Protein AF-0000000079749165 (afdb_homodimer)

Radius of gyration: 23.55 Å; Cα contacts (8 Å, |Δi|>4): 1138; chains: 2; bounding box: 53×78×50 Å

InterPro domains:
  IPR002347 Short-chain dehydrogenase/reductase SDR [PF00106] (8-192)
  IPR002347 Short-chain dehydrogenase/reductase SDR [PR00080] (79-90)
  IPR002347 Short-chain dehydrogenase/reductase SDR [PR00080] (132-140)
  IPR002347 Short-chain dehydrogenase/reductase SDR [PR00080] (152-171)
  IPR002347 Short-chain dehydrogenase/reductase SDR [PR00081] (10-27)
  IPR002347 Short-chain dehydrogenase/reductase SDR [PR00081] (79-90)
 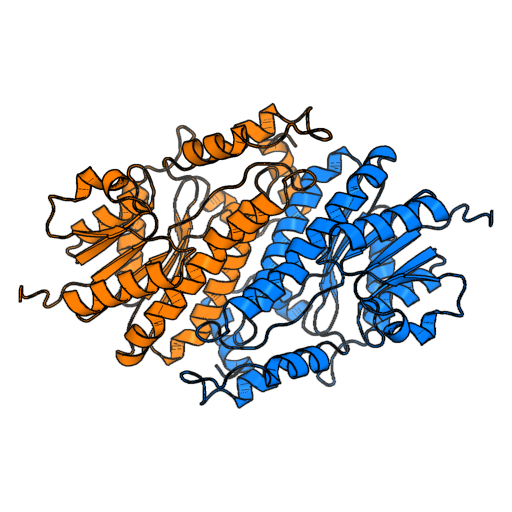 IPR002347 Short-chain dehydrogenase/reductase SDR [PR00081] (126-142)
  IPR002347 Short-chain dehydrogenase/reductase SDR [PR00081] (152-171)
  IPR002347 Short-chain dehydrogenase/reductase SDR [PR00081] (173-190)
  IPR020904 Short-chain dehydrogenase/reductase, conserved site [PS00061] (139-167)
  IPR036291 NAD(P)-binding domain superfamily [SSF51735] (8-267)

Solvent-accessible surface area (backbone atoms only — not comparable to full-atom values): 27699 Å² total; per-residue (Å²): 125,80,80,63,76,90,46,48,30,35,40,36,30,38,24,32,68,59,26,57,31,28,27,34,48,53,36,38,37,74,70,59,23,38,25,33,40,17,20,77,45,62,75,47,36,54,91,50,68,86,40,85,50,45,47,80,42,60,36,46,58,82,33,69,66,38,44,50,49,49,54,48,52,41,37,71,74,68,71,51,60,42,31,38,38,44,49,45,63,60,66,45,59,36,49,77,72,70,48,56,65,68,59,44,48,52,33,34,40,42,39,34,52,13,43,49,50,48,50,40,70,47,43,64,65,18,46,77,64,44,36,29,34,41,34,40,57,45,41,40,46,52,41,55,46,40,68,31,32,25,56,32,30,12,30,35,26,19,38,50,32,37,46,48,11,46,31,54,67,32,43,89,37,46,29,48,39,26,39,35,24,42,29,16,45,38,45,46,60,32,59,54,24,44,61,54,41,72,70,49,77,82,61,73,93,48,47,91,41,44,67,47,36,59,47,54,41,42,62,45,57,47,90,74,29,29,51,28,57,60,51,18,45,55,48,45,60,44,64,70,39,94,80,46,59,58,62,48,68,46,42,38,61,28,66,62,31,58,55,43,50,72,47,57,67,71,59,45,49,51,54,45,28,64,76,52,64,94,125,82,80,64,78,89,45,49,31,34,41,35,31,37,24,34,67,60,27,55,32,27,28,33,48,51,37,39,36,73,70,59,24,38,26,34,40,18,19,78,44,61,75,49,37,53,90,52,68,87,40,85,48,44,48,79,40,59,38,44,57,83,34,70,66,38,43,51,50,48,54,49,52,42,36,72,73,69,69,51,59,41,32,38,36,43,46,44,65,60,66,45,62,35,50,76,70,69,50,55,64,68,60,45,50,52,32,32,40,40,40,35,51,13,44,49,50,50,50,39,68,47,43,65,65,17,46,78,65,43,35,32,36,43,34,41,57,46,41,38,48,54,42,53,45,40,68,32,33,25,57,32,31,12,30,35,27,19,39,50,32,36,45,49,11,45,32,54,68,31,42,89,35,47,28,48,39,27,39,36,24,41,29,16,46,38,44,44,58,34,59,54,26,44,62,55,40,72,70,48,76,83,60,72,94,49,47,92,40,45,69,46,36,60,48,53,41,42,61,44,59,47,91,74,29,29,52,28,58,60,52,18,46,56,49,44,60,45,64,71,38,95,79,46,59,57,64,48,68,46,45,37,60,28,66,61,30,58,54,44,48,74,47,56,66,71,59,44,50,52,53,44,28,65,75,52,66,95

Organism: Coffea canephora (NCBI:txid49390)

pLDDT: mean 96.07, std 6.7, range [37.41, 98.94]

Structure (mmCIF, N/CA/C/O backbone):
data_AF-0000000079749165-model_v1
#
loop_
_entity.id
_entity.type
_entity.pdbx_description
1 polymer 'DH200=94 genomic scaffold, scaffold_851'
#
loop_
_atom_site.group_PDB
_atom_site.id
_atom_site.type_symbol
_atom_site.label_atom_id
_atom_site.label_alt_id
_atom_site.label_comp_id
_atom_site.label_asym_id
_atom_site.label_entity_id
_atom_site.label_seq_id
_atom_site.pdbx_PDB_ins_code
_atom_site.Cartn_x
_atom_site.Cartn_y
_atom_site.Cartn_z
_atom_site.occupancy
_atom_site.B_iso_or_equiv
_atom_site.auth_seq_id
_atom_site.auth_comp_id
_atom_site.auth_asym_id
_atom_site.auth_atom_id
_atom_site.pdbx_PDB_model_num
ATOM 1 N N . MET A 1 1 ? 0.114 34.656 27.781 1 37.5 1 MET A N 1
ATOM 2 C CA . MET A 1 1 ? -0.247 33.688 26.75 1 37.5 1 MET A CA 1
ATOM 3 C C . MET A 1 1 ? -0.036 34.281 25.359 1 37.5 1 MET A C 1
ATOM 5 O O . MET A 1 1 ? -0.635 35.281 25 1 37.5 1 MET A O 1
ATOM 9 N N . GLU A 1 2 ? 1.185 34.281 24.859 1 47.09 2 GLU A N 1
ATOM 10 C CA . GLU A 1 2 ? 1.528 35.031 23.656 1 47.09 2 GLU A CA 1
ATOM 11 C C . GLU A 1 2 ? 0.432 34.906 22.594 1 47.09 2 GLU A C 1
ATOM 13 O O . GLU A 1 2 ? -0.251 33.875 22.531 1 47.09 2 GLU A O 1
ATOM 18 N N . ASP A 1 3 ? -0.06 35.969 22.234 1 49.28 3 ASP A N 1
ATOM 19 C CA . ASP A 1 3 ? -1.182 36.125 21.312 1 49.28 3 ASP A CA 1
ATOM 20 C C . ASP A 1 3 ? -0.93 35.375 20.016 1 49.28 3 ASP A C 1
ATOM 22 O O . ASP A 1 3 ? -0.145 35.812 19.172 1 49.28 3 ASP A O 1
ATOM 26 N N . HIS A 1 4 ? -0.832 34.062 20.016 1 63.28 4 HIS A N 1
ATOM 27 C CA . HIS A 1 4 ? -0.747 33.188 18.828 1 63.28 4 HIS A CA 1
ATOM 28 C C . HIS A 1 4 ? -1.943 33.406 17.906 1 63.28 4 HIS A C 1
ATOM 30 O O . HIS A 1 4 ? -2.193 32.594 17.016 1 63.28 4 HIS A O 1
ATOM 36 N N . GLN A 1 5 ? -2.527 34.688 18.078 1 69.94 5 GLN A N 1
ATOM 37 C CA . GLN A 1 5 ? -3.787 34.938 17.391 1 69.94 5 GLN A CA 1
ATOM 38 C C . GLN A 1 5 ? -3.57 35.094 15.891 1 69.94 5 GLN A C 1
ATOM 40 O O . GLN A 1 5 ? -2.662 35.812 15.469 1 69.94 5 GLN A O 1
ATOM 45 N N . GLY A 1 6 ? -4.023 34.25 15.109 1 84.88 6 GLY A N 1
ATOM 46 C CA . GLY A 1 6 ? -4.117 34.375 13.664 1 84.88 6 GLY A CA 1
ATOM 47 C C . GLY A 1 6 ? -3.123 33.469 12.938 1 84.88 6 GLY A C 1
ATOM 48 O O . GLY A 1 6 ? -3.199 33.312 11.719 1 84.88 6 GLY A O 1
ATOM 49 N N . LYS A 1 7 ? -2.117 32.875 13.805 1 94.19 7 LYS A N 1
ATOM 50 C CA . LYS A 1 7 ? -1.124 32.031 13.141 1 94.19 7 LYS A CA 1
ATOM 51 C C . LYS A 1 7 ? -1.597 30.594 13.062 1 94.19 7 LYS A C 1
ATOM 53 O O . LYS A 1 7 ? -2.234 30.094 13.984 1 94.19 7 LYS A O 1
ATOM 58 N N . GLN A 1 8 ? -1.26 30.016 12.023 1 97 8 GLN A N 1
ATOM 59 C CA . GLN A 1 8 ? -1.59 28.594 11.875 1 97 8 GLN A CA 1
ATOM 60 C C . GLN A 1 8 ? -0.583 27.719 12.609 1 97 8 GLN A C 1
ATOM 62 O O . GLN A 1 8 ? 0.615 28 12.609 1 97 8 GLN A O 1
ATOM 67 N N . VAL A 1 9 ? -1.063 26.703 13.289 1 98.62 9 VAL A N 1
ATOM 68 C CA . VAL A 1 9 ? -0.233 25.734 13.984 1 98.62 9 VAL A CA 1
ATOM 69 C C . VAL A 1 9 ? -0.019 24.5 13.102 1 98.62 9 VAL A C 1
ATOM 71 O O . VAL A 1 9 ? -0.978 23.812 12.742 1 98.62 9 VAL A O 1
ATOM 74 N N . VAL A 1 10 ? 1.25 24.219 12.781 1 98.88 10 VAL A N 1
ATOM 75 C CA . VAL A 1 10 ? 1.608 23.141 11.867 1 98.88 10 VAL A CA 1
ATOM 76 C C . VAL A 1 10 ? 2.426 22.094 12.609 1 98.88 10 VAL A C 1
ATOM 78 O O . VAL A 1 10 ? 3.484 22.391 13.164 1 98.88 10 VAL A O 1
ATOM 81 N N . LEU A 1 11 ? 1.93 20.859 12.695 1 98.94 11 LEU A N 1
ATOM 82 C CA . LEU A 1 11 ? 2.65 19.734 13.258 1 98.94 11 LEU A CA 1
ATOM 83 C C . LEU A 1 11 ? 3.311 18.906 12.164 1 98.94 11 LEU A C 1
ATOM 85 O O . LEU A 1 11 ? 2.629 18.375 11.281 1 98.94 11 LEU A O 1
ATOM 89 N N . LEU A 1 12 ? 4.641 18.781 12.203 1 98.81 12 LEU A N 1
ATOM 90 C CA . LEU A 1 12 ? 5.406 18.078 11.188 1 98.81 12 LEU A CA 1
ATOM 91 C C . LEU A 1 12 ? 6.164 16.906 11.797 1 98.81 12 LEU A C 1
ATOM 93 O O . LEU A 1 12 ? 6.754 17.031 12.875 1 98.81 12 LEU A O 1
ATOM 97 N N . THR A 1 13 ? 6.164 15.812 11.062 1 98.81 13 THR A N 1
ATOM 98 C CA . THR A 1 13 ? 6.992 14.695 11.492 1 98.81 13 THR A CA 1
ATOM 99 C C . THR A 1 13 ? 8.242 14.57 10.625 1 98.81 13 THR A C 1
ATOM 101 O O . THR A 1 13 ? 8.242 15 9.469 1 98.81 13 THR A O 1
ATOM 104 N N . GLY A 1 14 ? 9.281 13.953 11.172 1 97.75 14 GLY A N 1
ATOM 105 C CA . GLY A 1 14 ? 10.5 13.711 10.414 1 97.75 14 GLY A CA 1
ATOM 106 C C . GLY A 1 14 ? 11.273 14.977 10.102 1 97.75 14 GLY A C 1
ATOM 107 O O . GLY A 1 14 ? 11.641 15.219 8.945 1 97.75 14 GLY A O 1
ATOM 108 N N . CYS A 1 15 ? 11.633 15.781 11.109 1 98.25 15 CYS A N 1
ATOM 109 C CA . CYS A 1 15 ? 12.195 17.109 10.883 1 98.25 15 CYS A CA 1
ATOM 110 C C . CYS A 1 15 ? 13.695 17.125 11.156 1 98.25 15 CYS A C 1
ATOM 112 O O . CYS A 1 15 ? 14.289 18.188 11.344 1 98.25 15 CYS A O 1
ATOM 114 N N . SER A 1 16 ? 14.312 15.922 11.188 1 96.75 16 SER A N 1
ATOM 115 C CA . SER A 1 16 ? 15.758 15.898 11.391 1 96.75 16 SER A CA 1
ATOM 116 C C . SER A 1 16 ? 16.484 16.719 10.328 1 96.75 16 SER A C 1
ATOM 118 O O . SER A 1 16 ? 16.047 16.781 9.18 1 96.75 16 SER A O 1
ATOM 120 N N . GLY A 1 17 ? 17.578 17.266 10.727 1 95.69 17 GLY A N 1
ATOM 121 C CA . GLY A 1 17 ? 18.375 18.094 9.836 1 95.69 17 GLY A CA 1
ATOM 122 C C . GLY A 1 17 ? 18.766 17.391 8.547 1 95.69 17 GLY A C 1
ATOM 123 O O . GLY A 1 17 ? 19.109 16.203 8.562 1 95.69 17 GLY A O 1
ATOM 124 N N . GLY A 1 18 ? 18.562 18.188 7.426 1 93.12 18 GLY A N 1
ATOM 125 C CA . GLY A 1 18 ? 18.984 17.656 6.137 1 93.12 18 GLY A CA 1
ATOM 126 C C . GLY A 1 18 ? 17.891 16.938 5.387 1 93.12 18 GLY A C 1
ATOM 127 O O . GLY A 1 18 ? 18.094 16.469 4.262 1 93.12 18 GLY A O 1
ATOM 128 N N . GLY A 1 19 ? 16.734 16.891 5.984 1 94.38 19 GLY A N 1
ATOM 129 C CA . GLY A 1 19 ? 15.641 16.203 5.324 1 94.38 19 GLY A CA 1
ATOM 130 C C . GLY A 1 19 ? 14.586 17.141 4.781 1 94.38 19 GLY A C 1
ATOM 131 O O . GLY A 1 19 ? 14.664 18.359 4.988 1 94.38 19 GLY A O 1
ATOM 132 N N . ILE A 1 20 ? 13.664 16.562 4.059 1 97 20 ILE A N 1
ATOM 133 C CA . ILE A 1 20 ? 12.555 17.328 3.496 1 97 20 ILE A CA 1
ATOM 134 C C . ILE A 1 20 ? 11.734 17.953 4.621 1 97 20 ILE A C 1
ATOM 136 O O . ILE A 1 20 ? 11.336 19.125 4.531 1 97 20 ILE A O 1
ATOM 140 N N . GLY A 1 21 ? 11.516 17.188 5.688 1 98.25 21 GLY A N 1
ATOM 141 C CA . GLY A 1 21 ? 10.75 17.688 6.816 1 98.25 21 GLY A CA 1
ATOM 142 C C . GLY A 1 21 ? 11.367 18.938 7.449 1 98.25 21 GLY A C 1
ATOM 143 O O . GLY A 1 21 ? 10.648 19.859 7.844 1 98.25 21 GLY A O 1
ATOM 144 N N . HIS A 1 22 ? 12.656 18.906 7.559 1 98.31 22 HIS A N 1
ATOM 145 C CA . HIS A 1 22 ? 13.383 20.047 8.109 1 98.31 22 HIS A CA 1
ATOM 146 C C . HIS A 1 22 ? 13.195 21.281 7.242 1 98.31 22 HIS A C 1
ATOM 148 O O . HIS A 1 22 ? 12.938 22.375 7.762 1 98.31 22 HIS A O 1
ATOM 154 N N . ALA A 1 23 ? 13.289 21.125 5.957 1 98.56 23 ALA A N 1
ATOM 155 C CA . ALA A 1 23 ? 13.094 22.234 5.02 1 98.56 23 ALA A CA 1
ATOM 156 C C . ALA A 1 23 ? 11.648 22.734 5.059 1 98.56 23 ALA A C 1
ATOM 158 O O . ALA A 1 23 ? 11.398 23.938 5.004 1 98.56 23 ALA A O 1
ATOM 159 N N . LEU A 1 24 ? 10.727 21.844 5.176 1 98.88 24 LEU A N 1
ATOM 160 C CA . LEU A 1 24 ? 9.32 22.219 5.285 1 98.88 24 LEU A CA 1
ATOM 161 C C . LEU A 1 24 ? 9.062 23.016 6.559 1 98.88 24 LEU A C 1
ATOM 163 O O . LEU A 1 24 ? 8.352 24.016 6.531 1 98.88 24 LEU A O 1
ATOM 167 N N . ALA A 1 25 ? 9.664 22.531 7.641 1 98.81 25 ALA A N 1
ATOM 168 C CA . ALA A 1 25 ? 9.516 23.234 8.906 1 98.81 25 ALA A CA 1
ATOM 169 C C . ALA A 1 25 ? 9.953 24.703 8.781 1 98.81 25 ALA A C 1
ATOM 171 O O . ALA A 1 25 ? 9.227 25.609 9.172 1 98.81 25 ALA A O 1
ATOM 172 N N . ARG A 1 26 ? 11.062 24.891 8.18 1 98.69 26 ARG A N 1
ATOM 173 C CA . ARG A 1 26 ? 11.594 26.25 8 1 98.69 26 ARG A CA 1
ATOM 174 C C . ARG A 1 26 ? 10.719 27.062 7.066 1 98.69 26 ARG A C 1
ATOM 176 O O . ARG A 1 26 ? 10.508 28.266 7.293 1 98.69 26 ARG A O 1
ATOM 183 N N . ALA A 1 27 ? 10.219 26.438 6.027 1 98.88 27 ALA A N 1
ATOM 184 C CA . ALA A 1 27 ? 9.367 27.141 5.066 1 98.88 27 ALA A CA 1
ATOM 185 C C . ALA A 1 27 ? 8.055 27.562 5.711 1 98.88 27 ALA A C 1
ATOM 187 O O . ALA A 1 27 ? 7.574 28.672 5.465 1 98.88 27 ALA A O 1
ATOM 188 N N . PHE A 1 28 ? 7.449 26.734 6.547 1 98.81 28 PHE A N 1
ATOM 189 C CA . PHE A 1 28 ? 6.23 27.094 7.258 1 98.81 28 PHE A CA 1
ATOM 190 C C . PHE A 1 28 ? 6.496 28.25 8.219 1 98.81 28 PHE A C 1
ATOM 192 O O . PHE A 1 28 ? 5.684 29.172 8.328 1 98.81 28 PHE A O 1
ATOM 199 N N . ALA A 1 29 ? 7.617 28.172 8.945 1 98.56 29 ALA A N 1
ATOM 200 C CA . ALA A 1 29 ? 7.98 29.25 9.859 1 98.56 29 ALA A CA 1
ATOM 201 C C . ALA A 1 29 ? 8.133 30.578 9.117 1 98.56 29 ALA A C 1
ATOM 203 O O . ALA A 1 29 ? 7.703 31.625 9.609 1 98.56 29 ALA A O 1
ATOM 204 N N . ALA A 1 30 ? 8.695 30.484 7.973 1 98.19 30 ALA A N 1
ATOM 205 C CA . ALA A 1 30 ? 8.906 31.672 7.152 1 98.19 30 ALA A CA 1
ATOM 206 C C . ALA A 1 30 ? 7.582 32.281 6.715 1 98.19 30 ALA A C 1
ATOM 208 O O . ALA A 1 30 ? 7.52 33.469 6.387 1 98.19 30 ALA A O 1
ATOM 209 N N . LYS A 1 31 ? 6.547 31.531 6.695 1 97.94 31 LYS A N 1
ATOM 210 C CA . LYS A 1 31 ? 5.211 32 6.363 1 97.94 31 LYS A CA 1
ATOM 211 C C . LYS A 1 31 ? 4.418 32.344 7.621 1 97.94 31 LYS A C 1
ATOM 213 O O . LYS A 1 31 ? 3.188 32.375 7.602 1 97.94 31 LYS A O 1
ATOM 218 N N . ASN A 1 32 ? 5.121 32.531 8.734 1 96.44 32 ASN A N 1
ATOM 219 C CA . ASN A 1 32 ? 4.594 33.031 10 1 96.44 32 ASN A CA 1
ATOM 220 C C . ASN A 1 32 ? 3.68 32 10.664 1 96.44 32 ASN A C 1
ATOM 222 O O . ASN A 1 32 ? 2.701 32.375 11.32 1 96.44 32 ASN A O 1
ATOM 226 N N . CYS A 1 33 ? 3.904 30.719 10.453 1 98.19 33 CYS A N 1
ATOM 227 C CA . CYS A 1 33 ? 3.223 29.641 11.18 1 98.19 33 CYS A CA 1
ATOM 228 C C . CYS A 1 33 ? 3.941 29.328 12.484 1 98.19 33 CYS A C 1
ATOM 230 O O . CYS A 1 33 ? 5.121 29.641 12.641 1 98.19 33 CYS A O 1
ATOM 232 N N . LEU A 1 34 ? 3.209 28.844 13.398 1 98.31 34 LEU A N 1
ATOM 233 C CA . LEU A 1 34 ? 3.797 28.156 14.547 1 98.31 34 LEU A CA 1
ATOM 234 C C . LEU A 1 34 ? 4.078 26.688 14.227 1 98.31 34 LEU A C 1
ATOM 236 O O . LEU A 1 34 ? 3.154 25.922 13.945 1 98.31 34 LEU A O 1
ATOM 240 N N . VAL A 1 35 ? 5.344 26.344 14.328 1 98.81 35 VAL A N 1
ATOM 241 C CA . VAL A 1 35 ? 5.746 25.047 13.781 1 98.81 35 VAL A CA 1
ATOM 242 C C . VAL A 1 35 ? 6.102 24.094 14.922 1 98.81 35 VAL A C 1
ATOM 244 O O . VAL A 1 35 ? 7.012 24.375 15.711 1 98.81 35 VAL A O 1
ATOM 247 N N . VAL A 1 36 ? 5.359 23.047 15.062 1 98.88 36 VAL A N 1
ATOM 248 C CA . VAL A 1 36 ? 5.723 21.922 15.914 1 98.88 36 VAL A CA 1
ATOM 249 C C . VAL A 1 36 ? 6.566 20.922 15.125 1 98.88 36 VAL A C 1
ATOM 251 O O . VAL A 1 36 ? 6.027 20.078 14.406 1 98.88 36 VAL A O 1
ATOM 254 N N . ALA A 1 37 ? 7.848 21 15.281 1 98.88 37 ALA A N 1
ATOM 255 C CA . ALA A 1 37 ? 8.773 20.109 14.594 1 98.88 37 ALA A CA 1
ATOM 256 C C . ALA A 1 37 ? 9.086 18.875 15.438 1 98.88 37 ALA A C 1
ATOM 258 O O . ALA A 1 37 ? 9.398 18.984 16.625 1 98.88 37 ALA A O 1
ATOM 259 N N . THR A 1 38 ? 8.961 17.719 14.852 1 98.88 38 THR A N 1
ATOM 260 C CA . THR A 1 38 ? 9.203 16.5 15.617 1 98.88 38 THR A CA 1
ATOM 261 C C . THR A 1 38 ? 10.242 15.625 14.93 1 98.88 38 THR A C 1
ATOM 263 O O . THR A 1 38 ? 10.375 15.656 13.711 1 98.88 38 THR A O 1
ATOM 266 N N . ALA A 1 39 ? 10.969 14.906 15.648 1 98.12 39 ALA A N 1
ATOM 267 C CA . ALA A 1 39 ? 11.914 13.859 15.266 1 98.12 39 ALA A CA 1
ATOM 268 C C . ALA A 1 39 ? 12.102 12.852 16.406 1 98.12 39 ALA A C 1
ATOM 270 O O . ALA A 1 39 ? 11.531 13.016 17.484 1 98.12 39 ALA A O 1
ATOM 271 N N . ARG A 1 40 ? 12.828 11.852 16.156 1 95.56 40 ARG A N 1
ATOM 272 C CA . ARG A 1 40 ? 13.062 10.836 17.172 1 95.56 40 ARG A CA 1
ATOM 273 C C . ARG A 1 40 ? 13.922 11.391 18.312 1 95.56 40 ARG A C 1
ATOM 275 O O . ARG A 1 40 ? 13.828 10.93 19.453 1 95.56 40 ARG A O 1
ATOM 282 N N . SER A 1 41 ? 14.758 12.375 17.906 1 96.75 41 SER A N 1
ATOM 283 C CA . SER A 1 41 ? 15.617 13.023 18.891 1 96.75 41 SER A CA 1
ATOM 284 C C . SER A 1 41 ? 15.625 14.539 18.703 1 96.75 41 SER A C 1
ATOM 286 O O . SER A 1 41 ? 15.68 15.031 17.562 1 96.75 41 SER A O 1
ATOM 288 N N . LEU A 1 42 ? 15.656 15.227 19.828 1 97.56 42 LEU A N 1
ATOM 289 C CA . LEU A 1 42 ? 15.711 16.688 19.781 1 97.56 42 LEU A CA 1
ATOM 290 C C . LEU A 1 42 ? 17.031 17.156 19.203 1 97.56 42 LEU A C 1
ATOM 292 O O . LEU A 1 42 ? 17.078 18.172 18.5 1 97.56 42 LEU A O 1
ATOM 296 N N . SER A 1 43 ? 18.078 16.391 19.406 1 97.62 43 SER A N 1
ATOM 297 C CA . SER A 1 43 ? 19.422 16.781 18.984 1 97.62 43 SER A CA 1
ATOM 298 C C . SER A 1 43 ? 19.531 16.844 17.469 1 97.62 43 SER A C 1
ATOM 300 O O . SER A 1 43 ? 20.328 17.609 16.922 1 97.62 43 SER A O 1
ATOM 302 N N . SER A 1 44 ? 18.688 16.109 16.766 1 96.56 44 SER A N 1
ATOM 303 C CA . SER A 1 44 ? 18.734 16.094 15.312 1 96.56 44 SER A CA 1
ATOM 304 C C . SER A 1 44 ? 18.125 17.359 14.719 1 96.56 44 SER A C 1
ATOM 306 O O . SER A 1 44 ? 18.25 17.609 13.523 1 96.56 44 SER A O 1
ATOM 308 N N . MET A 1 45 ? 17.5 18.172 15.625 1 97.94 45 MET A N 1
ATOM 309 C CA . MET A 1 45 ? 16.875 19.422 15.203 1 97.94 45 MET A CA 1
ATOM 310 C C . MET A 1 45 ? 17.484 20.609 15.953 1 97.94 45 MET A C 1
ATOM 312 O O . MET A 1 45 ? 16.828 21.641 16.125 1 97.94 45 MET A O 1
ATOM 316 N N . ALA A 1 46 ? 18.625 20.5 16.406 1 97.19 46 ALA A N 1
ATOM 317 C CA . ALA A 1 46 ? 19.25 21.469 17.297 1 97.19 46 ALA A CA 1
ATOM 318 C C . ALA A 1 46 ? 19.297 22.859 16.656 1 97.19 46 ALA A C 1
ATOM 320 O O . ALA A 1 46 ? 19.188 23.875 17.344 1 97.19 46 ALA A O 1
ATOM 321 N N . ASP A 1 47 ? 19.406 22.922 15.398 1 97 47 ASP A N 1
ATOM 322 C CA . ASP A 1 47 ? 19.547 24.188 14.68 1 97 47 ASP A CA 1
ATOM 323 C C . ASP A 1 47 ? 18.234 24.969 14.695 1 97 47 ASP A C 1
ATOM 325 O O . ASP A 1 47 ? 18.234 26.172 14.414 1 97 47 ASP A O 1
ATOM 329 N N . LEU A 1 48 ? 17.109 24.328 15.094 1 97.62 48 LEU A N 1
ATOM 330 C CA . LEU A 1 48 ? 15.805 24.984 15.156 1 97.62 48 LEU A CA 1
ATOM 331 C C . LEU A 1 48 ? 15.5 25.469 16.562 1 97.62 48 LEU A C 1
ATOM 333 O O . LEU A 1 48 ? 14.531 26.188 16.781 1 97.62 48 LEU A O 1
ATOM 337 N N . SER A 1 49 ? 16.281 25.141 17.531 1 95.62 49 SER A N 1
ATOM 338 C CA . SER A 1 49 ? 15.938 25.25 18.953 1 95.62 49 SER A CA 1
ATOM 339 C C . SER A 1 49 ? 15.898 26.719 19.391 1 95.62 49 SER A C 1
ATOM 341 O O . SER A 1 49 ? 15.18 27.062 20.328 1 95.62 49 SER A O 1
ATOM 343 N N . ASN A 1 50 ? 16.562 27.672 18.781 1 94.38 50 ASN A N 1
ATOM 344 C CA . ASN A 1 50 ? 16.656 29.062 19.25 1 94.38 50 ASN A CA 1
ATOM 345 C C . ASN A 1 50 ? 15.633 29.953 18.562 1 94.38 50 ASN A C 1
ATOM 347 O O . ASN A 1 50 ? 15.602 31.156 18.781 1 94.38 50 ASN A O 1
ATOM 351 N N . ASP A 1 51 ? 14.859 29.422 17.75 1 95.56 51 ASP A N 1
ATOM 352 C CA . ASP A 1 51 ? 13.805 30.141 17.031 1 95.56 51 ASP A CA 1
ATOM 353 C C . ASP A 1 51 ? 12.445 29.922 17.703 1 95.56 51 ASP A C 1
ATOM 355 O O . ASP A 1 51 ? 11.93 28.812 17.734 1 95.56 51 ASP A O 1
ATOM 359 N N . PRO A 1 52 ? 11.836 30.938 18.266 1 94 52 PRO A N 1
ATOM 360 C CA . PRO A 1 52 ? 10.602 30.828 19.047 1 94 52 PRO A CA 1
ATOM 361 C C . PRO A 1 52 ? 9.414 30.359 18.188 1 94 52 PRO A C 1
ATOM 363 O O . PRO A 1 52 ? 8.367 30.016 18.734 1 94 52 PRO A O 1
ATOM 366 N N . ARG A 1 53 ? 9.516 30.438 16.875 1 95.12 53 ARG A N 1
ATOM 367 C CA . ARG A 1 53 ? 8.445 29.969 16 1 95.12 53 ARG A CA 1
ATOM 368 C C . ARG A 1 53 ? 8.336 28.438 16.031 1 95.12 53 ARG A C 1
ATOM 370 O O . ARG A 1 53 ? 7.336 27.875 15.586 1 95.12 53 ARG A O 1
ATOM 377 N N . PHE A 1 54 ? 9.367 27.812 16.641 1 98.25 54 PHE A N 1
ATOM 378 C CA . PHE A 1 54 ? 9.406 26.359 16.672 1 98.25 54 PHE A CA 1
ATOM 379 C C . PHE A 1 54 ? 9.109 25.828 18.062 1 98.25 54 PHE A C 1
ATOM 381 O O . PHE A 1 54 ? 9.578 26.391 19.062 1 98.25 54 PHE A O 1
ATOM 388 N N . PHE A 1 55 ? 8.312 24.875 18.156 1 98.5 55 PHE A N 1
ATOM 389 C CA . PHE A 1 55 ? 8.094 24.016 19.312 1 98.5 55 PHE A CA 1
ATOM 390 C C . PHE A 1 55 ? 8.578 22.594 19.031 1 98.5 55 PHE A C 1
ATOM 392 O O . PHE A 1 55 ? 7.898 21.828 18.359 1 98.5 55 PHE A O 1
ATOM 399 N N . LEU A 1 56 ? 9.805 22.25 19.516 1 98.69 56 LEU A N 1
ATOM 400 C CA . LEU A 1 56 ? 10.445 20.969 19.203 1 98.69 56 LEU A CA 1
ATOM 401 C C . LEU A 1 56 ? 9.938 19.875 20.125 1 98.69 56 LEU A C 1
ATOM 403 O O . LEU A 1 56 ? 9.852 20.062 21.344 1 98.69 56 LEU A O 1
ATOM 407 N N . GLN A 1 57 ? 9.547 18.734 19.562 1 98.62 57 GLN A N 1
ATOM 408 C CA . GLN A 1 57 ? 9.055 17.594 20.312 1 98.62 57 GLN A CA 1
ATOM 409 C C . GLN A 1 57 ? 9.695 16.297 19.828 1 98.62 57 GLN A C 1
ATOM 411 O O . GLN A 1 57 ? 9.891 16.109 18.625 1 98.62 57 GLN A O 1
ATOM 416 N N . GLU A 1 58 ? 10.078 15.422 20.781 1 98.5 58 GLU A N 1
ATOM 417 C CA . GLU A 1 58 ? 10.445 14.055 20.438 1 98.5 58 GLU A CA 1
ATOM 418 C C . GLU A 1 58 ? 9.211 13.219 20.094 1 98.5 58 GLU A C 1
ATOM 420 O O . GLU A 1 58 ? 8.25 13.188 20.859 1 98.5 58 GLU A O 1
ATOM 425 N N . LEU A 1 59 ? 9.289 12.578 18.969 1 98.75 59 LEU A N 1
ATOM 426 C CA . LEU A 1 59 ? 8.156 11.766 18.531 1 98.75 59 LEU A CA 1
ATOM 427 C C . LEU A 1 59 ? 8.625 10.438 17.953 1 98.75 59 LEU A C 1
ATOM 429 O O . LEU A 1 59 ? 9.469 10.406 17.047 1 98.75 59 LEU A O 1
ATOM 433 N N . ASP A 1 60 ? 8.172 9.359 18.516 1 98.38 60 ASP A N 1
ATOM 434 C CA . ASP A 1 60 ? 8.219 8.031 17.906 1 98.38 60 ASP A CA 1
ATOM 435 C C . ASP A 1 60 ? 6.852 7.641 17.344 1 98.38 60 ASP A C 1
ATOM 437 O O . ASP A 1 60 ? 5.965 7.227 18.094 1 98.38 60 ASP A O 1
ATOM 441 N N . ILE A 1 61 ? 6.746 7.684 16.047 1 98 61 ILE A N 1
ATOM 442 C CA . ILE A 1 61 ? 5.445 7.496 15.414 1 98 61 ILE A CA 1
ATOM 443 C C . ILE A 1 61 ? 5 6.043 15.57 1 98 61 ILE A C 1
ATOM 445 O O . ILE A 1 61 ? 3.842 5.711 15.312 1 98 61 ILE A O 1
ATOM 449 N N . LEU A 1 62 ? 5.879 5.168 16.031 1 97.81 62 LEU A N 1
ATOM 450 C CA . LEU A 1 62 ? 5.547 3.764 16.25 1 97.81 62 LEU A CA 1
ATOM 451 C C . LEU A 1 62 ? 4.91 3.562 17.625 1 97.81 62 LEU A C 1
ATOM 453 O O . LEU A 1 62 ? 4.41 2.477 17.922 1 97.81 62 LEU A O 1
ATOM 457 N N . SER A 1 63 ? 4.891 4.613 18.391 1 98.44 63 SER A N 1
ATOM 458 C CA . SER A 1 63 ? 4.414 4.516 19.781 1 98.44 63 SER A CA 1
ATOM 459 C C . SER A 1 63 ? 3.131 5.312 19.969 1 98.44 63 SER A C 1
ATOM 461 O O . SER A 1 63 ? 3.133 6.543 19.859 1 98.44 63 SER A O 1
ATOM 463 N N . ASP A 1 64 ? 2.094 4.609 20.406 1 98.25 64 ASP A N 1
ATOM 464 C CA . ASP A 1 64 ? 0.841 5.289 20.719 1 98.25 64 ASP A CA 1
ATOM 465 C C . ASP A 1 64 ? 1.042 6.336 21.812 1 98.25 64 ASP A C 1
ATOM 467 O O . ASP A 1 64 ? 0.517 7.449 21.719 1 98.25 64 ASP A O 1
ATOM 471 N N . GLN A 1 65 ? 1.749 5.984 22.766 1 98.44 65 GLN A N 1
ATOM 472 C CA . GLN A 1 65 ? 2 6.879 23.891 1 98.44 65 GLN A CA 1
ATOM 473 C C . GLN A 1 65 ? 2.738 8.133 23.438 1 98.44 65 GLN A C 1
ATOM 475 O O . GLN A 1 65 ? 2.393 9.242 23.844 1 98.44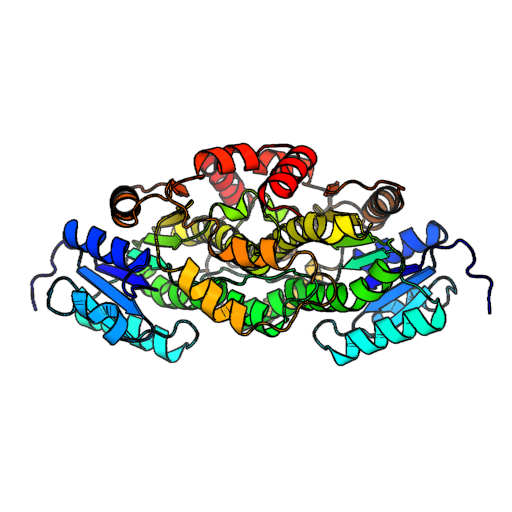 65 GLN A O 1
ATOM 480 N N . SER A 1 66 ? 3.748 7.945 22.609 1 98.81 66 SER A N 1
ATOM 481 C CA . SER A 1 66 ? 4.523 9.078 22.109 1 98.81 66 SER A CA 1
ATOM 482 C C . SER A 1 66 ? 3.65 10.023 21.297 1 98.81 66 SER A C 1
ATOM 484 O O . SER A 1 66 ? 3.699 11.242 21.5 1 98.81 66 SER A O 1
ATOM 486 N N . VAL A 1 67 ? 2.814 9.508 20.469 1 98.81 67 VAL A N 1
ATOM 487 C CA . VAL A 1 67 ? 1.941 10.297 19.594 1 98.81 67 VAL A CA 1
ATOM 488 C C . VAL A 1 67 ? 0.925 11.055 20.453 1 98.81 67 VAL A C 1
ATOM 490 O O . VAL A 1 67 ? 0.736 12.258 20.266 1 98.81 67 VAL A O 1
ATOM 493 N N . HIS A 1 68 ? 0.334 10.398 21.375 1 98.44 68 HIS A N 1
ATOM 494 C CA . HIS A 1 68 ? -0.655 11.039 22.234 1 98.44 68 HIS A CA 1
ATOM 495 C C . HIS A 1 68 ? -0.025 12.148 23.062 1 98.44 68 HIS A C 1
ATOM 497 O O . HIS A 1 68 ? -0.628 13.211 23.25 1 98.44 68 HIS A O 1
ATOM 503 N N . ARG A 1 69 ? 1.129 11.867 23.547 1 98.62 69 ARG A N 1
ATOM 504 C CA . ARG A 1 69 ? 1.831 12.875 24.344 1 98.62 69 ARG A CA 1
ATOM 505 C C . ARG A 1 69 ? 2.09 14.133 23.516 1 98.62 69 ARG A C 1
ATOM 507 O O . ARG A 1 69 ? 1.851 15.25 23.984 1 98.62 69 ARG A O 1
ATOM 514 N N . VAL A 1 70 ? 2.551 13.984 22.328 1 98.88 70 VAL A N 1
ATOM 515 C CA . VAL A 1 70 ? 2.885 15.125 21.484 1 98.88 70 VAL A CA 1
ATOM 516 C C . VAL A 1 70 ? 1.614 15.891 21.109 1 98.88 70 VAL A C 1
ATOM 518 O O . VAL A 1 70 ? 1.568 17.109 21.234 1 98.88 70 VAL A O 1
ATOM 521 N N . VAL A 1 71 ? 0.58 15.188 20.703 1 98.81 71 VAL A N 1
ATOM 522 C CA . VAL A 1 71 ? -0.67 15.828 20.312 1 98.81 71 VAL A CA 1
ATOM 523 C C . VAL A 1 71 ? -1.246 16.594 21.5 1 98.81 71 VAL A C 1
ATOM 525 O O . VAL A 1 71 ? -1.665 17.75 21.359 1 98.81 71 VAL A O 1
ATOM 528 N N . SER A 1 72 ? -1.196 15.977 22.656 1 98.62 72 SER A N 1
ATOM 529 C CA . SER A 1 72 ? -1.691 16.625 23.875 1 98.62 72 SER A CA 1
ATOM 530 C C . SER A 1 72 ? -0.881 17.875 24.188 1 98.62 72 SER A C 1
ATOM 532 O O . SER A 1 72 ? -1.444 18.922 24.562 1 98.62 72 SER A O 1
ATOM 534 N N . SER A 1 73 ? 0.399 17.797 24.078 1 98.56 73 SER A N 1
ATOM 535 C CA . SER A 1 73 ? 1.271 18.938 24.359 1 98.56 73 SER A CA 1
ATOM 536 C C . SER A 1 73 ? 0.984 20.094 23.422 1 98.56 73 SER A C 1
ATOM 538 O O . SER A 1 73 ? 1.013 21.25 23.828 1 98.56 73 SER A O 1
ATOM 540 N N . VAL A 1 74 ? 0.734 19.797 22.141 1 98.56 74 VAL A N 1
ATOM 541 C CA . VAL A 1 74 ? 0.449 20.828 21.141 1 98.56 74 VAL A CA 1
ATOM 542 C C . VAL A 1 74 ? -0.886 21.5 21.469 1 98.56 74 VAL A C 1
ATOM 544 O O . VAL A 1 74 ? -1 22.719 21.406 1 98.56 74 VAL A O 1
ATOM 547 N N . ILE A 1 75 ? -1.877 20.688 21.828 1 97.88 75 ILE A N 1
ATOM 548 C CA . ILE A 1 75 ? -3.199 21.219 22.141 1 97.88 75 ILE A CA 1
ATOM 549 C C . ILE A 1 75 ? -3.123 22.062 23.406 1 97.88 75 ILE A C 1
ATOM 551 O O . ILE A 1 75 ? -3.748 23.125 23.484 1 97.88 75 ILE A O 1
ATOM 555 N N . GLU A 1 76 ? -2.371 21.609 24.344 1 97.69 76 GLU A N 1
ATOM 556 C CA . GLU A 1 76 ? -2.209 22.359 25.578 1 97.69 76 GLU A CA 1
ATOM 557 C C . GLU A 1 76 ? -1.533 23.703 25.312 1 97.69 76 GLU A C 1
ATOM 559 O O . GLU A 1 76 ? -1.946 24.734 25.859 1 97.69 76 GLU A O 1
ATOM 564 N N . LYS A 1 77 ? -0.597 23.734 24.5 1 97.06 77 LYS A N 1
ATOM 565 C CA . LYS A 1 77 ? 0.209 24.938 24.281 1 97.06 77 LYS A CA 1
ATOM 566 C C . LYS A 1 77 ? -0.491 25.906 23.344 1 97.06 77 LYS A C 1
ATOM 568 O O . LYS A 1 77 ? -0.489 27.109 23.562 1 97.06 77 LYS A O 1
ATOM 573 N N . PHE A 1 78 ? -1.075 25.375 22.266 1 97.06 78 PHE A N 1
ATOM 574 C CA . PHE A 1 78 ? -1.521 26.266 21.203 1 97.06 78 PHE A CA 1
ATOM 575 C C . PHE A 1 78 ? -3.037 26.219 21.062 1 97.06 78 PHE A C 1
ATOM 577 O O . PHE A 1 78 ? -3.623 27.047 20.359 1 97.06 78 PHE A O 1
ATOM 584 N N . GLY A 1 79 ? -3.721 25.203 21.609 1 96.38 79 GLY A N 1
ATOM 585 C CA . GLY A 1 79 ? -5.172 25.078 21.609 1 96.38 79 GLY A CA 1
ATOM 586 C C . GLY A 1 79 ? -5.711 24.453 20.328 1 96.38 79 GLY A C 1
ATOM 587 O O . GLY A 1 79 ? -6.91 24.188 20.234 1 96.38 79 GLY A O 1
ATOM 588 N N . ARG A 1 80 ? -4.789 24.203 19.344 1 96.75 80 ARG A N 1
ATOM 589 C CA . ARG A 1 80 ? -5.27 23.672 18.062 1 96.75 80 ARG A CA 1
ATOM 590 C C . ARG A 1 80 ? -4.125 23.109 17.234 1 96.75 80 ARG A C 1
ATOM 592 O O . ARG A 1 80 ? -2.953 23.359 17.531 1 96.75 80 ARG A O 1
ATOM 599 N N . ILE A 1 81 ? -4.469 22.359 16.266 1 98.25 81 ILE A N 1
ATOM 600 C CA . ILE A 1 81 ? -3.617 21.938 15.164 1 98.25 81 ILE A CA 1
ATOM 601 C C . ILE A 1 81 ? -4.301 22.234 13.828 1 98.25 81 ILE A C 1
ATOM 603 O O . ILE A 1 81 ? -5.352 21.672 13.523 1 98.25 81 ILE A O 1
ATOM 607 N N . ASP A 1 82 ? -3.693 23.062 13.031 1 98.5 82 ASP A N 1
ATOM 608 C CA . ASP A 1 82 ? -4.324 23.484 11.789 1 98.5 82 ASP A CA 1
ATOM 609 C C . ASP A 1 82 ? -3.885 22.609 10.617 1 98.5 82 ASP A C 1
ATOM 611 O O . ASP A 1 82 ? -4.672 22.328 9.719 1 98.5 82 ASP A O 1
ATOM 615 N N . VAL A 1 83 ? -2.648 22.266 10.617 1 98.88 83 VAL A N 1
ATOM 616 C CA . VAL A 1 83 ? -2.059 21.453 9.555 1 98.88 83 VAL A CA 1
ATOM 617 C C . VAL A 1 83 ? -1.194 20.359 10.164 1 98.88 83 VAL A C 1
ATOM 619 O O . VAL A 1 83 ? -0.415 20.609 11.086 1 98.88 83 VAL A O 1
ATOM 622 N N . VAL A 1 84 ? -1.373 19.172 9.766 1 98.94 84 VAL A N 1
ATOM 623 C CA . VAL A 1 84 ? -0.444 18.094 10.078 1 98.94 84 VAL A CA 1
ATOM 624 C C . VAL A 1 84 ? 0.264 17.641 8.805 1 98.94 84 VAL A C 1
ATOM 626 O O . VAL A 1 84 ? -0.379 17.406 7.777 1 98.94 84 VAL A O 1
ATOM 629 N N . VAL A 1 85 ? 1.574 17.609 8.805 1 98.94 85 VAL A N 1
ATOM 630 C CA . VAL A 1 85 ? 2.385 17.125 7.688 1 98.94 85 VAL A CA 1
ATOM 631 C C . VAL A 1 85 ? 3.07 15.82 8.07 1 98.94 85 VAL A C 1
ATOM 633 O O . VAL A 1 85 ? 4.039 15.82 8.836 1 98.94 85 VAL A O 1
ATOM 636 N N . ASN A 1 86 ? 2.562 14.805 7.551 1 98.94 86 ASN A N 1
ATOM 637 C CA . ASN A 1 86 ? 3.148 13.484 7.738 1 98.94 86 ASN A CA 1
ATOM 638 C C . ASN A 1 86 ? 4.289 13.234 6.758 1 98.94 86 ASN A C 1
ATOM 640 O O . ASN A 1 86 ? 4.07 12.719 5.66 1 98.94 86 ASN A O 1
ATOM 644 N N . ASN A 1 87 ? 5.465 13.5 7.219 1 98.5 87 ASN A N 1
ATOM 645 C CA . ASN A 1 87 ? 6.648 13.43 6.371 1 98.5 87 ASN A CA 1
ATOM 646 C C . ASN A 1 87 ? 7.574 12.297 6.797 1 98.5 87 ASN A C 1
ATOM 648 O O . ASN A 1 87 ? 8.367 11.797 5.996 1 98.5 87 ASN A O 1
ATOM 652 N N . ALA A 1 88 ? 7.469 11.906 8.094 1 97.38 88 ALA A N 1
ATOM 653 C CA . ALA A 1 88 ? 8.328 10.828 8.578 1 97.38 88 ALA A CA 1
ATOM 654 C C . ALA A 1 88 ? 8.195 9.586 7.699 1 97.38 88 ALA A C 1
ATOM 656 O O . ALA A 1 88 ? 7.082 9.203 7.324 1 97.38 88 ALA A O 1
ATOM 657 N N . GLY A 1 89 ? 9.258 9.031 7.34 1 95.94 89 GLY A N 1
ATOM 658 C CA . GLY A 1 89 ? 9.297 7.832 6.516 1 95.94 89 GLY A CA 1
ATOM 659 C C . GLY A 1 89 ? 10.695 7.25 6.375 1 95.94 89 GLY A C 1
ATOM 660 O O . GLY A 1 89 ? 11.68 7.91 6.691 1 95.94 89 GLY A O 1
ATOM 661 N N . VAL A 1 90 ? 10.734 6.016 5.973 1 95.81 90 VAL A N 1
ATOM 662 C CA . VAL A 1 90 ? 12.016 5.336 5.801 1 95.81 90 VAL A CA 1
ATOM 663 C C . VAL A 1 90 ? 12.039 4.605 4.461 1 95.81 90 VAL A C 1
ATOM 665 O O . VAL A 1 90 ? 10.984 4.242 3.926 1 95.81 90 VAL A O 1
ATOM 668 N N . GLN A 1 91 ? 13.25 4.441 3.994 1 96.12 91 GLN A N 1
ATOM 669 C CA . GLN A 1 91 ? 13.477 3.68 2.77 1 96.12 91 GLN A CA 1
ATOM 670 C C . GLN A 1 91 ? 13.672 2.197 3.074 1 96.12 91 GLN A C 1
ATOM 672 O O . GLN A 1 91 ? 13.75 1.802 4.238 1 96.12 91 GLN A O 1
ATOM 677 N N . CYS A 1 92 ? 13.672 1.415 2.068 1 97.31 92 CYS A N 1
ATOM 678 C CA . CYS A 1 92 ? 14.023 -0.001 2.105 1 97.31 92 CYS A CA 1
ATOM 679 C C . CYS A 1 92 ? 14.555 -0.468 0.756 1 97.31 92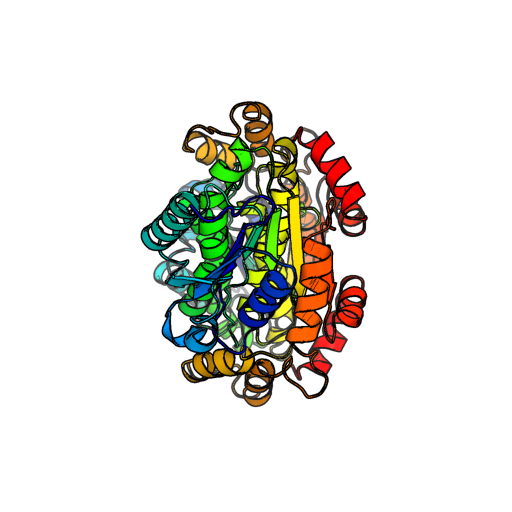 CYS A C 1
ATOM 681 O O . CYS A 1 92 ? 13.773 -0.767 -0.151 1 97.31 92 CYS A O 1
ATOM 683 N N . ILE A 1 93 ? 15.859 -0.524 0.686 1 97.62 93 ILE A N 1
ATOM 684 C CA . ILE A 1 93 ? 16.516 -0.894 -0.566 1 97.62 93 ILE A CA 1
ATOM 685 C C . ILE A 1 93 ? 16.766 -2.398 -0.588 1 97.62 93 ILE A C 1
ATOM 687 O O . ILE A 1 93 ? 17.234 -2.969 0.4 1 97.62 93 ILE A O 1
ATOM 691 N N . GLY A 1 94 ? 16.469 -3.055 -1.674 1 97.94 94 GLY A N 1
ATOM 692 C CA . GLY A 1 94 ? 16.734 -4.477 -1.844 1 97.94 94 GLY A CA 1
ATOM 693 C C . GLY A 1 94 ? 15.758 -5.148 -2.797 1 97.94 94 GLY A C 1
ATOM 694 O O . GLY A 1 94 ? 14.688 -4.613 -3.082 1 97.94 94 GLY A O 1
ATOM 695 N N . PRO A 1 95 ? 16.156 -6.285 -3.32 1 98.56 95 PRO A N 1
ATOM 696 C CA . PRO A 1 95 ? 15.234 -7.055 -4.16 1 98.56 95 PRO A CA 1
ATOM 697 C C . PRO A 1 95 ? 14.141 -7.746 -3.355 1 98.56 95 PRO A C 1
ATOM 699 O O . PRO A 1 95 ? 14.414 -8.32 -2.297 1 98.56 95 PRO A O 1
ATOM 702 N N . LEU A 1 96 ? 12.945 -7.762 -3.852 1 98.81 96 LEU A N 1
ATOM 703 C CA . LEU A 1 96 ? 11.781 -8.234 -3.113 1 98.81 96 LEU A CA 1
ATOM 704 C C . LEU A 1 96 ? 11.914 -9.711 -2.764 1 98.81 96 LEU A C 1
ATOM 706 O O . LEU A 1 96 ? 11.438 -10.148 -1.715 1 98.81 96 LEU A O 1
ATOM 710 N N . ALA A 1 97 ? 12.586 -10.414 -3.59 1 98.62 97 ALA A N 1
ATOM 711 C CA . ALA A 1 97 ? 12.703 -11.859 -3.402 1 98.62 97 ALA A CA 1
ATOM 712 C C . ALA A 1 97 ? 13.523 -12.188 -2.156 1 98.62 97 ALA A C 1
ATOM 714 O O . ALA A 1 97 ? 13.391 -13.273 -1.586 1 98.62 97 ALA A O 1
ATOM 715 N N . GLU A 1 98 ? 14.352 -11.211 -1.731 1 98.38 98 GLU A N 1
ATOM 716 C CA . GLU A 1 98 ? 15.32 -11.586 -0.71 1 98.38 98 GLU A CA 1
ATOM 717 C C . GLU A 1 98 ? 15.281 -10.625 0.471 1 98.38 98 GLU A C 1
ATOM 719 O O . GLU A 1 98 ? 15.852 -10.906 1.53 1 98.38 98 GLU A O 1
ATOM 724 N N . VAL A 1 99 ? 14.602 -9.484 0.343 1 98.31 99 VAL A N 1
ATOM 725 C CA . VAL A 1 99 ? 14.5 -8.555 1.461 1 98.31 99 VAL A CA 1
ATOM 726 C C . VAL A 1 99 ? 13.852 -9.25 2.654 1 98.31 99 VAL A C 1
ATOM 728 O O . VAL A 1 99 ? 12.82 -9.914 2.51 1 98.31 99 VAL A O 1
ATOM 731 N N . PRO A 1 100 ? 14.477 -9.156 3.838 1 98.25 100 PRO A N 1
ATOM 732 C CA . PRO A 1 100 ? 13.82 -9.75 5.004 1 98.25 100 PRO A CA 1
ATOM 733 C C . PRO A 1 100 ? 12.43 -9.172 5.262 1 98.25 100 PRO A C 1
ATOM 735 O O . PRO A 1 100 ? 12.242 -7.957 5.188 1 98.25 100 PRO A O 1
ATOM 738 N N . LEU A 1 101 ? 11.508 -10.031 5.555 1 98.31 101 LEU A N 1
ATOM 739 C CA . LEU A 1 101 ? 10.133 -9.594 5.777 1 98.31 101 LEU A CA 1
ATOM 740 C C . LEU A 1 101 ? 10.055 -8.617 6.945 1 98.31 101 LEU A C 1
ATOM 742 O O . LEU A 1 101 ? 9.227 -7.703 6.945 1 98.31 101 LEU A O 1
ATOM 746 N N . SER A 1 102 ? 10.906 -8.812 7.926 1 98.06 102 SER A N 1
ATOM 747 C CA . SER A 1 102 ? 10.938 -7.906 9.07 1 98.06 102 SER A CA 1
ATOM 748 C C . SER A 1 102 ? 11.258 -6.477 8.641 1 98.06 102 SER A C 1
ATOM 750 O O . SER A 1 102 ? 10.695 -5.52 9.172 1 98.06 102 SER A O 1
ATOM 752 N N . ASN A 1 103 ? 12.172 -6.305 7.672 1 98.19 103 ASN A N 1
ATOM 753 C CA . ASN A 1 103 ? 12.484 -4.984 7.141 1 98.19 103 ASN A CA 1
ATOM 754 C C . ASN A 1 103 ? 11.289 -4.379 6.41 1 98.19 103 ASN A C 1
ATOM 756 O O . ASN A 1 103 ? 11.031 -3.178 6.523 1 98.19 103 ASN A O 1
ATOM 760 N N . ALA A 1 104 ? 10.625 -5.211 5.676 1 98.75 104 ALA A N 1
ATOM 761 C CA . ALA A 1 104 ? 9.414 -4.746 5.004 1 98.75 104 ALA A CA 1
ATOM 762 C C . ALA A 1 104 ? 8.367 -4.277 6.012 1 98.75 104 ALA A C 1
ATOM 764 O O . ALA A 1 104 ? 7.809 -3.188 5.875 1 98.75 104 ALA A O 1
ATOM 765 N N . GLN A 1 105 ? 8.18 -5.094 6.996 1 98.69 105 GLN A N 1
ATOM 766 C CA . GLN A 1 105 ? 7.195 -4.766 8.023 1 98.69 105 GLN A CA 1
ATOM 767 C C . GLN A 1 105 ? 7.566 -3.475 8.75 1 98.69 105 GLN A C 1
ATOM 769 O O . GLN A 1 105 ? 6.707 -2.627 8.992 1 98.69 105 GLN A O 1
ATOM 774 N N . GLN A 1 106 ? 8.805 -3.324 9.07 1 98.06 106 GLN A N 1
ATOM 775 C CA . GLN A 1 106 ? 9.266 -2.113 9.742 1 98.06 106 GLN A CA 1
ATOM 776 C C . GLN A 1 106 ? 9.023 -0.879 8.875 1 98.06 106 GLN A C 1
ATOM 778 O O . GLN A 1 106 ? 8.664 0.182 9.391 1 98.06 106 GLN A O 1
ATOM 783 N N . THR A 1 107 ? 9.266 -0.989 7.629 1 98.62 107 THR A N 1
ATOM 784 C CA . THR A 1 107 ? 9.031 0.11 6.699 1 98.62 107 THR A CA 1
ATOM 785 C C . THR A 1 107 ? 7.562 0.509 6.695 1 98.62 107 THR A C 1
ATOM 787 O O . THR A 1 107 ? 7.234 1.691 6.805 1 98.62 107 THR A O 1
ATOM 790 N N . PHE A 1 108 ? 6.672 -0.455 6.633 1 98.94 108 PHE A N 1
ATOM 791 C CA . PHE A 1 108 ? 5.242 -0.181 6.648 1 98.94 108 PHE A CA 1
ATOM 792 C C . PHE A 1 108 ? 4.809 0.371 8 1 98.94 108 PHE A C 1
ATOM 794 O O . PHE A 1 108 ? 3.914 1.214 8.078 1 98.94 108 PHE A O 1
ATOM 801 N N . ASP A 1 109 ? 5.434 -0.119 9.062 1 98.75 109 ASP A N 1
ATOM 802 C CA . ASP A 1 109 ? 5.121 0.379 10.398 1 98.75 109 ASP A CA 1
ATOM 803 C C . ASP A 1 109 ? 5.332 1.889 10.484 1 98.75 109 ASP A C 1
ATOM 805 O O . ASP A 1 109 ? 4.508 2.604 11.055 1 98.75 109 ASP A O 1
ATOM 809 N N . THR A 1 110 ? 6.34 2.305 9.875 1 98.5 110 THR A N 1
ATOM 810 C CA . THR A 1 110 ? 6.656 3.729 9.906 1 98.5 110 THR A CA 1
ATOM 811 C C . THR A 1 110 ? 5.848 4.492 8.867 1 98.5 110 THR A C 1
ATOM 813 O O . THR A 1 110 ? 5.109 5.422 9.203 1 98.5 110 THR A O 1
ATOM 816 N N . ASN A 1 111 ? 5.914 4.086 7.617 1 98.81 111 ASN A N 1
ATOM 817 C CA . ASN A 1 111 ? 5.41 4.867 6.492 1 98.81 111 ASN A CA 1
ATOM 818 C C . ASN A 1 111 ? 3.887 4.848 6.434 1 98.81 111 ASN A C 1
ATOM 820 O O . ASN A 1 111 ? 3.268 5.777 5.914 1 98.81 111 ASN A O 1
ATOM 824 N N . VAL A 1 112 ? 3.312 3.771 6.953 1 98.94 112 VAL A N 1
ATOM 825 C CA . VAL A 1 112 ? 1.873 3.602 6.785 1 98.94 112 VAL A CA 1
ATOM 826 C C . VAL A 1 112 ? 1.18 3.695 8.141 1 98.94 112 VAL A C 1
ATOM 828 O O . VAL A 1 112 ? 0.445 4.652 8.406 1 98.94 112 VAL A O 1
ATOM 831 N N . PHE A 1 113 ? 1.544 2.834 9.047 1 98.94 113 PHE A N 1
ATOM 832 C CA . PHE A 1 113 ? 0.794 2.742 10.289 1 98.94 113 PHE A CA 1
ATOM 833 C C . PHE A 1 113 ? 1.164 3.883 11.234 1 98.94 113 PHE A C 1
ATOM 835 O O . PHE A 1 113 ? 0.321 4.367 11.984 1 98.94 113 PHE A O 1
ATOM 842 N N . GLY A 1 114 ? 2.459 4.242 11.25 1 98.88 114 GLY A N 1
ATOM 843 C CA . GLY A 1 114 ? 2.84 5.43 12 1 98.88 114 GLY A CA 1
ATOM 844 C C . GLY A 1 114 ? 2.105 6.68 11.555 1 98.88 114 GLY A C 1
ATOM 845 O O . GLY A 1 114 ? 1.645 7.465 12.383 1 98.88 114 GLY A O 1
ATOM 846 N N . THR A 1 115 ? 1.974 6.836 10.258 1 98.88 115 THR A N 1
ATOM 847 C CA . THR A 1 115 ? 1.238 7.953 9.68 1 98.88 115 THR A CA 1
ATOM 848 C C . THR A 1 115 ? -0.227 7.914 10.109 1 98.88 115 THR A C 1
ATOM 850 O O . THR A 1 115 ? -0.775 8.922 10.555 1 98.88 115 THR A O 1
ATOM 853 N N . MET A 1 116 ? -0.847 6.758 10.008 1 98.88 116 MET A N 1
ATOM 854 C CA . MET A 1 116 ? -2.25 6.602 10.383 1 98.88 116 MET A CA 1
ATOM 855 C C . MET A 1 116 ? -2.453 6.895 11.867 1 98.88 116 MET A C 1
ATOM 857 O O . MET A 1 116 ? -3.467 7.477 12.25 1 98.88 116 MET A O 1
ATOM 861 N N . ARG A 1 117 ? -1.51 6.461 12.656 1 98.81 117 ARG A N 1
ATOM 862 C CA . ARG A 1 117 ? -1.574 6.676 14.102 1 98.81 117 ARG A CA 1
ATOM 863 C C . ARG A 1 117 ? -1.674 8.164 14.43 1 98.81 117 ARG A C 1
ATOM 865 O O . ARG A 1 117 ? -2.531 8.578 15.211 1 98.81 117 ARG A O 1
ATOM 872 N N . LEU A 1 118 ? -0.861 8.938 13.812 1 98.94 118 LEU A N 1
ATOM 873 C CA . LEU A 1 118 ? -0.871 10.375 14.055 1 98.94 118 LEU A CA 1
ATOM 874 C C . LEU A 1 118 ? -2.141 11.016 13.508 1 98.94 118 LEU A C 1
ATOM 876 O O . LEU A 1 118 ? -2.758 11.852 14.164 1 98.94 118 LEU A O 1
ATOM 880 N N . ILE A 1 119 ? -2.535 10.609 12.312 1 98.88 119 ILE A N 1
ATOM 881 C CA . ILE A 1 119 ? -3.742 11.141 11.688 1 98.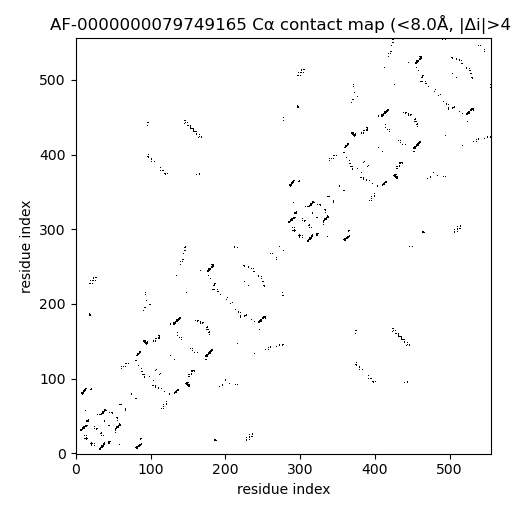88 119 ILE A CA 1
ATOM 882 C C . ILE A 1 119 ? -4.941 10.914 12.602 1 98.88 119 ILE A C 1
ATOM 884 O O . ILE A 1 119 ? -5.711 11.844 12.867 1 98.88 119 ILE A O 1
ATOM 888 N N . GLN A 1 120 ? -5.078 9.727 13.109 1 98.88 120 GLN A N 1
ATOM 889 C CA . GLN A 1 120 ? -6.215 9.383 13.953 1 98.88 120 GLN A CA 1
ATOM 890 C C . GLN A 1 120 ? -6.199 10.195 15.25 1 98.88 120 GLN A C 1
ATOM 892 O O . GLN A 1 120 ? -7.258 10.562 15.766 1 98.88 120 GLN A O 1
ATOM 897 N N . ALA A 1 121 ? -5.027 10.484 15.758 1 98.81 121 ALA A N 1
ATOM 898 C CA . ALA A 1 121 ? -4.891 11.227 17 1 98.81 121 ALA A CA 1
ATOM 899 C C . ALA A 1 121 ? -5.281 12.695 16.812 1 98.81 121 ALA A C 1
ATOM 901 O O . ALA A 1 121 ? -5.762 13.336 17.75 1 98.81 121 ALA A O 1
ATOM 902 N N . VAL A 1 122 ? -5.164 13.211 15.594 1 98.75 122 VAL A N 1
ATOM 903 C CA . VAL A 1 122 ? -5.336 14.641 15.359 1 98.75 122 VAL A CA 1
ATOM 904 C C . VAL A 1 122 ? -6.766 14.93 14.914 1 98.75 122 VAL A C 1
ATOM 906 O O . VAL A 1 122 ? -7.309 16 15.195 1 98.75 122 VAL A O 1
ATOM 909 N N . ILE A 1 123 ? -7.414 14 14.266 1 98.69 123 ILE A N 1
ATOM 910 C CA . ILE A 1 123 ? -8.68 14.188 13.562 1 98.69 123 ILE A CA 1
ATOM 911 C C . ILE A 1 123 ? -9.734 14.695 14.547 1 98.69 123 ILE A C 1
ATOM 913 O O . ILE A 1 123 ? -10.469 15.641 14.242 1 98.69 123 ILE A O 1
ATOM 917 N N . PRO A 1 124 ? -9.812 14.117 15.797 1 98 124 PRO A N 1
ATOM 918 C CA . PRO A 1 124 ? -10.875 14.602 16.688 1 98 124 PRO A CA 1
ATOM 919 C C . PRO A 1 124 ? -10.758 16.094 16.984 1 98 124 PRO A C 1
ATOM 921 O O . PRO A 1 124 ? -11.781 16.781 17.109 1 98 124 PRO A O 1
ATOM 924 N N . HIS A 1 125 ? -9.586 16.625 16.984 1 97.88 125 HIS A N 1
ATOM 925 C CA . HIS A 1 125 ? -9.367 18.031 17.281 1 97.88 125 HIS A CA 1
ATOM 926 C C . HIS A 1 125 ? -9.727 18.906 16.078 1 97.88 125 HIS A C 1
ATOM 928 O O . HIS A 1 125 ? -10.219 20.031 16.25 1 97.88 125 HIS A O 1
ATOM 934 N N . MET A 1 126 ? -9.469 18.391 14.914 1 98.38 126 MET A N 1
ATOM 935 C CA . MET A 1 126 ? -9.82 19.125 13.695 1 98.38 126 MET A CA 1
ATOM 936 C C . MET A 1 126 ? -11.32 19.062 13.438 1 98.38 126 MET A C 1
ATOM 938 O O . MET A 1 126 ? -11.922 20.062 13.023 1 98.38 126 MET A O 1
ATOM 942 N N . GLU A 1 127 ? -11.828 17.875 13.68 1 97.94 127 GLU A N 1
ATOM 943 C CA . GLU A 1 127 ? -13.266 17.672 13.477 1 97.94 127 GLU A CA 1
ATOM 944 C C . GLU A 1 127 ? -14.078 18.609 14.367 1 97.94 127 GLU A C 1
ATOM 946 O O . GLU A 1 127 ? -15.07 19.188 13.914 1 97.94 127 GLU A O 1
ATOM 951 N N . SER A 1 128 ? -13.695 18.797 15.602 1 96.81 128 SER A N 1
ATOM 952 C CA . SER A 1 128 ? -14.422 19.641 16.531 1 96.81 128 SER A CA 1
ATOM 953 C C . SER A 1 128 ? -14.438 21.094 16.062 1 96.81 128 SER A C 1
ATOM 955 O O . SER A 1 128 ? -15.375 21.844 16.359 1 96.81 128 SER A O 1
ATOM 957 N N . ARG A 1 129 ? -13.508 21.469 15.273 1 96.56 129 ARG A N 1
ATOM 958 C CA . ARG A 1 129 ? -13.398 22.828 14.766 1 96.56 129 ARG A CA 1
ATOM 959 C C . ARG A 1 129 ? -13.898 22.922 13.32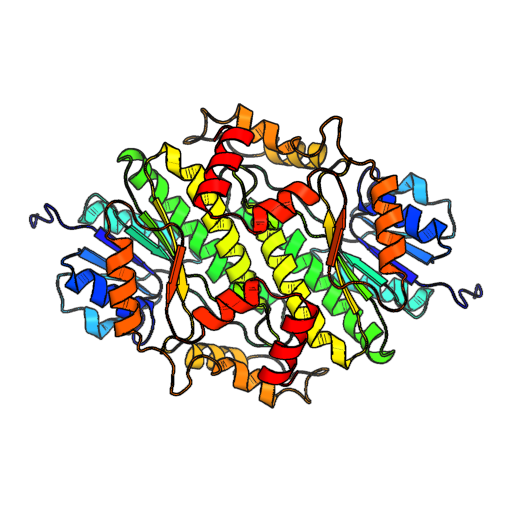8 1 96.56 129 ARG A C 1
ATOM 961 O O . ARG A 1 129 ? -13.992 24 12.758 1 96.56 129 ARG A O 1
ATOM 968 N N . LYS A 1 130 ? -14.141 21.797 12.719 1 97.5 130 LYS A N 1
ATOM 969 C CA . LYS A 1 130 ? -14.586 21.672 11.336 1 97.5 130 LYS A CA 1
ATOM 970 C C . LYS A 1 130 ? -13.609 22.344 10.375 1 97.5 130 LYS A C 1
ATOM 972 O O . LYS A 1 130 ? -14.016 23.047 9.445 1 97.5 130 LYS A O 1
ATOM 977 N N . LYS A 1 131 ? -12.375 22.188 10.758 1 97.62 131 LYS A N 1
ATOM 978 C CA . LYS A 1 131 ? -11.297 22.766 9.961 1 97.62 131 LYS A CA 1
ATOM 979 C C . LYS A 1 131 ? -9.977 22.062 10.211 1 97.62 131 LYS A C 1
ATOM 981 O O . LYS A 1 131 ? -9.68 21.672 11.344 1 97.62 131 LYS A O 1
ATOM 986 N N . GLY A 1 132 ? -9.188 21.906 9.219 1 98.38 132 GLY A N 1
ATOM 987 C CA . GLY A 1 132 ? -7.875 21.297 9.312 1 98.38 132 GLY A CA 1
ATOM 988 C C . GLY A 1 132 ? -7.355 20.781 7.984 1 98.38 132 GLY A C 1
ATOM 989 O O . GLY A 1 132 ? -8.117 20.672 7.02 1 98.38 132 GLY A O 1
ATOM 990 N N . LYS A 1 133 ? -6.055 20.594 7.902 1 98.88 133 LYS A N 1
ATOM 991 C CA . LYS A 1 133 ? -5.402 20.047 6.719 1 98.88 133 LYS A CA 1
ATOM 992 C C . LYS A 1 133 ? -4.48 18.891 7.098 1 98.88 133 LYS A C 1
ATOM 994 O O . LYS A 1 133 ? -3.691 19 8.039 1 98.88 133 LYS A O 1
ATOM 999 N N . ILE A 1 134 ? -4.676 17.812 6.461 1 98.94 134 ILE A N 1
ATOM 1000 C CA . ILE A 1 134 ? -3.771 16.672 6.574 1 98.94 134 ILE A CA 1
ATOM 1001 C C . ILE A 1 134 ? -2.938 16.547 5.305 1 98.94 134 ILE A C 1
ATOM 1003 O O . ILE A 1 134 ? -3.486 16.406 4.207 1 98.94 134 ILE A O 1
ATOM 1007 N N . VAL A 1 135 ? -1.642 16.641 5.441 1 98.94 135 VAL A N 1
ATOM 1008 C CA . VAL A 1 135 ? -0.697 16.516 4.336 1 98.94 135 VAL A CA 1
ATOM 1009 C C . VAL A 1 135 ? 0.103 15.227 4.473 1 98.94 135 VAL A C 1
ATOM 1011 O O . VAL A 1 135 ? 0.802 15.023 5.469 1 98.94 135 VAL A O 1
ATOM 1014 N N . ASN A 1 136 ? -0.06 14.336 3.564 1 98.94 136 ASN A N 1
ATOM 1015 C CA . ASN A 1 136 ? 0.75 13.117 3.498 1 98.94 136 ASN A CA 1
ATOM 1016 C C . ASN A 1 136 ? 1.815 13.219 2.41 1 98.94 136 ASN A C 1
ATOM 1018 O O . ASN A 1 136 ? 1.516 13.586 1.272 1 98.94 136 ASN A O 1
ATOM 1022 N N . VAL A 1 137 ? 3.053 12.898 2.758 1 98.88 137 VAL A N 1
ATOM 1023 C CA . VAL A 1 137 ? 4.152 12.977 1.804 1 98.88 137 VAL A CA 1
ATOM 1024 C C . VAL A 1 137 ? 4.363 11.617 1.142 1 98.88 137 VAL A C 1
ATOM 1026 O O . VAL A 1 137 ? 4.883 10.688 1.765 1 98.88 137 VAL A O 1
ATOM 1029 N N . GLY A 1 138 ? 3.957 11.547 -0.085 1 98.5 138 GLY A N 1
ATOM 1030 C CA . GLY A 1 138 ? 4.098 10.344 -0.893 1 98.5 138 GLY A CA 1
ATOM 1031 C C . GLY A 1 138 ? 5.391 10.312 -1.69 1 98.5 138 GLY A C 1
ATOM 1032 O O . GLY A 1 138 ? 6.449 10.68 -1.183 1 98.5 138 GLY A O 1
ATOM 1033 N N . SER A 1 139 ? 5.285 9.789 -2.928 1 98.44 139 SER A N 1
ATOM 1034 C CA . SER A 1 139 ? 6.457 9.672 -3.787 1 98.44 139 SER A CA 1
ATOM 1035 C C . SER A 1 139 ? 6.059 9.453 -5.242 1 98.44 139 SER A C 1
ATOM 1037 O O . SER A 1 139 ? 5.07 8.773 -5.527 1 98.44 139 SER A O 1
ATOM 1039 N N . VAL A 1 140 ? 6.906 9.953 -6.09 1 98.19 140 VAL A N 1
ATOM 1040 C CA . VAL A 1 140 ? 6.66 9.758 -7.512 1 98.19 140 VAL A CA 1
ATOM 1041 C C . VAL A 1 140 ? 6.934 8.305 -7.891 1 98.19 140 VAL A C 1
ATOM 1043 O O . VAL A 1 140 ? 6.516 7.84 -8.953 1 98.19 140 VAL A O 1
ATOM 1046 N N . THR A 1 141 ? 7.629 7.555 -7.047 1 97.88 141 THR A N 1
ATOM 1047 C CA . THR A 1 141 ? 7.93 6.16 -7.348 1 97.88 141 THR A CA 1
ATOM 1048 C C . THR A 1 141 ? 6.645 5.348 -7.488 1 97.88 141 THR A C 1
ATOM 1050 O O . THR A 1 141 ? 6.625 4.32 -8.172 1 97.88 141 THR A O 1
ATOM 1053 N N . VAL A 1 142 ? 5.578 5.785 -6.855 1 98.62 142 VAL A N 1
ATOM 1054 C CA . VAL A 1 142 ? 4.297 5.086 -6.887 1 98.62 142 VAL A CA 1
ATOM 1055 C C . VAL A 1 142 ? 3.725 5.121 -8.297 1 98.62 142 VAL A C 1
ATOM 1057 O O . VAL A 1 142 ? 2.969 4.23 -8.695 1 98.62 142 VAL A O 1
ATOM 1060 N N . LEU A 1 143 ? 4.141 6.109 -9.117 1 97.88 143 LEU A N 1
ATOM 1061 C CA . LEU A 1 143 ? 3.615 6.297 -10.461 1 97.88 143 LEU A CA 1
ATOM 1062 C C . LEU A 1 143 ? 4.262 5.324 -11.438 1 97.88 143 LEU A C 1
ATOM 1064 O O . LEU A 1 143 ? 3.762 5.125 -12.547 1 97.88 143 LEU A O 1
ATOM 1068 N N . GLY A 1 144 ? 5.312 4.73 -11.047 1 97.62 144 GLY A N 1
ATOM 1069 C CA . GLY A 1 144 ? 6.051 3.727 -11.797 1 97.62 144 GLY A CA 1
ATOM 1070 C C . GLY A 1 144 ? 6.941 2.861 -10.922 1 97.62 144 GLY A C 1
ATOM 1071 O O . GLY A 1 144 ? 8.148 3.105 -10.82 1 97.62 144 GLY A O 1
ATOM 1072 N N . PRO A 1 145 ? 6.383 1.895 -10.289 1 98 145 PRO A N 1
ATOM 1073 C CA . PRO A 1 145 ? 7.18 1.064 -9.383 1 98 145 PRO A CA 1
ATOM 1074 C C . PRO A 1 145 ? 8.312 0.328 -10.102 1 98 145 PRO A C 1
ATOM 1076 O O . PRO A 1 145 ? 8.055 -0.459 -11.016 1 98 145 PRO A O 1
ATOM 1079 N N . GLY A 1 146 ? 9.523 0.649 -9.734 1 97.44 146 GLY A N 1
ATOM 1080 C CA . GLY A 1 146 ? 10.711 0.058 -10.328 1 97.44 146 GLY A CA 1
ATOM 1081 C C . GLY A 1 146 ? 11.406 -0.931 -9.414 1 97.44 146 GLY A C 1
ATOM 1082 O O . GLY A 1 146 ? 10.938 -1.188 -8.305 1 97.44 146 GLY A O 1
ATOM 1083 N N . PRO A 1 147 ? 12.484 -1.453 -9.844 1 98.12 147 PRO A N 1
ATOM 1084 C CA . PRO A 1 147 ? 13.211 -2.453 -9.055 1 98.12 147 PRO A CA 1
ATOM 1085 C C . PRO A 1 147 ? 14.016 -1.835 -7.918 1 98.12 147 PRO A C 1
ATOM 1087 O O . PRO A 1 147 ? 14.219 -0.618 -7.887 1 98.12 147 PRO A O 1
ATOM 1090 N N . TRP A 1 148 ? 14.344 -2.643 -6.891 1 98.25 148 TRP A N 1
ATOM 1091 C CA . TRP A 1 148 ? 15.375 -2.465 -5.875 1 98.25 148 TRP A CA 1
ATOM 1092 C C . TRP A 1 148 ? 14.867 -1.599 -4.727 1 98.25 148 TRP A C 1
ATOM 1094 O O . TRP A 1 148 ? 15.594 -1.345 -3.762 1 98.25 148 TRP A O 1
ATOM 1104 N N . ALA A 1 149 ? 13.648 -1.103 -4.785 1 98 149 ALA A N 1
ATOM 1105 C CA . ALA A 1 149 ? 13.031 -0.376 -3.68 1 98 149 ALA A CA 1
ATOM 1106 C C . ALA A 1 149 ? 11.539 -0.687 -3.584 1 98 149 ALA A C 1
ATOM 1108 O O . ALA A 1 149 ? 10.734 0.205 -3.322 1 98 149 ALA A O 1
ATOM 1109 N N . GLY A 1 150 ? 11.234 -1.891 -3.873 1 98.75 150 GLY A N 1
ATOM 1110 C CA . GLY A 1 150 ? 9.844 -2.307 -3.955 1 98.75 150 GLY A CA 1
ATOM 1111 C C . GLY A 1 150 ? 9.086 -2.117 -2.656 1 98.75 150 GLY A C 1
ATOM 1112 O O . GLY A 1 150 ? 7.922 -1.709 -2.662 1 98.75 150 GLY A O 1
ATOM 1113 N N . VAL A 1 151 ? 9.711 -2.389 -1.515 1 98.88 151 VAL A N 1
ATOM 1114 C CA . VAL A 1 151 ? 9.062 -2.279 -0.214 1 98.88 151 VAL A CA 1
ATOM 1115 C C . VAL A 1 151 ? 8.695 -0.823 0.062 1 98.88 151 VAL A C 1
ATOM 1117 O O . VAL A 1 151 ? 7.562 -0.522 0.452 1 98.88 151 VAL A O 1
ATOM 1120 N N . TYR A 1 152 ? 9.609 0.04 -0.19 1 98.62 152 TYR A N 1
ATOM 1121 C CA . TYR A 1 152 ? 9.367 1.467 -0.009 1 98.62 152 TYR A CA 1
ATOM 1122 C C . TYR A 1 152 ? 8.22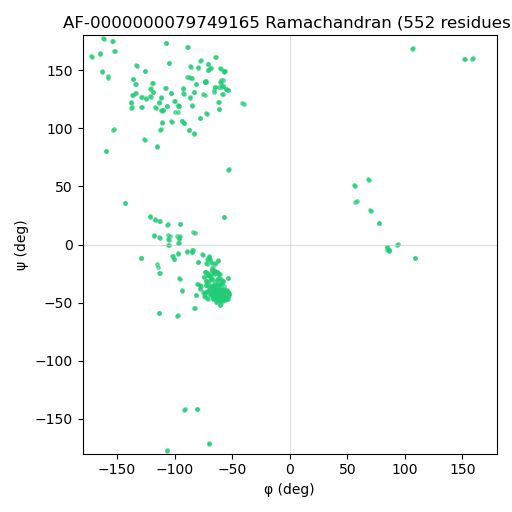7 1.945 -0.904 1 98.62 152 TYR A C 1
ATOM 1124 O O . TYR A 1 152 ? 7.281 2.576 -0.43 1 98.62 152 TYR A O 1
ATOM 1132 N N . THR A 1 153 ? 8.328 1.645 -2.17 1 98.88 153 THR A N 1
ATOM 1133 C CA . THR A 1 153 ? 7.332 2.098 -3.131 1 98.88 153 THR A CA 1
ATOM 1134 C C . THR A 1 153 ? 5.953 1.552 -2.775 1 98.88 153 THR A C 1
ATOM 1136 O O . THR A 1 153 ? 4.953 2.266 -2.875 1 98.88 153 THR A O 1
ATOM 1139 N N . ALA A 1 154 ? 5.918 0.332 -2.35 1 98.94 154 ALA A N 1
ATOM 1140 C CA . ALA A 1 154 ? 4.652 -0.269 -1.943 1 98.94 154 ALA A CA 1
ATOM 1141 C C . ALA A 1 154 ? 4.062 0.454 -0.735 1 98.94 154 ALA A C 1
ATOM 1143 O O . ALA A 1 154 ? 2.852 0.659 -0.656 1 98.94 154 ALA A O 1
ATOM 1144 N N . SER A 1 155 ? 4.879 0.788 0.226 1 98.94 155 SER A N 1
ATOM 1145 C CA . SER A 1 155 ? 4.402 1.526 1.391 1 98.94 155 SER A CA 1
ATOM 1146 C C . SER A 1 155 ? 3.836 2.885 0.991 1 98.94 155 SER A C 1
ATOM 1148 O O . SER A 1 155 ? 2.807 3.312 1.517 1 98.94 155 SER A O 1
ATOM 1150 N N . LYS A 1 156 ? 4.488 3.529 0.071 1 98.94 156 LYS A N 1
ATOM 1151 C CA . LYS A 1 156 ? 4.016 4.828 -0.395 1 98.94 156 LYS A CA 1
ATOM 1152 C C . LYS A 1 156 ? 2.764 4.68 -1.256 1 98.94 156 LYS A C 1
ATOM 1154 O O . LYS A 1 156 ? 1.888 5.547 -1.243 1 98.94 156 LYS A O 1
ATOM 1159 N N . ALA A 1 157 ? 2.68 3.564 -1.961 1 98.94 157 ALA A N 1
ATOM 1160 C CA . ALA A 1 157 ? 1.445 3.285 -2.691 1 98.94 157 ALA A CA 1
ATOM 1161 C C . ALA A 1 157 ? 0.264 3.137 -1.735 1 98.94 157 ALA A C 1
ATOM 1163 O O . ALA A 1 157 ? -0.825 3.65 -2 1 98.94 157 ALA A O 1
ATOM 1164 N N . ALA A 1 158 ? 0.5 2.408 -0.698 1 98.94 158 ALA A N 1
ATOM 1165 C CA . ALA A 1 158 ? -0.53 2.293 0.331 1 98.94 158 ALA A CA 1
ATOM 1166 C C . ALA A 1 158 ? -0.912 3.666 0.879 1 98.94 158 ALA A C 1
ATOM 1168 O O . ALA A 1 158 ? -2.096 3.965 1.049 1 98.94 158 ALA A O 1
ATOM 1169 N N . LEU A 1 159 ? 0.047 4.48 1.108 1 98.94 159 LEU A N 1
ATOM 1170 C CA . LEU A 1 159 ? -0.194 5.816 1.647 1 98.94 159 LEU A CA 1
ATOM 1171 C C . LEU A 1 159 ? -0.996 6.66 0.665 1 98.94 159 LEU A C 1
ATOM 1173 O O . LEU A 1 159 ? -1.904 7.395 1.065 1 98.94 159 LEU A O 1
ATOM 1177 N N . HIS A 1 160 ? -0.631 6.598 -0.618 1 98.94 160 HIS A N 1
ATOM 1178 C CA . HIS A 1 160 ? -1.416 7.297 -1.631 1 98.94 160 HIS A CA 1
ATOM 1179 C C . HIS A 1 160 ? -2.885 6.891 -1.567 1 98.94 160 HIS A C 1
ATOM 1181 O O . HIS A 1 160 ? -3.771 7.746 -1.582 1 98.94 160 HIS A O 1
ATOM 1187 N N . SER A 1 161 ? -3.117 5.598 -1.486 1 98.94 161 SER A N 1
ATOM 1188 C CA . SER A 1 161 ? -4.477 5.066 -1.437 1 98.94 161 SER A CA 1
ATOM 1189 C C . SER A 1 161 ? -5.211 5.547 -0.192 1 98.94 161 SER A C 1
ATOM 1191 O O . SER A 1 161 ? -6.355 5.996 -0.277 1 98.94 161 SER A O 1
ATOM 1193 N N . LEU A 1 162 ? -4.547 5.5 0.921 1 98.94 162 LEU A N 1
ATOM 1194 C CA . LEU A 1 162 ? -5.125 5.977 2.174 1 98.94 162 LEU A CA 1
ATOM 1195 C C . LEU A 1 162 ? -5.473 7.457 2.086 1 98.94 162 LEU A C 1
ATOM 1197 O O . LEU A 1 162 ? -6.523 7.883 2.574 1 98.94 162 LEU A O 1
ATOM 1201 N N . THR A 1 163 ? -4.586 8.195 1.481 1 98.94 163 THR A N 1
ATOM 1202 C CA . THR A 1 163 ? -4.777 9.641 1.344 1 98.94 163 THR A CA 1
ATOM 1203 C C . THR A 1 163 ? -6.031 9.938 0.526 1 98.94 163 THR A C 1
ATOM 1205 O O . THR A 1 163 ? -6.832 10.797 0.902 1 98.94 163 THR A O 1
ATOM 1208 N N . ASP A 1 164 ? -6.207 9.234 -0.526 1 98.75 164 ASP A N 1
ATOM 1209 C CA . ASP A 1 164 ? -7.383 9.414 -1.374 1 98.75 164 ASP A CA 1
ATOM 1210 C C . ASP A 1 164 ? -8.664 9.086 -0.61 1 98.75 164 ASP A C 1
ATOM 1212 O O . ASP A 1 164 ? -9.656 9.805 -0.725 1 98.75 164 ASP A O 1
ATOM 1216 N N . THR A 1 165 ? -8.641 8.016 0.137 1 98.81 165 THR A N 1
ATOM 1217 C CA . THR A 1 165 ? -9.805 7.621 0.927 1 98.81 165 THR A CA 1
ATOM 1218 C C . THR A 1 165 ? -10.102 8.656 2.01 1 98.81 165 THR A C 1
ATOM 1220 O O . THR A 1 165 ? -11.25 9.062 2.193 1 98.81 165 THR A O 1
ATOM 1223 N N . LEU A 1 166 ? -9.07 9.109 2.664 1 98.81 166 LEU A N 1
ATOM 1224 C CA . LEU A 1 166 ? -9.219 10.094 3.73 1 98.81 166 LEU A CA 1
ATOM 1225 C C . LEU A 1 166 ? -9.836 11.383 3.201 1 98.81 166 LEU A C 1
ATOM 1227 O O . LEU A 1 166 ? -10.656 12.008 3.883 1 98.81 166 LEU A O 1
ATOM 1231 N N . ARG A 1 167 ? -9.383 11.789 2.031 1 98.44 167 ARG A N 1
ATOM 1232 C CA . ARG A 1 167 ? -9.914 13.008 1.431 1 98.44 167 ARG A CA 1
ATOM 1233 C C . ARG A 1 167 ? -11.438 12.961 1.348 1 98.44 167 ARG A C 1
ATOM 1235 O O . ARG A 1 167 ? -12.109 13.953 1.659 1 98.44 167 ARG A O 1
ATOM 1242 N N . LEU A 1 168 ? -11.977 11.812 0.98 1 98.44 168 LEU A N 1
ATOM 1243 C CA . LEU A 1 168 ? -13.422 11.641 0.863 1 98.44 168 LEU A CA 1
ATOM 1244 C C . LEU A 1 168 ? -14.07 11.555 2.24 1 98.44 168 LEU A C 1
ATOM 1246 O O . LEU A 1 168 ? -15.07 12.234 2.5 1 98.44 168 LEU A O 1
ATOM 1250 N N . GLU A 1 169 ? -13.508 10.82 3.139 1 98.62 169 GLU A N 1
ATOM 1251 C CA . GLU A 1 169 ? -14.125 10.523 4.43 1 98.62 169 GLU A CA 1
ATOM 1252 C C . GLU A 1 169 ? -14.086 11.734 5.352 1 98.62 169 GLU A C 1
ATOM 1254 O O . GLU A 1 169 ? -14.93 11.867 6.242 1 98.62 169 GLU A O 1
ATOM 1259 N N . LEU A 1 170 ? -13.18 12.641 5.141 1 98.56 170 LEU A N 1
ATOM 1260 C CA . LEU A 1 170 ? -13.016 13.758 6.066 1 98.56 170 LEU A CA 1
ATOM 1261 C C . LEU A 1 170 ? -13.688 15.016 5.523 1 98.56 170 LEU A C 1
ATOM 1263 O O . LEU A 1 170 ? -13.844 16 6.246 1 98.56 170 LEU A O 1
ATOM 1267 N N . ARG A 1 171 ? -14.055 14.977 4.293 1 97.5 171 ARG A N 1
ATOM 1268 C CA . ARG A 1 171 ? -14.664 16.125 3.643 1 97.5 171 ARG A CA 1
ATOM 1269 C C . ARG A 1 171 ? -15.859 16.641 4.445 1 97.5 171 ARG A C 1
ATOM 1271 O O . ARG A 1 171 ? -16.016 17.844 4.645 1 97.5 171 ARG A O 1
ATOM 1278 N N . PRO A 1 172 ? -16.734 15.719 4.965 1 96.75 172 PRO A N 1
ATOM 1279 C CA . PRO A 1 172 ? -17.906 16.203 5.699 1 96.75 172 PRO A CA 1
ATOM 1280 C C . PRO A 1 172 ? -17.547 16.984 6.953 1 96.75 172 PRO A C 1
ATOM 1282 O O . PRO A 1 172 ? -18.391 17.672 7.527 1 96.75 172 PRO A O 1
ATOM 1285 N N . PHE A 1 173 ? -16.328 16.906 7.363 1 97.62 173 PHE A N 1
ATOM 1286 C CA . PHE A 1 173 ? -15.914 17.547 8.609 1 97.62 173 PHE A CA 1
ATOM 1287 C C . PHE A 1 173 ? -15.109 18.797 8.32 1 97.62 173 PHE A C 1
ATOM 1289 O O . PHE A 1 173 ? -14.5 19.375 9.227 1 97.62 173 PHE A O 1
ATOM 1296 N N . GLY A 1 174 ? -14.984 19.172 7.016 1 97.62 174 GLY A N 1
ATOM 1297 C CA . GLY A 1 174 ? -14.281 20.391 6.652 1 97.62 174 GLY A CA 1
ATOM 1298 C C . GLY A 1 174 ? -12.773 20.25 6.715 1 97.62 174 GLY A C 1
ATOM 1299 O O . GLY A 1 174 ? -12.055 21.234 6.883 1 97.62 174 GLY A O 1
ATOM 1300 N N . ILE A 1 175 ? -12.281 19.016 6.715 1 98.56 175 ILE A N 1
ATOM 1301 C CA . ILE A 1 175 ? -10.852 18.75 6.781 1 98.56 175 ILE A CA 1
ATOM 1302 C C . ILE A 1 175 ? -10.32 18.438 5.383 1 98.56 175 ILE A C 1
ATOM 1304 O O . ILE A 1 175 ? -10.836 17.547 4.703 1 98.56 175 ILE A O 1
ATOM 1308 N N . ASP A 1 176 ? -9.328 19.188 4.91 1 98.69 176 ASP A N 1
ATOM 1309 C CA . ASP A 1 176 ? -8.68 18.969 3.619 1 98.69 176 ASP A CA 1
ATOM 1310 C C . ASP A 1 176 ? -7.57 17.922 3.736 1 98.69 176 ASP A C 1
ATOM 1312 O O . ASP A 1 176 ? -6.887 17.859 4.762 1 98.69 176 ASP A O 1
ATOM 1316 N N . VAL A 1 177 ? -7.422 17.125 2.74 1 98.81 177 VAL A N 1
ATOM 1317 C CA . VAL A 1 177 ? -6.352 16.141 2.674 1 98.81 177 VAL A CA 1
ATOM 1318 C C . VAL A 1 177 ? -5.551 16.328 1.389 1 98.81 177 VAL A C 1
ATOM 1320 O O . VAL A 1 177 ? -6.117 16.375 0.296 1 98.81 177 VAL A O 1
ATOM 1323 N N . ILE A 1 178 ? -4.242 16.484 1.514 1 98.81 178 ILE A N 1
ATOM 1324 C CA . ILE A 1 178 ? -3.357 16.766 0.388 1 98.81 178 ILE A CA 1
ATOM 1325 C C . ILE A 1 178 ? -2.305 15.664 0.271 1 98.81 178 ILE A C 1
ATOM 1327 O O . ILE A 1 178 ? -1.677 15.289 1.264 1 98.81 178 ILE A O 1
ATOM 1331 N N . ASN A 1 179 ? -2.193 15.109 -0.871 1 98.81 179 ASN A N 1
ATOM 1332 C CA . ASN A 1 179 ? -1.082 14.227 -1.204 1 98.81 179 ASN A CA 1
ATOM 1333 C C . ASN A 1 179 ? 0.076 14.992 -1.835 1 98.81 179 ASN A C 1
ATOM 1335 O O . ASN A 1 179 ? -0.02 15.438 -2.98 1 98.81 179 ASN A O 1
ATOM 1339 N N . VAL A 1 180 ? 1.127 15.219 -1.077 1 98.88 180 VAL A N 1
ATOM 1340 C CA . VAL A 1 180 ? 2.354 15.805 -1.61 1 98.88 180 VAL A CA 1
ATOM 1341 C C . VAL A 1 180 ? 3.254 14.703 -2.164 1 98.88 180 VAL A C 1
ATOM 1343 O O . VAL A 1 180 ? 3.592 13.75 -1.452 1 98.88 180 VAL A O 1
ATOM 1346 N N . VAL A 1 181 ? 3.67 14.82 -3.385 1 98.75 181 VAL A N 1
ATOM 1347 C CA . VAL A 1 181 ? 4.355 13.742 -4.094 1 98.75 181 VAL A CA 1
ATOM 1348 C C . VAL A 1 181 ? 5.691 14.242 -4.633 1 98.75 181 VAL A C 1
ATOM 1350 O O . VAL A 1 181 ? 5.777 14.688 -5.781 1 98.75 181 VAL A O 1
ATOM 1353 N N . PRO A 1 182 ? 6.73 14.102 -3.832 1 98.38 182 PRO A N 1
ATOM 1354 C CA . PRO A 1 182 ? 8.039 14.594 -4.258 1 98.38 182 PRO A CA 1
ATOM 1355 C C . PRO A 1 182 ? 8.672 13.719 -5.344 1 98.38 182 PRO A C 1
ATOM 1357 O O . PRO A 1 182 ? 8.539 12.492 -5.312 1 98.38 182 PRO A O 1
ATOM 1360 N N . GLY A 1 183 ? 9.305 14.414 -6.277 1 97.5 183 GLY A N 1
ATOM 1361 C CA . GLY A 1 183 ? 10.312 13.742 -7.09 1 97.5 183 GLY A CA 1
ATOM 1362 C C . GLY A 1 183 ? 11.656 13.617 -6.395 1 97.5 183 GLY A C 1
ATOM 1363 O O . GLY A 1 183 ? 11.719 13.297 -5.207 1 97.5 183 GLY A O 1
ATOM 1364 N N . ALA A 1 184 ? 12.695 13.781 -7.133 1 96.56 184 ALA A N 1
ATOM 1365 C CA . ALA A 1 184 ? 14.016 13.773 -6.52 1 96.56 184 ALA A CA 1
ATOM 1366 C C . ALA A 1 184 ? 14.312 15.102 -5.828 1 96.56 184 ALA A C 1
ATOM 1368 O O . ALA A 1 184 ? 14.445 16.141 -6.484 1 96.56 184 ALA A O 1
ATOM 1369 N N . VAL A 1 185 ? 14.328 15.078 -4.555 1 96.62 185 VAL A N 1
ATOM 1370 C CA . VAL A 1 185 ? 14.633 16.219 -3.707 1 96.62 185 VAL A CA 1
ATOM 1371 C C . VAL A 1 185 ? 15.875 15.922 -2.865 1 96.62 185 VAL A C 1
ATOM 1373 O O . VAL A 1 185 ? 15.977 14.852 -2.262 1 96.62 185 VAL A O 1
ATOM 1376 N N . LYS A 1 186 ? 16.797 16.828 -2.854 1 93.75 186 LYS A N 1
ATOM 1377 C CA . LYS A 1 186 ? 18.016 16.625 -2.084 1 93.75 186 LYS A CA 1
ATOM 1378 C C . LYS A 1 186 ? 17.719 16.5 -0.593 1 93.75 186 LYS A C 1
ATOM 1380 O O . LYS A 1 186 ? 17.016 17.344 -0.019 1 93.75 186 LYS A O 1
ATOM 1385 N N . SER A 1 187 ? 18.125 15.43 -0.045 1 91.31 187 SER A N 1
ATOM 1386 C CA . SER A 1 187 ? 17.922 15.148 1.372 1 91.31 187 SER A CA 1
ATOM 1387 C C . SER A 1 187 ? 18.859 14.062 1.865 1 91.31 187 SER A C 1
ATOM 1389 O O . SER A 1 187 ? 19.688 13.547 1.1 1 91.31 187 SER A O 1
ATOM 1391 N N . ASN A 1 188 ? 18.797 13.805 3.1 1 87.44 188 ASN A N 1
ATOM 1392 C CA . ASN A 1 188 ? 19.641 12.766 3.689 1 87.44 188 ASN A CA 1
ATOM 1393 C C . ASN A 1 188 ? 19.031 11.375 3.502 1 87.44 188 ASN A C 1
ATOM 1395 O O . ASN A 1 188 ? 19.484 10.406 4.109 1 87.44 188 ASN A O 1
ATOM 1399 N N . ILE A 1 189 ? 18.031 11.297 2.715 1 83.62 189 ILE A N 1
ATOM 1400 C CA . ILE A 1 189 ? 17.312 10.039 2.557 1 83.62 189 ILE A CA 1
ATOM 1401 C C . ILE A 1 189 ? 18.25 8.984 1.957 1 83.62 189 ILE A C 1
ATOM 1403 O O . ILE A 1 189 ? 18.172 7.809 2.309 1 83.62 189 ILE A O 1
ATOM 1407 N N . GLY A 1 190 ? 19.109 9.43 1.092 1 84.06 190 GLY A N 1
ATOM 1408 C CA . GLY A 1 190 ? 20.094 8.523 0.526 1 84.06 190 GLY A CA 1
ATOM 1409 C C . GLY A 1 190 ? 21.047 7.945 1.562 1 84.06 190 GLY A C 1
ATOM 1410 O O . GLY A 1 190 ? 21.297 6.742 1.575 1 84.06 190 GLY A O 1
ATOM 1411 N N . ASN A 1 191 ? 21.484 8.828 2.441 1 86.75 191 ASN A N 1
ATOM 1412 C CA . ASN A 1 191 ? 22.359 8.383 3.512 1 86.75 191 ASN A CA 1
ATOM 1413 C C . ASN A 1 191 ? 21.656 7.426 4.465 1 86.75 191 ASN A C 1
ATOM 1415 O O . ASN A 1 191 ? 22.25 6.426 4.887 1 86.75 191 ASN A O 1
ATOM 1419 N N . SER A 1 192 ? 20.484 7.734 4.746 1 87.38 192 SER A N 1
ATOM 1420 C CA . SER A 1 192 ? 19.703 6.859 5.621 1 87.38 192 SER A CA 1
ATOM 1421 C C . SER A 1 192 ? 19.422 5.52 4.949 1 87.38 192 SER A C 1
ATOM 1423 O O . SER A 1 192 ? 19.453 4.473 5.605 1 87.38 192 SER A O 1
ATOM 1425 N N . ALA A 1 193 ? 19.172 5.594 3.678 1 88.94 193 ALA A N 1
ATOM 1426 C CA . ALA A 1 193 ? 18.906 4.375 2.918 1 88.94 193 ALA A CA 1
ATOM 1427 C C . ALA A 1 193 ? 20.125 3.455 2.914 1 88.94 193 ALA A C 1
ATOM 1429 O O . ALA A 1 193 ? 20 2.244 3.111 1 88.94 193 ALA A O 1
ATOM 1430 N N . ILE A 1 194 ? 21.312 4.051 2.762 1 89.5 194 ILE A N 1
ATOM 1431 C CA . ILE A 1 194 ? 22.531 3.264 2.711 1 89.5 194 ILE A CA 1
ATOM 1432 C C . ILE A 1 194 ? 22.828 2.686 4.094 1 89.5 194 ILE A C 1
ATOM 1434 O O . ILE A 1 194 ? 23.344 1.567 4.207 1 89.5 194 ILE A O 1
ATOM 1438 N N . ALA A 1 195 ? 22.547 3.439 5.117 1 90.06 195 ALA A N 1
ATOM 1439 C CA . ALA A 1 195 ? 22.781 2.98 6.484 1 90.06 195 ALA A CA 1
ATOM 1440 C C . ALA A 1 195 ? 21.969 1.725 6.789 1 90.06 195 ALA A C 1
ATOM 1442 O O . ALA A 1 195 ? 22.453 0.829 7.492 1 90.06 195 ALA A O 1
ATOM 1443 N N . THR A 1 196 ? 20.797 1.655 6.242 1 90.81 196 THR A N 1
ATOM 1444 C CA . THR A 1 196 ? 19.953 0.48 6.422 1 90.81 196 THR A CA 1
ATOM 1445 C C . THR A 1 196 ? 20.375 -0.643 5.48 1 90.81 196 THR A C 1
ATOM 1447 O O . THR A 1 196 ? 20.359 -1.816 5.859 1 90.81 196 THR A O 1
ATOM 1450 N N . TYR A 1 197 ? 20.812 -0.261 4.324 1 93.38 197 TYR A N 1
ATOM 1451 C CA . TYR A 1 197 ? 21.203 -1.226 3.299 1 93.38 197 TYR A CA 1
ATOM 1452 C C . TYR A 1 197 ? 22.406 -2.053 3.746 1 93.38 197 TYR A C 1
ATOM 1454 O O . TYR A 1 197 ? 22.469 -3.258 3.488 1 93.38 197 TYR A O 1
ATOM 1462 N N . ILE A 1 198 ? 23.328 -1.401 4.434 1 92.44 198 ILE A N 1
ATOM 1463 C CA . ILE A 1 198 ? 24.562 -2.066 4.828 1 92.44 198 ILE A CA 1
ATOM 1464 C C . ILE A 1 198 ? 24.266 -3.156 5.852 1 92.44 198 ILE A C 1
ATOM 1466 O O . ILE A 1 198 ? 25.047 -4.086 6.035 1 92.44 198 ILE A O 1
ATOM 1470 N N . LYS A 1 199 ? 23.125 -3.047 6.48 1 94.06 199 LYS A N 1
ATOM 1471 C CA . LYS A 1 199 ? 22.734 -4.027 7.488 1 94.06 199 LYS A CA 1
ATOM 1472 C C . LYS A 1 199 ? 21.969 -5.188 6.859 1 94.06 199 LYS A C 1
ATOM 1474 O O . LYS A 1 199 ? 21.641 -6.16 7.539 1 94.06 199 LYS A O 1
ATOM 1479 N N . MET A 1 200 ? 21.672 -5.086 5.582 1 95.5 200 MET A N 1
ATOM 1480 C CA . MET A 1 200 ? 20.953 -6.152 4.883 1 95.5 200 MET A CA 1
ATOM 1481 C C . MET A 1 200 ? 21.844 -7.375 4.695 1 95.5 200 MET A C 1
ATOM 1483 O O . MET A 1 200 ? 23.078 -7.246 4.609 1 95.5 200 MET A O 1
ATOM 1487 N N . PRO A 1 201 ? 21.219 -8.531 4.66 1 95.31 201 PRO A N 1
ATOM 1488 C CA . PRO A 1 201 ? 22.031 -9.703 4.32 1 95.31 201 PRO A CA 1
ATOM 1489 C C . PRO A 1 201 ? 22.578 -9.648 2.896 1 95.31 201 PRO A C 1
ATOM 1491 O O . PRO A 1 201 ? 22.062 -8.898 2.064 1 95.31 201 PRO A O 1
ATOM 1494 N N . GLU A 1 202 ? 23.609 -10.453 2.676 1 96.19 202 GLU A N 1
ATOM 1495 C CA . GLU A 1 202 ? 24.094 -10.586 1.307 1 96.19 202 GLU A CA 1
ATOM 1496 C C . GLU A 1 202 ? 23.047 -11.227 0.407 1 96.19 202 GLU A C 1
ATOM 1498 O O . GLU A 1 202 ? 22.391 -12.188 0.807 1 96.19 202 GLU A O 1
ATOM 1503 N N . TRP A 1 203 ? 22.953 -10.617 -0.716 1 96.75 203 TRP A N 1
ATOM 1504 C CA . TRP A 1 203 ? 22 -11.188 -1.675 1 96.75 203 TRP A CA 1
ATOM 1505 C C . TRP A 1 203 ? 22.547 -12.484 -2.266 1 96.75 203 TRP A C 1
ATOM 1507 O O . TRP A 1 203 ? 23.75 -12.586 -2.555 1 96.75 203 TRP A O 1
ATOM 1517 N N . LYS A 1 204 ? 21.75 -13.43 -2.436 1 97.06 204 LYS A N 1
ATOM 1518 C CA . LYS A 1 204 ? 22.141 -14.688 -3.064 1 97.06 204 LYS A CA 1
ATOM 1519 C C . LYS A 1 204 ? 21.75 -14.703 -4.543 1 97.06 204 LYS A C 1
ATOM 1521 O O . LYS A 1 204 ? 22.625 -14.609 -5.414 1 97.06 204 LYS A O 1
ATOM 1526 N N . LEU A 1 205 ? 20.562 -14.609 -4.805 1 96.5 205 LEU A N 1
ATOM 1527 C CA . LEU A 1 205 ? 20.031 -14.648 -6.164 1 96.5 205 LEU A CA 1
ATOM 1528 C C . LEU A 1 205 ? 20.422 -13.398 -6.938 1 96.5 205 LEU A C 1
ATOM 1530 O O . LEU A 1 205 ? 20.609 -13.445 -8.156 1 96.5 205 LEU A O 1
ATOM 1534 N N . TYR A 1 206 ? 20.625 -12.32 -6.191 1 97.69 206 TYR A N 1
ATOM 1535 C CA . TYR A 1 206 ? 20.781 -11.039 -6.867 1 97.69 206 TYR A CA 1
ATOM 1536 C C . TYR A 1 206 ? 22.203 -10.5 -6.684 1 97.69 206 TYR A C 1
ATOM 1538 O O . TYR A 1 206 ? 22.438 -9.297 -6.816 1 97.69 206 TYR A O 1
ATOM 1546 N N . LYS A 1 207 ? 23.078 -11.328 -6.371 1 97 207 LYS A N 1
ATOM 1547 C CA . LYS A 1 207 ? 24.469 -10.922 -6.16 1 97 207 LYS A CA 1
ATOM 1548 C C . LYS A 1 207 ? 25 -10.148 -7.359 1 97 207 LYS A C 1
ATOM 1550 O O . LYS A 1 207 ? 25.703 -9.148 -7.195 1 97 207 LYS A O 1
ATOM 1555 N N . GLN A 1 208 ? 24.672 -10.57 -8.547 1 95.94 208 GLN A N 1
ATOM 1556 C CA . GLN A 1 208 ? 25.172 -9.953 -9.766 1 95.94 208 GLN A CA 1
ATOM 1557 C C . GLN A 1 208 ? 24.609 -8.547 -9.953 1 95.94 208 GLN A C 1
ATOM 1559 O O . GLN A 1 208 ? 25.125 -7.762 -10.75 1 95.94 208 GLN A O 1
ATOM 1564 N N . PHE A 1 209 ? 23.578 -8.211 -9.219 1 97 209 PHE A N 1
ATOM 1565 C CA . PHE A 1 209 ? 22.922 -6.91 -9.359 1 97 209 PHE A CA 1
ATOM 1566 C C . PHE A 1 209 ? 23.281 -6 -8.188 1 97 209 PHE A C 1
ATOM 1568 O O . PHE A 1 209 ? 22.688 -4.93 -8.031 1 97 209 PHE A O 1
ATOM 1575 N N . GLU A 1 210 ? 24.172 -6.406 -7.383 1 96.75 210 GLU A N 1
ATOM 1576 C CA . GLU A 1 210 ? 24.484 -5.723 -6.129 1 96.75 210 GLU A CA 1
ATOM 1577 C C . GLU A 1 210 ? 24.797 -4.254 -6.371 1 96.75 210 GLU A C 1
ATOM 1579 O O . GLU A 1 210 ? 24.344 -3.383 -5.621 1 96.75 210 GLU A O 1
ATOM 1584 N N . GLU A 1 211 ? 25.578 -3.961 -7.379 1 95.62 211 GLU A N 1
ATOM 1585 C CA . GLU A 1 211 ? 25.953 -2.582 -7.672 1 95.62 211 GLU A CA 1
ATOM 1586 C C . GLU A 1 211 ? 24.734 -1.739 -8.039 1 95.62 211 GLU A C 1
ATOM 1588 O O . GLU A 1 211 ? 24.609 -0.6 -7.586 1 95.62 211 GLU A O 1
ATOM 1593 N N . SER A 1 212 ? 23.906 -2.281 -8.852 1 96.19 212 SER A N 1
ATOM 1594 C CA . SER A 1 212 ? 22.672 -1.587 -9.25 1 96.19 212 SER A CA 1
ATOM 1595 C C . SER A 1 212 ? 21.75 -1.364 -8.055 1 96.19 212 SER A C 1
ATOM 1597 O O . SER A 1 212 ? 21.125 -0.309 -7.938 1 96.19 212 SER A O 1
ATOM 1599 N N . ILE A 1 213 ? 21.688 -2.365 -7.184 1 96.94 213 ILE A N 1
ATOM 1600 C CA . ILE A 1 213 ? 20.844 -2.275 -6 1 96.94 213 ILE A CA 1
ATOM 1601 C C . ILE A 1 213 ? 21.359 -1.173 -5.078 1 96.94 213 ILE A C 1
ATOM 1603 O O . ILE A 1 213 ? 20.594 -0.326 -4.621 1 96.94 213 ILE A O 1
ATOM 1607 N N . LYS A 1 214 ? 22.609 -1.162 -4.844 1 94.5 214 LYS A N 1
ATOM 1608 C CA . LYS A 1 214 ? 23.219 -0.144 -3.99 1 94.5 214 LYS A CA 1
ATOM 1609 C C . LYS A 1 214 ? 23.031 1.251 -4.582 1 94.5 214 LYS A C 1
ATOM 1611 O O . LYS A 1 214 ? 22.781 2.213 -3.848 1 94.5 214 LYS A O 1
ATOM 1616 N N . ALA A 1 215 ? 23.141 1.349 -5.879 1 93.75 215 ALA A N 1
ATOM 1617 C CA . ALA A 1 215 ? 23.016 2.631 -6.566 1 93.75 215 ALA A CA 1
ATOM 1618 C C . ALA A 1 215 ? 21.609 3.209 -6.406 1 93.75 215 ALA A C 1
ATOM 1620 O O . ALA A 1 215 ? 21.422 4.422 -6.52 1 93.75 215 ALA A O 1
ATOM 1621 N N . ARG A 1 216 ? 20.672 2.344 -6.16 1 93.25 216 ARG A N 1
ATOM 1622 C CA . ARG A 1 216 ? 19.297 2.783 -5.988 1 93.25 216 ARG A CA 1
ATOM 1623 C C . ARG A 1 216 ? 19.156 3.727 -4.797 1 93.25 216 ARG A C 1
ATOM 1625 O O . ARG A 1 216 ? 18.328 4.641 -4.805 1 93.25 216 ARG A O 1
ATOM 1632 N N . ALA A 1 217 ? 20 3.586 -3.785 1 89.94 217 ALA A N 1
ATOM 1633 C CA . ALA A 1 217 ? 19.938 4.402 -2.576 1 89.94 217 ALA A CA 1
ATOM 1634 C C . ALA A 1 217 ? 20.188 5.875 -2.898 1 89.94 217 ALA A C 1
ATOM 1636 O O . ALA A 1 217 ? 19.641 6.762 -2.23 1 89.94 217 ALA A O 1
ATOM 1637 N N . TYR A 1 218 ? 20.859 6.09 -3.994 1 89.19 218 TYR A N 1
ATOM 1638 C CA . TYR A 1 218 ? 21.266 7.457 -4.301 1 89.19 218 TYR A CA 1
ATOM 1639 C C . TYR A 1 218 ? 20.625 7.934 -5.605 1 89.19 218 TYR A C 1
ATOM 1641 O O . TYR A 1 218 ? 20.984 9 -6.117 1 89.19 218 TYR A O 1
ATOM 1649 N N . PHE A 1 219 ? 19.75 7.129 -6.09 1 88.25 219 PHE A N 1
ATOM 1650 C CA . PHE A 1 219 ? 19.203 7.395 -7.41 1 88.25 219 PHE A CA 1
ATOM 1651 C C . PHE A 1 219 ? 18.531 8.766 -7.453 1 88.25 219 PHE A C 1
ATOM 1653 O O . PHE A 1 219 ? 18.641 9.477 -8.453 1 88.25 219 PHE A O 1
ATOM 1660 N N . SER A 1 220 ? 17.938 9.211 -6.359 1 87.81 220 SER A N 1
ATOM 1661 C CA . SER A 1 220 ? 17.203 10.477 -6.312 1 87.81 220 SER A CA 1
ATOM 1662 C C . SER A 1 220 ? 18.078 11.594 -5.738 1 87.81 220 SER A C 1
ATOM 1664 O O . SER A 1 220 ? 17.578 12.695 -5.477 1 87.81 220 SER A O 1
ATOM 1666 N N . GLN A 1 221 ? 19.328 11.367 -5.516 1 87.69 221 GLN A N 1
ATOM 1667 C CA . GLN A 1 221 ? 20.188 12.336 -4.848 1 87.69 221 GLN A CA 1
ATOM 1668 C C . GLN A 1 221 ? 21.312 12.805 -5.77 1 87.69 221 GLN A C 1
ATOM 1670 O O . GLN A 1 221 ? 22.328 13.312 -5.305 1 87.69 221 GLN A O 1
ATOM 1675 N N . GLY A 1 222 ? 21.062 12.633 -7.043 1 87 222 GLY A N 1
ATOM 1676 C CA . GLY A 1 222 ? 22.062 13.055 -8.016 1 87 222 GLY A CA 1
ATOM 1677 C C . GLY A 1 222 ? 22.203 14.562 -8.109 1 87 222 GLY A C 1
ATOM 1678 O O . GLY A 1 222 ? 21.547 15.297 -7.363 1 87 222 GLY A O 1
ATOM 1679 N N . GLN A 1 223 ? 22.906 15.039 -9.031 1 83.19 223 GLN A N 1
ATOM 1680 C CA . GLN A 1 223 ? 23.281 16.438 -9.164 1 83.19 223 GLN A CA 1
ATOM 1681 C C . GLN A 1 223 ? 22.078 17.297 -9.547 1 83.19 223 GLN A C 1
ATOM 1683 O O . GLN A 1 223 ? 22 18.469 -9.188 1 83.19 223 GLN A O 1
ATOM 1688 N N . LYS A 1 224 ? 21.172 16.719 -10.164 1 90.88 224 LYS A N 1
ATOM 1689 C CA . LYS A 1 224 ? 20.047 17.5 -10.672 1 90.88 224 LYS A CA 1
ATOM 1690 C C . LYS A 1 224 ? 18.859 17.453 -9.711 1 90.88 224 LYS A C 1
ATOM 1692 O O . LYS A 1 224 ? 17.797 17.984 -10.008 1 90.88 224 LYS A O 1
ATOM 1697 N N . ALA A 1 225 ? 19.078 16.844 -8.578 1 94.69 225 ALA A N 1
ATOM 1698 C CA . ALA A 1 225 ? 18.016 16.797 -7.582 1 94.69 225 ALA A CA 1
ATOM 1699 C C . ALA A 1 225 ? 17.609 18.203 -7.148 1 94.69 225 ALA A C 1
ATOM 1701 O O . ALA A 1 225 ? 18.469 19.078 -6.984 1 94.69 225 ALA A O 1
ATOM 1702 N N . THR A 1 226 ? 16.297 18.438 -6.973 1 97.5 226 THR A N 1
ATOM 1703 C CA . THR A 1 226 ? 15.766 19.734 -6.527 1 97.5 226 THR A CA 1
ATOM 1704 C C . THR A 1 226 ? 16.219 20.031 -5.098 1 97.5 226 THR A C 1
ATOM 1706 O O . THR A 1 226 ? 16.109 19.172 -4.219 1 97.5 226 THR A O 1
ATOM 1709 N N . PRO A 1 227 ? 16.703 21.234 -4.879 1 97.12 227 PRO A N 1
ATOM 1710 C CA . PRO A 1 227 ? 17.031 21.578 -3.498 1 97.12 227 PRO A CA 1
ATOM 1711 C C . PRO A 1 227 ? 15.836 21.5 -2.561 1 97.12 227 PRO A C 1
ATOM 1713 O O . PRO A 1 227 ? 14.727 21.875 -2.936 1 97.12 227 PRO A O 1
ATOM 1716 N N . ALA A 1 228 ? 16.062 21.031 -1.379 1 97.31 228 ALA A N 1
ATOM 1717 C CA . ALA A 1 228 ? 15 20.812 -0.405 1 97.31 228 ALA A CA 1
ATOM 1718 C C . ALA A 1 228 ? 14.258 22.109 -0.105 1 97.31 228 ALA A C 1
ATOM 1720 O O . ALA A 1 228 ? 13.031 22.109 0.037 1 97.31 228 ALA A O 1
ATOM 1721 N N . GLU A 1 229 ? 14.977 23.203 -0.02 1 97.69 229 GLU A N 1
ATOM 1722 C CA . GLU A 1 229 ? 14.375 24.5 0.292 1 97.69 229 GLU A CA 1
ATOM 1723 C C . GLU A 1 229 ? 13.406 24.938 -0.803 1 97.69 229 GLU A C 1
ATOM 1725 O O . GLU A 1 229 ? 12.344 25.484 -0.514 1 97.69 229 GLU A O 1
ATOM 1730 N N . GLU A 1 230 ? 13.812 24.703 -2.008 1 98.12 230 GLU A N 1
ATOM 1731 C CA . GLU A 1 230 ? 12.953 25.047 -3.135 1 98.12 230 GLU A CA 1
ATOM 1732 C C . GLU A 1 230 ? 11.664 24.219 -3.117 1 98.12 230 GLU A C 1
ATOM 1734 O O . GLU A 1 230 ? 10.57 24.766 -3.266 1 98.12 230 GLU A O 1
ATOM 1739 N N . PHE A 1 231 ? 11.82 22.969 -2.967 1 98.56 231 PHE A N 1
ATOM 1740 C CA . PHE A 1 231 ? 10.664 22.078 -2.875 1 98.56 231 PHE A CA 1
ATOM 1741 C C . PHE A 1 231 ? 9.75 22.5 -1.729 1 98.56 231 PHE A C 1
ATOM 1743 O O . PHE A 1 231 ? 8.531 22.547 -1.886 1 98.56 231 PHE A O 1
ATOM 1750 N N . ALA A 1 232 ? 10.312 22.797 -0.597 1 98.75 232 ALA A N 1
ATOM 1751 C CA . ALA A 1 232 ? 9.562 23.156 0.606 1 98.75 232 ALA A CA 1
ATOM 1752 C C . ALA A 1 232 ? 8.75 24.422 0.396 1 98.75 232 ALA A C 1
ATOM 1754 O O . ALA A 1 232 ? 7.574 24.484 0.748 1 98.75 232 ALA A O 1
ATOM 1755 N N . LYS A 1 233 ? 9.383 25.438 -0.182 1 98.69 233 LYS A N 1
ATOM 1756 C CA . LYS A 1 233 ? 8.703 26.719 -0.425 1 98.69 233 LYS A CA 1
ATOM 1757 C C . LYS A 1 233 ? 7.48 26.516 -1.315 1 98.69 233 LYS A C 1
ATOM 1759 O O . LYS A 1 233 ? 6.402 27.031 -1.016 1 98.69 233 LYS A O 1
ATOM 1764 N N . LYS A 1 234 ? 7.637 25.75 -2.379 1 98.75 234 LYS A N 1
ATOM 1765 C CA . LYS A 1 234 ? 6.523 25.484 -3.287 1 98.75 234 LYS A CA 1
ATOM 1766 C C . LYS A 1 234 ? 5.41 24.719 -2.578 1 98.75 234 LYS A C 1
ATOM 1768 O O . LYS A 1 234 ? 4.23 25.031 -2.75 1 98.75 234 LYS A O 1
ATOM 1773 N N . THR A 1 235 ? 5.82 23.75 -1.819 1 98.88 235 THR A N 1
ATOM 1774 C CA . THR A 1 235 ? 4.863 22.906 -1.115 1 98.88 235 THR A CA 1
ATOM 1775 C C . THR A 1 235 ? 4.051 23.719 -0.115 1 98.88 235 THR A C 1
ATOM 1777 O O . THR A 1 235 ? 2.82 23.641 -0.093 1 98.88 235 THR A O 1
ATOM 1780 N N . VAL A 1 236 ? 4.711 24.547 0.688 1 98.88 236 VAL A N 1
ATOM 1781 C CA . VAL A 1 236 ? 4.059 25.328 1.734 1 98.88 236 VAL A CA 1
ATOM 1782 C C . VAL A 1 236 ? 3.098 26.328 1.106 1 98.88 236 VAL A C 1
ATOM 1784 O O . VAL A 1 236 ? 2.002 26.562 1.623 1 98.88 236 VAL A O 1
ATOM 1787 N N . ASN A 1 237 ? 3.492 26.922 -0.05 1 98.75 237 ASN A N 1
ATOM 1788 C CA . ASN A 1 237 ? 2.615 27.844 -0.762 1 98.75 237 ASN A CA 1
ATOM 1789 C C . ASN A 1 237 ? 1.304 27.172 -1.163 1 98.75 237 ASN A C 1
ATOM 1791 O O . ASN A 1 237 ? 0.241 27.797 -1.104 1 98.75 237 ASN A O 1
ATOM 1795 N N . GLU A 1 238 ? 1.396 25.922 -1.583 1 98.75 238 GLU A N 1
ATOM 1796 C CA . GLU A 1 238 ? 0.198 25.203 -1.993 1 98.75 238 GLU A CA 1
ATOM 1797 C C . GLU A 1 238 ? -0.641 24.797 -0.785 1 98.75 238 GLU A C 1
ATOM 1799 O O . GLU A 1 238 ? -1.867 24.922 -0.805 1 98.75 238 GLU A O 1
ATOM 1804 N N . VAL A 1 239 ? -0.005 24.344 0.261 1 98.75 239 VAL A N 1
ATOM 1805 C CA . VAL A 1 239 ? -0.68 23.797 1.433 1 98.75 239 VAL A CA 1
ATOM 1806 C C . VAL A 1 239 ? -1.442 24.906 2.156 1 98.75 239 VAL A C 1
ATOM 1808 O O . VAL A 1 239 ? -2.531 24.672 2.688 1 98.75 239 VAL A O 1
ATOM 1811 N N . LEU A 1 240 ? -0.93 26.109 2.188 1 98.31 240 LEU A N 1
ATOM 1812 C CA . LEU A 1 240 ? -1.494 27.188 2.994 1 98.31 240 LEU A CA 1
ATOM 1813 C C . LEU A 1 240 ? -2.615 27.891 2.244 1 98.31 240 LEU A C 1
ATOM 1815 O O . LEU A 1 240 ? -3.275 28.781 2.797 1 98.31 240 LEU A O 1
ATOM 1819 N N . LYS A 1 241 ? -2.852 27.516 0.982 1 98.06 241 LYS A N 1
ATOM 1820 C CA . LYS A 1 241 ? -4.004 28.078 0.274 1 98.06 241 LYS A CA 1
ATOM 1821 C C . LYS A 1 241 ? -5.305 27.734 0.994 1 98.06 241 LYS A C 1
ATOM 1823 O O . LYS A 1 241 ? -5.391 26.703 1.683 1 98.06 241 LYS A O 1
ATOM 1828 N N . LYS A 1 242 ? -6.293 28.594 0.842 1 96.31 242 LYS A N 1
ATOM 1829 C CA . LYS A 1 242 ? -7.609 28.344 1.423 1 96.31 242 LYS A CA 1
ATOM 1830 C C . LYS A 1 242 ? -8.188 27.016 0.922 1 96.31 242 LYS A C 1
ATOM 1832 O O . LYS A 1 242 ? -8.688 26.219 1.712 1 96.31 242 LYS A O 1
ATOM 1837 N N . ASN A 1 243 ? -8.102 26.828 -0.409 1 96.5 243 ASN A N 1
ATOM 1838 C CA . ASN A 1 243 ? -8.492 25.578 -1.058 1 96.5 243 ASN A CA 1
ATOM 1839 C C . ASN A 1 243 ? -7.297 24.891 -1.708 1 96.5 243 ASN A C 1
ATOM 1841 O O . ASN A 1 243 ? -7.074 25.031 -2.912 1 96.5 243 ASN A O 1
ATOM 1845 N N . PRO A 1 244 ? -6.574 24.125 -0.91 1 97.94 244 PRO A N 1
ATOM 1846 C CA . PRO A 1 244 ? -5.383 23.484 -1.47 1 97.94 244 PRO A CA 1
ATOM 1847 C C . PRO A 1 244 ? -5.723 22.359 -2.445 1 97.94 244 PRO A C 1
ATOM 1849 O O . PRO A 1 244 ? -6.828 21.812 -2.404 1 97.94 244 PRO A O 1
ATOM 1852 N N . PRO A 1 245 ? -4.816 22.078 -3.344 1 97.88 245 PRO A N 1
ATOM 1853 C CA . PRO A 1 245 ? -5.047 20.938 -4.234 1 97.88 245 PRO A CA 1
ATOM 1854 C C . PRO A 1 245 ? -4.992 19.594 -3.5 1 97.88 245 PRO A C 1
ATOM 1856 O O . PRO A 1 245 ? -4.273 19.469 -2.506 1 97.88 245 PRO A O 1
ATOM 1859 N N . ALA A 1 246 ? -5.719 18.609 -4.008 1 98.06 246 ALA A N 1
ATOM 1860 C CA . ALA A 1 246 ? -5.707 17.266 -3.441 1 98.06 246 ALA A CA 1
ATOM 1861 C C . ALA A 1 246 ? -4.375 16.562 -3.709 1 98.06 246 ALA A C 1
ATOM 1863 O O . ALA A 1 246 ? -3.992 15.648 -2.982 1 98.06 246 ALA A O 1
ATOM 1864 N N . TRP A 1 247 ? -3.715 16.984 -4.75 1 98.31 247 TRP A N 1
ATOM 1865 C CA . TRP A 1 247 ? -2.459 16.406 -5.223 1 98.31 247 TRP A CA 1
ATOM 1866 C C . TRP A 1 247 ? -1.471 17.5 -5.605 1 98.31 247 TRP A C 1
ATOM 1868 O O . TRP A 1 247 ? -1.815 18.422 -6.355 1 98.31 247 TRP A O 1
ATOM 1878 N N . PHE A 1 248 ? -0.285 17.438 -5.094 1 98.69 248 PHE A N 1
ATOM 1879 C CA . PHE A 1 248 ? 0.785 18.359 -5.461 1 98.69 248 PHE A CA 1
ATOM 1880 C C . PHE A 1 248 ? 2.102 17.609 -5.648 1 98.69 248 PHE A C 1
ATOM 1882 O O . PHE A 1 248 ? 2.6 16.984 -4.711 1 98.69 248 PHE A O 1
ATOM 1889 N N . SER A 1 249 ? 2.648 17.625 -6.777 1 98.44 249 SER A N 1
ATOM 1890 C CA . SER A 1 249 ? 3.918 16.969 -7.09 1 98.44 249 SER A CA 1
ATOM 1891 C C . SER A 1 249 ? 4.945 17.969 -7.598 1 98.44 249 SER A C 1
ATOM 1893 O O . SER A 1 249 ? 4.613 18.859 -8.391 1 98.44 249 SER A O 1
ATOM 1895 N N . ALA A 1 250 ? 6.145 17.906 -7.098 1 98 250 ALA A N 1
ATOM 1896 C CA . ALA A 1 250 ? 7.262 18.734 -7.527 1 98 250 ALA A CA 1
ATOM 1897 C C . ALA A 1 250 ? 8.594 18.031 -7.305 1 98 250 ALA A C 1
ATOM 1899 O O . ALA A 1 250 ? 8.656 17.016 -6.598 1 98 250 ALA A O 1
ATOM 1900 N N . GLY A 1 251 ? 9.633 18.547 -7.887 1 97.38 251 GLY A N 1
ATOM 1901 C CA . GLY A 1 251 ? 10.961 17.953 -7.816 1 97.38 251 GLY A CA 1
ATOM 1902 C C . GLY A 1 251 ? 11.383 17.281 -9.109 1 97.38 251 GLY A C 1
ATOM 1903 O O . GLY A 1 251 ? 10.547 17.031 -9.984 1 97.38 251 GLY A O 1
ATOM 1904 N N . GLN A 1 252 ? 12.688 16.953 -9.125 1 95.94 252 GLN A N 1
ATOM 1905 C CA . GLN A 1 252 ? 13.203 16.266 -10.305 1 95.94 252 GLN A CA 1
ATOM 1906 C C . GLN A 1 252 ? 12.484 14.945 -10.531 1 95.94 252 GLN A C 1
ATOM 1908 O O . GLN A 1 252 ? 12.188 14.227 -9.586 1 95.94 252 GLN A O 1
ATOM 1913 N N . TYR A 1 253 ? 12.078 14.602 -11.789 1 95.44 253 TYR A N 1
ATOM 1914 C CA . TYR A 1 253 ? 11.461 13.375 -12.273 1 95.44 253 TYR A CA 1
ATOM 1915 C C . TYR A 1 253 ? 9.945 13.422 -12.094 1 95.44 253 TYR A C 1
ATOM 1917 O O . TYR A 1 253 ? 9.234 12.492 -12.492 1 95.44 253 TYR A O 1
ATOM 1925 N N . SER A 1 254 ? 9.414 14.516 -11.43 1 97.19 254 SER A N 1
ATOM 1926 C CA . SER A 1 254 ? 7.973 14.562 -11.203 1 97.19 254 SER A CA 1
ATOM 1927 C C . SER A 1 254 ? 7.199 14.508 -12.516 1 97.19 254 SER A C 1
ATOM 1929 O O . SER A 1 254 ? 6.254 13.727 -12.648 1 97.19 254 SER A O 1
ATOM 1931 N N . THR A 1 255 ? 7.672 15.266 -13.539 1 96.81 255 THR A N 1
ATOM 1932 C CA . THR A 1 255 ? 6.961 15.32 -14.812 1 96.81 255 THR A CA 1
ATOM 1933 C C . THR A 1 255 ? 7.094 14 -15.562 1 96.81 255 THR A C 1
ATOM 1935 O O . THR A 1 255 ? 6.105 13.469 -16.078 1 96.81 255 THR A O 1
ATOM 1938 N N . ILE A 1 256 ? 8.312 13.484 -15.641 1 96.31 256 ILE A N 1
ATOM 1939 C CA . ILE A 1 256 ? 8.531 12.266 -16.406 1 96.31 256 ILE A CA 1
ATOM 1940 C C . ILE A 1 256 ? 7.777 11.109 -15.758 1 96.31 256 ILE A C 1
ATOM 1942 O O . ILE A 1 256 ? 7.266 10.227 -16.453 1 96.31 256 ILE A O 1
ATOM 1946 N N . MET A 1 257 ? 7.676 11.086 -14.453 1 97.12 257 MET A N 1
ATOM 1947 C CA . MET A 1 257 ? 6.953 10.016 -13.773 1 97.12 257 MET A CA 1
ATOM 1948 C C . MET A 1 257 ? 5.449 10.172 -13.961 1 97.12 257 MET A C 1
ATOM 1950 O O . MET A 1 257 ? 4.727 9.18 -14.039 1 97.12 257 MET A O 1
ATOM 1954 N N . ALA A 1 258 ? 4.996 11.43 -14.008 1 96.25 258 ALA A N 1
ATOM 1955 C CA . ALA A 1 258 ? 3.588 11.648 -14.336 1 96.25 258 ALA A CA 1
ATOM 1956 C C . ALA A 1 258 ? 3.252 11.094 -15.719 1 96.25 258 ALA A C 1
ATOM 1958 O O . ALA A 1 258 ? 2.188 10.5 -15.906 1 96.25 258 ALA A O 1
ATOM 1959 N N . ILE A 1 259 ? 4.141 11.258 -16.703 1 96.25 259 ILE A N 1
ATOM 1960 C CA . ILE A 1 259 ? 3.965 10.719 -18.047 1 96.25 259 ILE A CA 1
ATOM 1961 C C . ILE A 1 259 ? 4.016 9.188 -17.984 1 96.25 259 ILE A C 1
ATOM 1963 O O . ILE A 1 259 ? 3.168 8.516 -18.578 1 96.25 259 ILE A O 1
ATOM 1967 N N . MET A 1 260 ? 4.992 8.695 -17.219 1 95.56 260 MET A N 1
ATOM 1968 C CA . MET A 1 260 ? 5.176 7.258 -17.062 1 95.56 260 MET A CA 1
ATOM 1969 C C . MET A 1 260 ? 3.895 6.598 -16.562 1 95.56 260 MET A C 1
ATOM 1971 O O . MET A 1 260 ? 3.574 5.477 -16.953 1 95.56 260 MET A O 1
ATOM 1975 N N . TYR A 1 261 ? 3.221 7.27 -15.672 1 94.19 261 TYR A N 1
ATOM 1976 C CA . TYR A 1 261 ? 2.006 6.766 -15.039 1 94.19 261 TYR A CA 1
ATOM 1977 C C . TYR A 1 261 ? 0.983 6.344 -16.094 1 94.19 261 TYR A C 1
ATOM 1979 O O . TYR A 1 261 ? 0.233 5.387 -15.883 1 94.19 261 TYR A O 1
ATOM 1987 N N . HIS A 1 262 ? 1.009 6.965 -17.266 1 92.31 262 HIS A N 1
ATOM 1988 C CA . HIS A 1 262 ? -0.036 6.746 -18.266 1 92.31 262 HIS A CA 1
ATOM 1989 C C . HIS A 1 262 ? 0.467 5.871 -19.406 1 92.31 262 HIS A C 1
ATOM 1991 O O . HIS A 1 262 ? -0.291 5.543 -20.312 1 92.31 262 HIS A O 1
ATOM 1997 N N . LEU A 1 263 ? 1.698 5.438 -19.375 1 95.19 263 LEU A N 1
ATOM 1998 C CA . LEU A 1 263 ? 2.254 4.602 -20.422 1 95.19 263 LEU A CA 1
ATOM 1999 C C . LEU A 1 263 ? 1.824 3.148 -20.25 1 95.19 263 LEU A C 1
ATOM 2001 O O . LEU A 1 263 ? 1.571 2.703 -19.125 1 95.19 263 LEU A O 1
ATOM 2005 N N . PRO A 1 264 ? 1.76 2.445 -21.359 1 95.5 264 PRO A N 1
ATOM 2006 C CA . PRO A 1 264 ? 1.541 1.002 -21.234 1 95.5 264 PRO A CA 1
ATOM 2007 C C . PRO A 1 264 ? 2.602 0.313 -20.375 1 95.5 264 PRO A C 1
ATOM 2009 O O . PRO A 1 264 ? 3.77 0.712 -20.406 1 95.5 264 PRO A O 1
ATOM 2012 N N . LEU A 1 265 ? 2.209 -0.724 -19.719 1 95.38 265 LEU A N 1
ATOM 2013 C CA . LEU A 1 265 ? 3.086 -1.422 -18.781 1 95.38 265 LEU A CA 1
ATOM 2014 C C . LEU A 1 265 ? 4.355 -1.896 -19.484 1 95.38 265 LEU A C 1
ATOM 2016 O O . LEU A 1 265 ? 5.441 -1.854 -18.906 1 95.38 265 LEU A O 1
ATOM 2020 N N . SER A 1 266 ? 4.258 -2.369 -20.734 1 96 266 SER A N 1
ATOM 2021 C CA . SER A 1 266 ? 5.418 -2.875 -21.453 1 96 266 SER A CA 1
ATOM 2022 C C . SER A 1 266 ? 6.453 -1.778 -21.672 1 96 266 SER A C 1
ATOM 2024 O O . SER A 1 266 ? 7.656 -2.027 -21.594 1 96 266 SER A O 1
ATOM 2026 N N . ILE A 1 267 ? 6 -0.564 -21.953 1 97.12 267 ILE A N 1
ATOM 2027 C CA . ILE A 1 267 ? 6.891 0.567 -22.172 1 97.12 267 ILE A CA 1
ATOM 2028 C C . ILE A 1 267 ? 7.516 1.001 -20.859 1 97.12 267 ILE A C 1
ATOM 2030 O O . ILE A 1 267 ? 8.719 1.262 -20.781 1 97.12 267 ILE A O 1
ATOM 2034 N N . LYS A 1 268 ? 6.703 0.992 -19.797 1 97 268 LYS A N 1
ATOM 2035 C CA . LYS A 1 268 ? 7.215 1.31 -18.469 1 97 268 LYS A CA 1
ATOM 2036 C C . LYS A 1 268 ? 8.32 0.342 -18.062 1 97 268 LYS A C 1
ATOM 2038 O O . LYS A 1 268 ? 9.375 0.763 -17.578 1 97 268 LYS A O 1
ATOM 2043 N N . ASP A 1 269 ? 7.988 -0.911 -18.25 1 97.19 269 ASP A N 1
ATOM 2044 C CA . ASP A 1 269 ? 8.945 -1.948 -17.875 1 97.19 269 ASP A CA 1
ATOM 2045 C C . ASP A 1 269 ? 10.266 -1.775 -18.625 1 97.19 269 ASP A C 1
ATOM 2047 O O . ASP A 1 269 ? 11.336 -1.901 -18.031 1 97.19 269 ASP A O 1
ATOM 2051 N N . TYR A 1 270 ? 10.172 -1.495 -19.891 1 97 270 TYR A N 1
ATOM 2052 C CA . TYR A 1 270 ? 11.375 -1.318 -20.703 1 97 270 TYR A CA 1
ATOM 2053 C C . TYR A 1 270 ? 12.219 -0.16 -20.188 1 97 270 TYR A C 1
ATOM 2055 O O . TYR A 1 270 ? 13.43 -0.301 -20 1 97 270 TYR A O 1
ATOM 2063 N N . ILE A 1 271 ? 11.586 0.963 -19.938 1 97.06 271 ILE A N 1
ATOM 2064 C CA . ILE A 1 271 ? 12.281 2.17 -19.5 1 97.06 271 ILE A CA 1
ATOM 2065 C C . ILE A 1 271 ? 12.914 1.93 -18.125 1 97.06 271 ILE A C 1
ATOM 2067 O O . ILE A 1 271 ? 14.078 2.27 -17.906 1 97.06 271 ILE A O 1
ATOM 2071 N N . LEU A 1 272 ? 12.211 1.307 -17.219 1 96.31 272 LEU A N 1
ATOM 2072 C CA . LEU A 1 272 ? 12.68 1.093 -15.852 1 96.31 272 LEU A CA 1
ATOM 2073 C C . LEU A 1 272 ? 13.82 0.082 -15.812 1 96.31 272 LEU A C 1
ATOM 2075 O O . LEU A 1 272 ? 14.781 0.25 -15.062 1 96.31 272 LEU A O 1
ATOM 2079 N N . ARG A 1 273 ? 13.711 -0.954 -16.641 1 95.5 273 ARG A N 1
ATOM 2080 C CA . ARG A 1 273 ? 14.773 -1.947 -16.719 1 95.5 273 ARG A CA 1
ATOM 2081 C C . ARG A 1 273 ? 16.078 -1.315 -17.203 1 95.5 273 ARG A C 1
ATOM 2083 O O . ARG A 1 273 ? 17.141 -1.599 -16.656 1 95.5 273 ARG A O 1
ATOM 2090 N N . LYS A 1 274 ? 15.953 -0.469 -18.188 1 95.12 274 LYS A N 1
ATOM 2091 C CA . LYS A 1 274 ? 17.141 0.19 -18.734 1 95.12 274 LYS A CA 1
ATOM 2092 C C . LYS A 1 274 ? 17.734 1.177 -17.734 1 95.12 274 LYS A C 1
ATOM 2094 O O . LYS A 1 274 ? 18.938 1.193 -17.516 1 95.12 274 LYS A O 1
ATOM 2099 N N . ALA A 1 275 ? 16.891 1.916 -17.094 1 92.06 275 ALA A N 1
ATOM 2100 C CA . ALA A 1 275 ? 17.328 2.979 -16.188 1 92.06 275 ALA A CA 1
ATOM 2101 C C . ALA A 1 275 ? 17.953 2.4 -14.914 1 92.06 275 ALA A C 1
ATOM 2103 O O . ALA A 1 275 ? 18.906 2.967 -14.375 1 92.06 275 ALA A O 1
ATOM 2104 N N . MET A 1 276 ? 17.469 1.231 -14.516 1 91.88 276 MET A N 1
ATOM 2105 C CA . MET A 1 276 ? 17.891 0.736 -13.203 1 91.88 276 MET A CA 1
ATOM 2106 C C . MET A 1 276 ? 18.734 -0.527 -13.336 1 91.88 276 MET A C 1
ATOM 2108 O O . MET A 1 276 ? 19.047 -1.181 -12.344 1 91.88 276 MET A O 1
ATOM 2112 N N . LYS A 1 277 ? 19.031 -0.862 -14.594 1 89.62 277 LYS A N 1
ATOM 2113 C CA . LYS A 1 277 ? 19.953 -1.951 -14.914 1 89.62 277 LYS A CA 1
ATOM 2114 C C . LYS A 1 277 ? 19.5 -3.26 -14.273 1 89.62 277 LYS A C 1
ATOM 2116 O O . LYS A 1 277 ? 20.25 -3.895 -13.539 1 89.62 277 LYS A O 1
ATOM 2121 N N . CYS A 1 278 ? 18.297 -3.512 -14.516 1 89.81 278 CYS A N 1
ATOM 2122 C CA . CYS A 1 278 ? 17.672 -4.738 -14.047 1 89.81 278 CYS A CA 1
ATOM 2123 C C . CYS A 1 278 ? 17.438 -5.707 -15.195 1 89.81 278 CYS A C 1
ATOM 2125 O O . CYS A 1 278 ? 17.234 -5.285 -16.344 1 89.81 278 CYS A O 1
ATOM 2127 N N . MET B 1 1 ? 5.074 -43.656 -9 1 37.41 1 MET B N 1
ATOM 2128 C CA . MET B 1 1 ? 5.148 -42.219 -9.047 1 37.41 1 MET B CA 1
ATOM 2129 C C . MET B 1 1 ? 4.297 -41.656 -10.188 1 37.41 1 MET B C 1
ATOM 2131 O O . MET B 1 1 ? 4.516 -42 -11.352 1 37.41 1 MET B O 1
ATOM 2135 N N . GLU B 1 2 ? 3.006 -41.531 -10 1 46.81 2 GLU B N 1
ATOM 2136 C CA . GLU B 1 2 ? 2.082 -41.219 -11.086 1 46.81 2 GLU B CA 1
ATOM 2137 C C . GLU B 1 2 ? 2.676 -40.188 -12.039 1 46.81 2 GLU B C 1
ATOM 2139 O O . GLU B 1 2 ? 3.451 -39.312 -11.625 1 46.81 2 GLU B O 1
ATOM 2144 N N . ASP B 1 3 ? 2.777 -40.562 -13.203 1 49.25 3 ASP B N 1
ATOM 2145 C CA . ASP B 1 3 ? 3.4 -39.812 -14.289 1 49.25 3 ASP B CA 1
ATOM 2146 C C . ASP B 1 3 ? 2.795 -38.406 -14.414 1 49.25 3 ASP B C 1
ATOM 2148 O O . ASP B 1 3 ? 1.675 -38.25 -14.906 1 49.25 3 ASP B O 1
ATOM 2152 N N . HIS B 1 4 ? 2.939 -37.531 -13.43 1 63.22 4 HIS B N 1
ATOM 2153 C CA . HIS B 1 4 ? 2.545 -36.125 -13.469 1 63.22 4 HIS B CA 1
ATOM 2154 C C . HIS B 1 4 ? 3.234 -35.406 -14.617 1 63.22 4 HIS B C 1
ATOM 2156 O O . HIS B 1 4 ? 3.246 -34.156 -14.648 1 63.22 4 HIS B O 1
ATOM 2162 N N . GLN B 1 5 ? 3.627 -36.281 -15.664 1 69.31 5 GLN B N 1
ATOM 2163 C CA . GLN B 1 5 ? 4.461 -35.719 -16.734 1 69.31 5 GLN B CA 1
ATOM 2164 C C . GLN B 1 5 ? 3.66 -34.781 -17.641 1 69.31 5 GLN B C 1
ATOM 2166 O O . GLN B 1 5 ? 2.547 -35.125 -18.047 1 69.31 5 GLN B O 1
ATOM 2171 N N . GLY B 1 6 ? 3.906 -33.594 -17.641 1 84.75 6 GLY B N 1
ATOM 2172 C CA . GLY B 1 6 ? 3.418 -32.594 -18.594 1 84.75 6 GLY B CA 1
ATOM 2173 C C . GLY B 1 6 ? 2.395 -31.641 -17.984 1 84.75 6 GLY B C 1
ATOM 2174 O O . GLY B 1 6 ? 2.018 -30.656 -18.609 1 84.75 6 GLY B O 1
ATOM 2175 N N . LYS B 1 7 ? 1.912 -32.062 -16.688 1 94.06 7 LYS B N 1
ATOM 2176 C CA . LYS B 1 7 ? 0.907 -31.188 -16.094 1 94.06 7 LYS B CA 1
ATOM 2177 C C . LYS B 1 7 ? 1.561 -30.062 -15.281 1 94.06 7 LYS B C 1
ATOM 2179 O O . LYS B 1 7 ? 2.582 -30.281 -14.625 1 94.06 7 LYS B O 1
ATOM 2184 N N . GLN B 1 8 ? 0.961 -28.984 -15.336 1 97 8 GLN B N 1
ATOM 2185 C CA . GLN B 1 8 ? 1.453 -27.875 -14.531 1 97 8 GLN B CA 1
ATOM 2186 C C . GLN B 1 8 ? 0.977 -27.984 -13.086 1 97 8 GLN B C 1
ATOM 2188 O O . GLN B 1 8 ? -0.16 -28.391 -12.828 1 97 8 GLN B O 1
ATOM 2193 N N . VAL B 1 9 ? 1.85 -27.703 -12.148 1 98.56 9 VAL B N 1
ATOM 2194 C CA . VAL B 1 9 ? 1.536 -27.703 -10.719 1 98.56 9 VAL B CA 1
ATOM 2195 C C . VAL B 1 9 ? 1.214 -26.266 -10.273 1 98.56 9 VAL B C 1
ATOM 2197 O O . VAL B 1 9 ? 2.061 -25.375 -10.359 1 98.56 9 VAL B O 1
ATOM 2200 N N . VAL B 1 10 ? -0.015 -26.078 -9.773 1 98.88 10 VAL B N 1
ATOM 2201 C CA . VAL B 1 10 ? -0.503 -24.766 -9.383 1 98.88 10 VAL B CA 1
ATOM 2202 C C . VAL B 1 10 ? -0.771 -24.719 -7.883 1 98.88 10 VAL B C 1
ATOM 2204 O O . VAL B 1 10 ? -1.568 -25.516 -7.371 1 98.88 10 VAL B O 1
ATOM 2207 N N . LEU B 1 11 ? -0.07 -23.875 -7.148 1 98.94 11 LEU B N 1
ATOM 2208 C CA . LEU B 1 11 ? -0.302 -23.641 -5.727 1 98.94 11 LEU B CA 1
ATOM 2209 C C . LEU B 1 11 ? -1.179 -22.406 -5.512 1 98.94 11 LEU B C 1
ATOM 2211 O O . LEU B 1 11 ? -0.81 -21.297 -5.906 1 98.94 11 LEU B O 1
ATOM 2215 N N . LEU B 1 12 ? -2.35 -22.594 -4.898 1 98.81 12 LEU B N 1
ATOM 2216 C CA . LEU B 1 12 ? -3.314 -21.516 -4.684 1 98.81 12 LEU B CA 1
ATOM 2217 C C . LEU B 1 12 ? -3.562 -21.312 -3.193 1 98.81 12 LEU B C 1
ATOM 2219 O O . LEU B 1 12 ? -3.705 -22.266 -2.438 1 98.81 12 LEU B O 1
ATOM 2223 N N . THR B 1 13 ? -3.65 -20.047 -2.836 1 98.81 13 THR B N 1
ATOM 2224 C CA . THR B 1 13 ? -4.035 -19.734 -1.462 1 98.81 13 THR B CA 1
ATOM 2225 C C . THR B 1 13 ? -5.48 -19.25 -1.399 1 98.81 13 THR B C 1
ATOM 2227 O O . THR B 1 13 ? -6 -18.719 -2.375 1 98.81 13 THR B O 1
ATOM 2230 N N . GLY B 1 14 ? -6.102 -19.406 -0.232 1 97.81 14 GLY B N 1
ATOM 2231 C CA . GLY B 1 14 ? -7.457 -18.922 -0.027 1 97.81 14 GLY B CA 1
ATOM 2232 C C . GLY B 1 14 ? -8.5 -19.672 -0.823 1 97.81 14 GLY B C 1
ATOM 2233 O O . GLY B 1 14 ? -9.312 -19.078 -1.521 1 97.81 14 GLY B O 1
ATOM 2234 N N . CYS B 1 15 ? -8.586 -21 -0.675 1 98.25 15 CYS B N 1
ATOM 2235 C CA . CYS B 1 15 ? -9.414 -21.828 -1.542 1 98.25 15 CYS B CA 1
ATOM 2236 C C . CYS B 1 15 ? -10.664 -22.297 -0.811 1 98.25 15 CYS B C 1
ATOM 2238 O O . CYS B 1 15 ? -11.312 -23.266 -1.233 1 98.25 15 CYS B O 1
ATOM 2240 N N . SER B 1 16 ? -11 -21.641 0.302 1 96.75 16 SER B N 1
ATOM 2241 C CA . SER B 1 16 ? -12.227 -22.016 0.996 1 96.75 16 SER B CA 1
ATOM 2242 C C . SER B 1 16 ? -13.438 -21.938 0.067 1 96.75 16 SER B C 1
ATOM 2244 O O . SER B 1 16 ? -13.5 -21.078 -0.808 1 96.75 16 SER B O 1
ATOM 2246 N N . GLY B 1 17 ? -14.383 -22.781 0.335 1 95.62 17 GLY B N 1
ATOM 2247 C CA . GLY B 1 17 ? -15.594 -22.844 -0.471 1 95.62 17 GLY B CA 1
ATOM 2248 C C . GLY B 1 17 ? -16.312 -21.516 -0.567 1 95.62 17 GLY B C 1
ATOM 2249 O O . GLY B 1 17 ? -16.422 -20.781 0.423 1 95.62 17 GLY B O 1
ATOM 2250 N N . GLY B 1 18 ? -16.703 -21.203 -1.861 1 93.12 18 GLY B N 1
ATOM 2251 C CA . GLY B 1 18 ? -17.5 -20.016 -2.066 1 93.12 18 GLY B CA 1
ATOM 2252 C C . GLY B 1 18 ? -16.672 -18.781 -2.408 1 93.12 18 GLY B C 1
ATOM 2253 O O . GLY B 1 18 ? -17.219 -17.703 -2.646 1 93.12 18 GLY B O 1
ATOM 2254 N N . GLY B 1 19 ? -15.391 -18.984 -2.48 1 94.38 19 GLY B N 1
ATOM 2255 C CA . GLY B 1 19 ? -14.531 -17.859 -2.791 1 94.38 19 GLY B CA 1
ATOM 2256 C C . GLY B 1 19 ? -13.945 -17.906 -4.188 1 94.38 19 GLY B C 1
ATOM 2257 O O . GLY B 1 19 ? -14.148 -18.891 -4.91 1 94.38 19 GLY B O 1
ATOM 2258 N N . ILE B 1 20 ? -13.289 -16.844 -4.539 1 96.94 20 ILE B N 1
ATOM 2259 C CA . ILE B 1 20 ? -12.633 -16.75 -5.84 1 96.94 20 ILE B CA 1
ATOM 2260 C C . ILE B 1 20 ? -11.562 -17.844 -5.949 1 96.94 20 ILE B C 1
ATOM 2262 O O . ILE B 1 20 ? -11.438 -18.5 -6.988 1 96.94 20 ILE B O 1
ATOM 2266 N N . GLY B 1 21 ? -10.82 -18.047 -4.871 1 98.25 21 GLY B N 1
ATOM 2267 C CA . GLY B 1 21 ? -9.773 -19.062 -4.871 1 98.25 21 GLY B CA 1
ATOM 2268 C C . GLY B 1 21 ? -10.305 -20.453 -5.156 1 98.25 21 GLY B C 1
ATOM 2269 O O . GLY B 1 21 ? -9.664 -21.234 -5.863 1 98.25 21 GLY B O 1
ATOM 2270 N N . HIS B 1 22 ? -11.422 -20.75 -4.578 1 98.31 22 HIS B N 1
ATOM 2271 C CA . HIS B 1 22 ? -12.07 -22.031 -4.797 1 98.31 22 HIS B CA 1
ATOM 2272 C C . HIS B 1 22 ? -12.453 -22.219 -6.262 1 98.31 22 HIS B C 1
ATOM 2274 O O . HIS B 1 22 ? -12.203 -23.281 -6.844 1 98.31 22 HIS B O 1
ATOM 2280 N N . ALA B 1 23 ? -13.016 -21.219 -6.855 1 98.56 23 ALA B N 1
ATOM 2281 C CA . ALA B 1 23 ? -13.383 -21.25 -8.266 1 98.56 23 ALA B CA 1
ATOM 2282 C C . ALA B 1 23 ? -12.148 -21.359 -9.156 1 98.56 23 ALA B C 1
ATOM 2284 O O . ALA B 1 23 ? -12.156 -22.094 -10.148 1 98.56 23 ALA B O 1
ATOM 2285 N N . LEU B 1 24 ? -11.117 -20.688 -8.82 1 98.88 24 LEU B N 1
ATOM 2286 C CA . LEU B 1 24 ? -9.867 -20.766 -9.562 1 98.88 24 LEU B CA 1
ATOM 2287 C C . LEU B 1 24 ? -9.281 -22.172 -9.5 1 98.88 24 LEU B C 1
ATOM 2289 O O . LEU B 1 24 ? -8.828 -22.703 -10.516 1 98.88 24 LEU B O 1
ATOM 2293 N N . ALA B 1 25 ? -9.32 -22.734 -8.297 1 98.81 25 ALA B N 1
ATOM 2294 C CA . ALA B 1 25 ? -8.812 -24.094 -8.125 1 98.81 25 ALA B CA 1
ATOM 2295 C C . ALA B 1 25 ? -9.516 -25.062 -9.07 1 98.81 25 ALA B C 1
ATOM 2297 O O . ALA B 1 25 ? -8.859 -25.828 -9.789 1 98.81 25 ALA B O 1
ATOM 2298 N N . ARG B 1 26 ? -10.797 -24.953 -9.133 1 98.69 26 ARG B N 1
ATOM 2299 C CA . ARG B 1 26 ? -11.578 -25.828 -10 1 98.69 26 ARG B CA 1
ATOM 2300 C C . ARG B 1 26 ? -11.289 -25.562 -11.469 1 98.69 26 ARG B C 1
ATOM 2302 O O . ARG B 1 26 ? -11.219 -26.484 -12.273 1 98.69 26 ARG B O 1
ATOM 2309 N N . ALA B 1 27 ? -11.133 -24.297 -11.812 1 98.88 27 ALA B N 1
ATOM 2310 C CA . ALA B 1 27 ? -10.852 -23.938 -13.195 1 98.88 27 ALA B CA 1
ATOM 2311 C C . ALA B 1 27 ? -9.492 -24.453 -13.641 1 98.88 27 ALA B C 1
ATOM 2313 O O . ALA B 1 27 ? -9.344 -24.938 -14.766 1 98.88 27 ALA B O 1
ATOM 2314 N N . PHE B 1 28 ? -8.469 -24.391 -12.797 1 98.81 28 PHE B N 1
ATOM 2315 C CA . PHE B 1 28 ? -7.156 -24.922 -13.117 1 98.81 28 PHE B CA 1
ATOM 2316 C C . PHE B 1 28 ? -7.227 -26.438 -13.281 1 98.81 28 PHE B C 1
ATOM 2318 O O . PHE B 1 28 ? -6.609 -27 -14.195 1 98.81 28 PHE B O 1
ATOM 2325 N N . ALA B 1 29 ? -7.953 -27.109 -12.367 1 98.5 29 ALA B N 1
ATOM 2326 C CA . ALA B 1 29 ? -8.117 -28.547 -12.469 1 98.5 29 ALA B CA 1
ATOM 2327 C C . ALA B 1 29 ? -8.766 -28.938 -13.797 1 98.5 29 ALA B C 1
ATOM 2329 O O . ALA B 1 29 ? -8.367 -29.922 -14.43 1 98.5 29 ALA B O 1
ATOM 2330 N N . ALA B 1 30 ? -9.703 -28.156 -14.18 1 98.19 30 ALA B N 1
ATOM 2331 C CA . ALA B 1 30 ? -10.422 -28.406 -15.422 1 98.19 30 ALA B CA 1
ATOM 2332 C C . ALA B 1 30 ? -9.5 -28.266 -16.625 1 98.19 30 ALA B C 1
ATOM 2334 O O . ALA B 1 30 ? -9.773 -28.828 -17.688 1 98.19 30 ALA B O 1
ATOM 2335 N N . LYS B 1 31 ? -8.438 -27.562 -16.5 1 97.94 31 LYS B N 1
ATOM 2336 C CA . LYS B 1 31 ? -7.438 -27.406 -17.547 1 97.94 31 LYS B CA 1
ATOM 2337 C C . LYS B 1 31 ? -6.297 -28.406 -17.375 1 97.94 31 LYS B C 1
ATOM 2339 O O . LYS B 1 31 ? -5.188 -28.188 -17.875 1 97.94 31 LYS B O 1
ATOM 2344 N N . ASN B 1 32 ? -6.527 -29.453 -16.594 1 96.38 32 ASN B N 1
ATOM 2345 C CA . ASN B 1 32 ? -5.645 -30.609 -16.422 1 96.38 32 ASN B CA 1
ATOM 2346 C C . ASN B 1 32 ? -4.383 -30.234 -15.641 1 96.38 32 ASN B C 1
ATOM 2348 O O . ASN B 1 32 ? -3.307 -30.766 -15.906 1 96.38 32 ASN B O 1
ATOM 2352 N N . CYS B 1 33 ? -4.445 -29.25 -14.758 1 98.12 33 CYS B N 1
ATOM 2353 C CA . CYS B 1 33 ? -3.361 -28.922 -13.836 1 98.12 33 CYS B CA 1
ATOM 2354 C C . CYS B 1 33 ? -3.455 -29.766 -12.57 1 98.12 33 CYS B C 1
ATOM 2356 O O . CYS B 1 33 ? -4.52 -30.312 -12.25 1 98.12 33 CYS B O 1
ATOM 2358 N N . LEU B 1 34 ? -2.355 -29.969 -11.961 1 98.25 34 LEU B N 1
ATOM 2359 C CA . LEU B 1 34 ? -2.326 -30.438 -10.578 1 98.25 34 LEU B CA 1
ATOM 2360 C C . LEU B 1 34 ? -2.451 -29.281 -9.609 1 98.25 34 LEU B C 1
ATOM 2362 O O . LEU B 1 34 ? -1.591 -28.391 -9.578 1 98.25 34 LEU B O 1
ATOM 2366 N N . VAL B 1 35 ? -3.498 -29.328 -8.812 1 98.81 35 VAL B N 1
ATOM 2367 C CA . VAL B 1 35 ? -3.846 -28.141 -8.047 1 98.81 35 VAL B CA 1
ATOM 2368 C C . VAL B 1 35 ? -3.559 -28.375 -6.566 1 98.81 35 VAL B C 1
ATOM 2370 O O . VAL B 1 35 ? -4.133 -29.281 -5.957 1 98.81 35 VAL B O 1
ATOM 2373 N N . VAL B 1 36 ? -2.646 -27.641 -6.023 1 98.88 36 VAL B N 1
ATOM 2374 C CA . VAL B 1 36 ? -2.449 -27.562 -4.582 1 98.88 36 VAL B CA 1
ATOM 2375 C C . VAL B 1 36 ? -3.344 -26.469 -3.998 1 98.88 36 VAL B C 1
ATOM 2377 O O . VAL B 1 36 ? -2.982 -25.297 -4.012 1 98.88 36 VAL B O 1
ATOM 2380 N N . ALA B 1 37 ? -4.457 -26.859 -3.461 1 98.88 37 ALA B N 1
ATOM 2381 C CA . ALA B 1 37 ? -5.406 -25.922 -2.859 1 98.88 37 ALA B CA 1
ATOM 2382 C C . ALA B 1 37 ? -5.141 -25.766 -1.366 1 98.88 37 ALA B C 1
ATOM 2384 O O . ALA B 1 37 ? -4.988 -26.75 -0.641 1 98.88 37 ALA B O 1
ATOM 2385 N N . THR B 1 38 ? -5.055 -24.531 -0.928 1 98.88 38 THR B N 1
ATOM 2386 C CA . THR B 1 38 ? -4.766 -24.312 0.484 1 98.88 38 THR B CA 1
ATOM 2387 C C . THR B 1 38 ? -5.816 -23.406 1.118 1 98.88 38 THR B C 1
ATOM 2389 O O . THR B 1 38 ? -6.422 -22.578 0.436 1 98.88 38 THR B O 1
ATOM 2392 N N . ALA B 1 39 ? -6.078 -23.562 2.33 1 98.12 39 ALA B N 1
ATOM 2393 C CA . ALA B 1 39 ? -6.895 -22.75 3.225 1 98.12 39 ALA B CA 1
ATOM 2394 C C . ALA B 1 39 ? -6.453 -22.906 4.676 1 98.12 39 ALA B C 1
ATOM 2396 O O . ALA B 1 39 ? -5.551 -23.703 4.969 1 98.12 39 ALA B O 1
ATOM 2397 N N . ARG B 1 40 ? -7.027 -22.188 5.527 1 95.5 40 ARG B N 1
ATOM 2398 C CA . ARG B 1 40 ? -6.668 -22.281 6.941 1 95.5 40 ARG B CA 1
ATOM 2399 C C . ARG B 1 40 ? -7.105 -23.625 7.531 1 95.5 40 ARG B C 1
ATOM 2401 O O . ARG B 1 40 ? -6.5 -24.109 8.484 1 95.5 40 ARG B O 1
ATOM 2408 N N . SER B 1 41 ? -8.188 -24.125 6.906 1 96.69 41 SER B N 1
ATOM 2409 C CA . SER B 1 41 ? -8.703 -25.406 7.348 1 96.69 41 SER B CA 1
ATOM 2410 C C . SER B 1 41 ? -9.047 -26.297 6.16 1 96.69 41 SER B C 1
ATOM 2412 O O . SER B 1 41 ? -9.633 -25.844 5.176 1 96.69 41 SER B O 1
ATOM 2414 N N . LEU B 1 42 ? -8.758 -27.594 6.336 1 97.5 42 LEU B N 1
ATOM 2415 C CA . LEU B 1 42 ? -9.078 -28.547 5.285 1 97.5 42 LEU B CA 1
ATOM 2416 C C . LEU B 1 42 ? -10.586 -28.688 5.121 1 97.5 42 LEU B C 1
ATOM 2418 O O . LEU B 1 42 ? -11.078 -28.891 4.008 1 97.5 42 LEU B O 1
ATOM 2422 N N . SER B 1 43 ? -11.32 -28.5 6.203 1 97.62 43 SER B N 1
ATOM 2423 C CA . SER B 1 43 ? -12.758 -28.703 6.184 1 97.62 43 SER B CA 1
ATOM 2424 C C . SER B 1 43 ? -13.453 -27.688 5.297 1 97.62 43 SER B C 1
ATOM 2426 O O . SER B 1 43 ? -14.523 -27.953 4.742 1 97.62 43 SER B O 1
ATOM 2428 N N . SER B 1 44 ? -12.844 -26.531 5.098 1 96.56 44 SER B N 1
ATOM 2429 C CA . SER B 1 44 ? -13.445 -25.484 4.281 1 96.56 44 SER B CA 1
ATOM 2430 C C . SER B 1 44 ? -13.344 -25.812 2.795 1 96.56 44 SER B C 1
ATOM 2432 O O . SER B 1 44 ? -13.969 -25.156 1.962 1 96.56 44 SER B O 1
ATOM 2434 N N . MET B 1 45 ? -12.562 -26.891 2.5 1 97.94 45 MET B N 1
ATOM 2435 C CA . MET B 1 45 ? -12.375 -27.328 1.119 1 97.94 45 MET B CA 1
ATOM 2436 C C . MET B 1 45 ? -12.844 -28.766 0.939 1 97.94 45 MET B C 1
ATOM 2438 O O . MET B 1 45 ? -12.359 -29.484 0.055 1 97.94 45 MET B O 1
ATOM 2442 N N . ALA B 1 46 ? -13.68 -29.234 1.722 1 97.19 46 ALA B N 1
ATOM 2443 C CA . ALA B 1 46 ? -14.062 -30.641 1.78 1 97.19 46 ALA B CA 1
ATOM 2444 C C . ALA B 1 46 ? -14.602 -31.125 0.435 1 97.19 46 ALA B C 1
ATOM 2446 O O . ALA B 1 46 ? -14.398 -32.281 0.056 1 97.19 46 ALA B O 1
ATOM 2447 N N . ASP B 1 47 ? -15.203 -30.281 -0.285 1 97 47 ASP B N 1
ATOM 2448 C CA . ASP B 1 47 ? -15.828 -30.641 -1.553 1 97 47 ASP B CA 1
ATOM 2449 C C . ASP B 1 47 ? -14.781 -30.953 -2.615 1 97 47 ASP B C 1
ATOM 2451 O O . ASP B 1 47 ? -15.094 -31.562 -3.645 1 97 47 ASP B O 1
ATOM 2455 N N . LEU B 1 48 ? -13.484 -30.594 -2.361 1 97.62 48 LEU B N 1
ATOM 2456 C CA . LEU B 1 48 ? -12.406 -30.844 -3.305 1 97.62 48 LEU B CA 1
ATOM 2457 C C . LEU B 1 48 ? -11.664 -32.125 -2.951 1 97.62 48 LEU B C 1
ATOM 2459 O O . LEU B 1 48 ? -10.828 -32.625 -3.725 1 97.62 48 LEU B O 1
ATOM 2463 N N . SER B 1 49 ? -11.93 -32.75 -1.867 1 95.62 49 SER B N 1
ATOM 24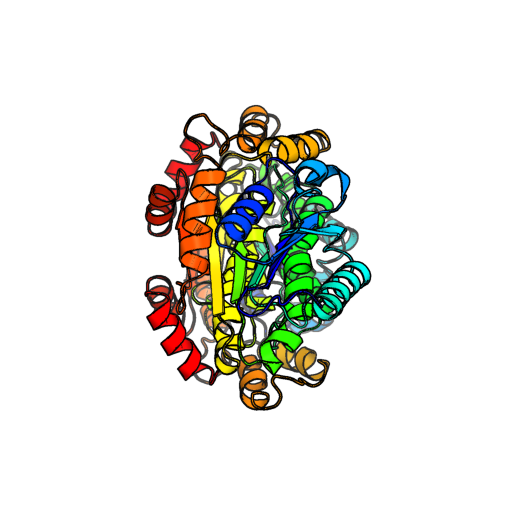64 C CA . SER B 1 49 ? -11.086 -33.781 -1.263 1 95.62 49 SER B CA 1
ATOM 2465 C C . SER B 1 49 ? -11.141 -35.094 -2.064 1 95.62 49 SER B C 1
ATOM 2467 O O . SER B 1 49 ? -10.18 -35.844 -2.059 1 95.62 49 SER B O 1
ATOM 2469 N N . ASN B 1 50 ? -12.148 -35.406 -2.842 1 94.38 50 ASN B N 1
ATOM 2470 C CA . ASN B 1 50 ? -12.289 -36.688 -3.523 1 94.38 50 ASN B CA 1
ATOM 2471 C C . ASN B 1 50 ? -11.797 -36.625 -4.965 1 94.38 50 ASN B C 1
ATOM 2473 O O . ASN B 1 50 ? -11.883 -37.594 -5.707 1 94.38 50 ASN B O 1
ATOM 2477 N N . ASP B 1 51 ? -11.328 -35.531 -5.363 1 95.5 51 ASP B N 1
ATOM 2478 C CA . ASP B 1 51 ? -10.773 -35.312 -6.699 1 95.5 51 ASP B CA 1
ATOM 2479 C C . ASP B 1 51 ? -9.25 -35.438 -6.684 1 95.5 51 ASP B C 1
ATOM 2481 O O . ASP B 1 51 ? -8.578 -34.594 -6.062 1 95.5 51 ASP B O 1
ATOM 2485 N N . PRO B 1 52 ? -8.664 -36.406 -7.328 1 93.81 52 PRO B N 1
ATOM 2486 C CA . PRO B 1 52 ? -7.223 -36.656 -7.27 1 93.81 52 PRO B CA 1
ATOM 2487 C C . PRO B 1 52 ? -6.395 -35.531 -7.883 1 93.81 52 PRO B C 1
ATOM 2489 O O . PRO B 1 52 ? -5.172 -35.5 -7.723 1 93.81 52 PRO B O 1
ATOM 2492 N N . ARG B 1 53 ? -7.016 -34.656 -8.664 1 94.94 53 ARG B N 1
ATOM 2493 C CA . ARG B 1 53 ? -6.293 -33.5 -9.25 1 94.94 53 ARG B CA 1
ATOM 2494 C C . ARG B 1 53 ? -5.91 -32.5 -8.172 1 94.94 53 ARG B C 1
ATOM 2496 O O . ARG B 1 53 ? -5.086 -31.625 -8.414 1 94.94 53 ARG B O 1
ATOM 2503 N N . PHE B 1 54 ? -6.496 -32.688 -6.973 1 98.19 54 PHE B N 1
ATOM 2504 C CA . PHE B 1 54 ? -6.27 -31.734 -5.898 1 98.19 54 PHE B CA 1
ATOM 2505 C C . PHE B 1 54 ? -5.371 -32.344 -4.824 1 98.19 54 PHE B C 1
ATOM 2507 O O . PHE B 1 54 ? -5.508 -33.5 -4.473 1 98.19 54 PHE B O 1
ATOM 2514 N N . PHE B 1 55 ? -4.449 -31.609 -4.398 1 98.5 55 PHE B N 1
ATOM 2515 C CA . PHE B 1 55 ? -3.65 -31.828 -3.195 1 98.5 55 PHE B CA 1
ATOM 2516 C C . PHE B 1 55 ? -3.941 -30.75 -2.15 1 98.5 55 PHE B C 1
ATOM 2518 O O . PHE B 1 55 ? -3.455 -29.625 -2.256 1 98.5 55 PHE B O 1
ATOM 2525 N N . LEU B 1 56 ? -4.82 -31.094 -1.152 1 98.69 56 LEU B N 1
ATOM 2526 C CA . LEU B 1 56 ? -5.297 -30.109 -0.177 1 98.69 56 LEU B CA 1
ATOM 2527 C C . LEU B 1 56 ? -4.293 -29.938 0.957 1 98.69 56 LEU B C 1
ATOM 2529 O O . LEU B 1 56 ? -3.779 -30.922 1.492 1 98.69 56 LEU B O 1
ATOM 2533 N N . GLN B 1 57 ? -3.953 -28.703 1.293 1 98.69 57 GLN B N 1
ATOM 2534 C CA . GLN B 1 57 ? -3.014 -28.391 2.365 1 98.69 57 GLN B CA 1
ATOM 2535 C C . GLN B 1 57 ? -3.553 -27.281 3.264 1 98.69 57 GLN B C 1
ATOM 2537 O O . GLN B 1 57 ? -4.156 -26.328 2.781 1 98.69 57 GLN B O 1
ATOM 2542 N N . GLU B 1 58 ? -3.375 -27.438 4.586 1 98.5 58 GLU B N 1
ATOM 2543 C CA . GLU B 1 58 ? -3.609 -26.328 5.508 1 98.5 58 GLU B CA 1
ATOM 2544 C C . GLU B 1 58 ? -2.477 -25.312 5.438 1 98.5 58 GLU B C 1
ATOM 2546 O O . GLU B 1 58 ? -1.302 -25.672 5.527 1 98.5 58 GLU B O 1
ATOM 2551 N N . LEU B 1 59 ? -2.865 -24.078 5.27 1 98.75 59 LEU B N 1
ATOM 2552 C CA . LEU B 1 59 ? -1.862 -23.016 5.168 1 98.75 59 LEU B CA 1
ATOM 2553 C C . LEU B 1 59 ? -2.281 -21.797 5.961 1 98.75 59 LEU B C 1
ATOM 2555 O O . LEU B 1 59 ? -3.389 -21.281 5.785 1 98.75 59 LEU B O 1
ATOM 2559 N N . ASP B 1 60 ? -1.468 -21.391 6.879 1 98.38 60 ASP B N 1
ATOM 2560 C CA . ASP B 1 60 ? -1.519 -20.062 7.496 1 98.38 60 ASP B CA 1
ATOM 2561 C C . ASP B 1 60 ? -0.43 -19.156 6.934 1 98.38 60 ASP B C 1
ATOM 2563 O O . ASP B 1 60 ? 0.734 -19.25 7.328 1 98.38 60 ASP B O 1
ATOM 2567 N N . ILE B 1 61 ? -0.841 -18.234 6.121 1 98 61 ILE B N 1
ATOM 2568 C CA . ILE B 1 61 ? 0.124 -17.422 5.391 1 98 61 ILE B CA 1
ATOM 2569 C C . ILE B 1 61 ? 0.837 -16.484 6.355 1 98 61 ILE B C 1
ATOM 2571 O O . ILE B 1 61 ? 1.842 -15.859 5.996 1 98 61 ILE B O 1
ATOM 2575 N N . LEU B 1 62 ? 0.371 -16.375 7.59 1 97.88 62 LEU B N 1
ATOM 2576 C CA . LEU B 1 62 ? 0.999 -15.523 8.594 1 97.88 62 LEU B CA 1
ATOM 2577 C C . LEU B 1 62 ? 2.146 -16.25 9.281 1 97.88 62 LEU B C 1
ATOM 2579 O O . LEU B 1 62 ? 2.906 -15.648 10.047 1 97.88 62 LEU B O 1
ATOM 2583 N N . SER B 1 63 ? 2.285 -17.531 8.969 1 98.44 63 SER B N 1
ATOM 2584 C CA . SER B 1 63 ? 3.27 -18.359 9.648 1 98.44 63 SER B CA 1
ATOM 2585 C C . SER B 1 63 ? 4.367 -18.812 8.695 1 98.44 63 SER B C 1
ATOM 2587 O O . SER B 1 63 ? 4.102 -19.547 7.746 1 98.44 63 SER B O 1
ATOM 2589 N N . ASP B 1 64 ? 5.586 -18.469 9.047 1 98.25 64 ASP B N 1
ATOM 2590 C CA . ASP B 1 64 ? 6.723 -18.922 8.258 1 98.25 64 ASP B CA 1
ATOM 2591 C C . ASP B 1 64 ? 6.781 -20.453 8.219 1 98.25 64 ASP B C 1
ATOM 2593 O O . ASP B 1 64 ? 7.027 -21.047 7.16 1 98.25 64 ASP B O 1
ATOM 2597 N N . GLN B 1 65 ? 6.574 -21.031 9.297 1 98.44 65 GLN B N 1
ATOM 2598 C CA . GLN B 1 65 ? 6.629 -22.484 9.406 1 98.44 65 GLN B CA 1
ATOM 2599 C C . GLN B 1 65 ? 5.566 -23.141 8.531 1 98.44 65 GLN B C 1
ATOM 2601 O O . GLN B 1 65 ? 5.848 -24.125 7.836 1 98.44 65 GLN B O 1
ATOM 2606 N N . SER B 1 66 ? 4.367 -22.594 8.57 1 98.81 66 SER B N 1
ATOM 2607 C CA . SER B 1 66 ? 3.273 -23.125 7.773 1 98.81 66 SER B CA 1
ATOM 2608 C C . SER B 1 66 ? 3.582 -23.031 6.281 1 98.81 66 SER B C 1
ATOM 2610 O O . SER B 1 66 ? 3.398 -24 5.539 1 98.81 66 SER B O 1
ATOM 2612 N N . VAL B 1 67 ? 4.109 -21.938 5.844 1 98.81 67 VAL B N 1
ATOM 2613 C CA . VAL B 1 67 ? 4.426 -21.703 4.441 1 98.81 67 VAL B CA 1
ATOM 2614 C C . VAL B 1 67 ? 5.543 -22.641 3.996 1 98.81 67 VAL B C 1
ATOM 2616 O O . VAL B 1 67 ? 5.434 -23.297 2.953 1 98.81 67 VAL B O 1
ATOM 2619 N N . HIS B 1 68 ? 6.555 -22.766 4.777 1 98.44 68 HIS B N 1
ATOM 2620 C CA . HIS B 1 68 ? 7.672 -23.641 4.43 1 98.44 68 HIS B CA 1
ATOM 2621 C C . HIS B 1 68 ? 7.227 -25.094 4.355 1 98.44 68 HIS B C 1
ATOM 2623 O O . HIS B 1 68 ? 7.656 -25.828 3.471 1 98.44 68 HIS B O 1
ATOM 2629 N N . ARG B 1 69 ? 6.418 -25.453 5.289 1 98.62 69 ARG B N 1
ATOM 2630 C CA . ARG B 1 69 ? 5.91 -26.828 5.297 1 98.62 69 ARG B CA 1
ATOM 2631 C C . ARG B 1 69 ? 5.141 -27.125 4.02 1 98.62 69 ARG B C 1
ATOM 2633 O O . ARG B 1 69 ? 5.34 -28.172 3.398 1 98.62 69 ARG B O 1
ATOM 2640 N N . VAL B 1 70 ? 4.289 -26.25 3.611 1 98.88 70 VAL B N 1
ATOM 2641 C CA . VAL B 1 70 ? 3.459 -26.469 2.432 1 98.88 70 VAL B CA 1
ATOM 2642 C C . VAL B 1 70 ? 4.336 -26.5 1.183 1 98.88 70 VAL B C 1
ATOM 2644 O O . VAL B 1 70 ? 4.207 -27.406 0.35 1 98.88 70 VAL B O 1
ATOM 2647 N N . VAL B 1 71 ? 5.234 -25.547 1.044 1 98.81 71 VAL B N 1
ATOM 2648 C CA . VAL B 1 71 ? 6.105 -25.484 -0.126 1 98.81 71 VAL B CA 1
ATOM 2649 C C . VAL B 1 71 ? 6.953 -26.766 -0.206 1 98.81 71 VAL B C 1
ATOM 2651 O O . VAL B 1 71 ? 7.074 -27.359 -1.274 1 98.81 71 VAL B O 1
ATOM 2654 N N . SER B 1 72 ? 7.465 -27.188 0.935 1 98.62 72 SER B N 1
ATOM 2655 C CA . SER B 1 72 ? 8.266 -28.406 0.977 1 98.62 72 SER B CA 1
ATOM 2656 C C . SER B 1 72 ? 7.438 -29.625 0.579 1 98.62 72 SER B C 1
ATOM 2658 O O . SER B 1 72 ? 7.906 -30.484 -0.172 1 98.62 72 SER B O 1
ATOM 2660 N N . SER B 1 73 ? 6.246 -29.703 1.068 1 98.56 73 SER B N 1
ATOM 2661 C CA . SER B 1 73 ? 5.367 -30.828 0.75 1 98.56 73 SER B CA 1
ATOM 2662 C C . SER B 1 73 ? 5.059 -30.875 -0.742 1 98.56 73 SER B C 1
ATOM 2664 O O . SER B 1 73 ? 4.984 -31.953 -1.328 1 98.56 73 SER B O 1
ATOM 2666 N N . VAL B 1 74 ? 4.848 -29.719 -1.362 1 98.56 74 VAL B N 1
ATOM 2667 C CA . VAL B 1 74 ? 4.543 -29.656 -2.787 1 98.56 74 VAL B CA 1
ATOM 2668 C C . VAL B 1 74 ? 5.758 -30.094 -3.602 1 98.56 74 VAL B C 1
ATOM 2670 O O . VAL B 1 74 ? 5.621 -30.859 -4.559 1 98.56 74 VAL B O 1
ATOM 2673 N N . ILE B 1 75 ? 6.934 -29.641 -3.184 1 97.88 75 ILE B N 1
ATOM 2674 C CA . ILE B 1 75 ? 8.156 -29.984 -3.893 1 97.88 75 ILE B CA 1
ATOM 2675 C C . ILE B 1 75 ? 8.43 -31.484 -3.746 1 97.88 75 ILE B C 1
ATOM 2677 O O . ILE B 1 75 ? 8.836 -32.156 -4.703 1 97.88 75 ILE B O 1
ATOM 2681 N N . GLU B 1 76 ? 8.188 -31.969 -2.582 1 97.69 76 GLU B N 1
ATOM 2682 C CA . GLU B 1 76 ? 8.391 -33.406 -2.346 1 97.69 76 GLU B CA 1
ATOM 2683 C C . GLU B 1 76 ? 7.438 -34.25 -3.197 1 97.69 76 GLU B C 1
ATOM 2685 O O . GLU B 1 76 ? 7.844 -35.25 -3.777 1 97.69 76 GLU B O 1
ATOM 2690 N N . LYS B 1 77 ? 6.27 -33.844 -3.332 1 97.06 77 LYS B N 1
ATOM 2691 C CA . LYS B 1 77 ? 5.246 -34.625 -4.004 1 97.06 77 LYS B CA 1
ATOM 2692 C C . LYS B 1 77 ? 5.344 -34.469 -5.52 1 97.06 77 LYS B C 1
ATOM 2694 O O . LYS B 1 77 ? 5.219 -35.469 -6.254 1 97.06 77 LYS B O 1
ATOM 2699 N N . PHE B 1 78 ? 5.547 -33.25 -5.988 1 97 78 PHE B N 1
ATOM 2700 C CA . PHE B 1 78 ? 5.379 -33 -7.414 1 97 78 PHE B CA 1
ATOM 2701 C C . PHE B 1 78 ? 6.707 -32.625 -8.055 1 97 78 PHE B C 1
ATOM 2703 O O . PHE B 1 78 ? 6.82 -32.562 -9.281 1 97 78 PHE B O 1
ATOM 2710 N N . GLY B 1 79 ? 7.715 -32.188 -7.258 1 96.31 79 GLY B N 1
ATOM 2711 C CA . GLY B 1 79 ? 9.039 -31.859 -7.742 1 96.31 79 GLY B CA 1
ATOM 2712 C C . GLY B 1 79 ? 9.156 -30.438 -8.242 1 96.31 79 GLY B C 1
ATOM 2713 O O . GLY B 1 79 ? 10.25 -29.969 -8.57 1 96.31 79 GLY B O 1
ATOM 2714 N N . ARG B 1 80 ? 7.988 -29.703 -8.281 1 96.69 80 ARG B N 1
ATOM 2715 C CA . ARG B 1 80 ? 8.023 -28.344 -8.828 1 96.69 80 ARG B CA 1
ATOM 2716 C C . ARG B 1 80 ? 6.77 -27.578 -8.453 1 96.69 80 ARG B C 1
ATOM 2718 O O . ARG B 1 80 ? 5.777 -28.156 -8.016 1 96.69 80 ARG B O 1
ATOM 2725 N N . ILE B 1 81 ? 6.836 -26.312 -8.625 1 98.25 81 ILE B N 1
ATOM 2726 C CA . ILE B 1 81 ? 5.715 -25.391 -8.625 1 98.25 81 ILE B CA 1
ATOM 2727 C C . ILE B 1 81 ? 5.766 -24.516 -9.883 1 98.25 81 ILE B C 1
ATOM 2729 O O . ILE B 1 81 ? 6.695 -23.734 -10.062 1 98.25 81 ILE B O 1
ATOM 2733 N N . ASP B 1 82 ? 4.77 -24.609 -10.695 1 98.5 82 ASP B N 1
ATOM 2734 C CA . ASP B 1 82 ? 4.785 -23.891 -11.961 1 98.5 82 ASP B CA 1
ATOM 2735 C C . ASP B 1 82 ? 4.086 -22.531 -11.844 1 98.5 82 ASP B C 1
ATOM 2737 O O . ASP B 1 82 ? 4.5 -21.562 -12.469 1 98.5 82 ASP B O 1
ATOM 2741 N N . VAL B 1 83 ? 3.023 -22.531 -11.133 1 98.88 83 VAL B N 1
ATOM 2742 C CA . VAL B 1 83 ? 2.221 -21.328 -10.938 1 98.88 83 VAL B CA 1
ATOM 2743 C C . VAL B 1 83 ? 1.866 -21.172 -9.461 1 98.88 83 VAL B C 1
ATOM 2745 O O . VAL B 1 83 ? 1.476 -22.141 -8.812 1 98.88 83 VAL B O 1
ATOM 2748 N N . VAL B 1 84 ? 2.082 -20.047 -8.906 1 98.94 84 VAL B N 1
ATOM 2749 C CA . VAL B 1 84 ? 1.552 -19.703 -7.594 1 98.94 84 VAL B CA 1
ATOM 2750 C C . VAL B 1 84 ? 0.498 -18.609 -7.73 1 98.94 84 VAL B C 1
ATOM 2752 O O . VAL B 1 84 ? 0.722 -17.609 -8.414 1 98.94 84 VAL B O 1
ATOM 2755 N N . VAL B 1 85 ? -0.688 -18.828 -7.203 1 98.94 85 VAL B N 1
ATOM 2756 C CA . VAL B 1 85 ? -1.769 -17.844 -7.191 1 98.94 85 VAL B CA 1
ATOM 2757 C C . VAL B 1 85 ? -2.012 -17.359 -5.762 1 98.94 85 VAL B C 1
ATOM 2759 O O . VAL B 1 85 ? -2.586 -18.078 -4.945 1 98.94 85 VAL B O 1
ATOM 2762 N N . ASN B 1 86 ? -1.575 -16.203 -5.531 1 98.94 86 ASN B N 1
ATOM 2763 C CA . ASN B 1 86 ? -1.804 -15.555 -4.246 1 98.94 86 ASN B CA 1
ATOM 2764 C C . ASN B 1 86 ? -3.174 -14.883 -4.195 1 98.94 86 ASN B C 1
ATOM 2766 O O . ASN B 1 86 ? -3.311 -13.711 -4.555 1 98.94 86 ASN B O 1
ATOM 2770 N N . ASN B 1 87 ? -4.102 -15.594 -3.658 1 98.5 87 ASN B N 1
ATOM 2771 C CA . ASN B 1 87 ? -5.492 -15.148 -3.637 1 98.5 87 ASN B CA 1
ATOM 2772 C C . ASN B 1 87 ? -5.965 -14.859 -2.215 1 98.5 87 ASN B C 1
ATOM 2774 O O . ASN B 1 87 ? -6.91 -14.094 -2.014 1 98.5 87 ASN B O 1
ATOM 2778 N N . ALA B 1 88 ? -5.293 -15.508 -1.23 1 97.44 88 ALA B N 1
ATOM 2779 C CA . ALA B 1 88 ? -5.691 -15.273 0.156 1 97.44 88 ALA B CA 1
ATOM 2780 C C . ALA B 1 88 ? -5.695 -13.789 0.486 1 97.44 88 ALA B C 1
ATOM 2782 O O . ALA B 1 88 ? -4.766 -13.062 0.118 1 97.44 88 ALA B O 1
ATOM 2783 N N . GLY B 1 89 ? -6.707 -13.336 1.083 1 96 89 GLY B N 1
ATOM 2784 C CA . GLY B 1 89 ? -6.855 -11.945 1.474 1 96 89 GLY B CA 1
ATOM 2785 C C . GLY B 1 89 ? -8.07 -11.695 2.344 1 96 89 GLY B C 1
ATOM 2786 O O . GLY B 1 89 ? -8.961 -12.547 2.432 1 96 89 GLY B O 1
ATOM 2787 N N . VAL B 1 90 ? -8.047 -10.586 3.02 1 95.88 90 VAL B N 1
ATOM 2788 C CA . VAL B 1 90 ? -9.156 -10.227 3.9 1 95.88 90 VAL B CA 1
ATOM 2789 C C . VAL B 1 90 ? -9.562 -8.781 3.656 1 95.88 90 VAL B C 1
ATOM 2791 O O . VAL B 1 90 ? -8.75 -7.965 3.207 1 95.88 90 VAL B O 1
ATOM 2794 N N . GLN B 1 91 ? -10.82 -8.539 3.957 1 96.19 91 GLN B N 1
ATOM 2795 C CA . GLN B 1 91 ? -11.359 -7.188 3.885 1 96.19 91 GLN B CA 1
ATOM 2796 C C . GLN B 1 91 ? -11.156 -6.441 5.199 1 96.19 91 GLN B C 1
ATOM 2798 O O . GLN B 1 91 ? -10.688 -7.02 6.184 1 96.19 91 GLN B O 1
ATOM 2803 N N . CYS B 1 92 ? -11.414 -5.195 5.199 1 97.38 92 CYS B N 1
ATOM 2804 C CA . CYS B 1 92 ? -11.469 -4.328 6.371 1 97.38 92 CYS B CA 1
ATOM 2805 C C . CYS B 1 92 ? -12.391 -3.137 6.129 1 97.38 92 CYS B C 1
ATOM 2807 O O . CYS B 1 92 ? -11.977 -2.146 5.52 1 97.38 92 CYS B O 1
ATOM 2809 N N . ILE B 1 93 ? -13.586 -3.277 6.625 1 97.62 93 ILE B N 1
ATOM 2810 C CA . ILE B 1 93 ? -14.594 -2.242 6.414 1 97.62 93 ILE B CA 1
ATOM 2811 C C . ILE B 1 93 ? -14.578 -1.26 7.586 1 97.62 93 ILE B C 1
ATOM 2813 O O . ILE B 1 93 ? -14.516 -1.669 8.75 1 97.62 93 ILE B O 1
ATOM 2817 N N . GLY B 1 94 ? -14.594 0.012 7.309 1 97.94 94 GLY B N 1
ATOM 2818 C CA . GLY B 1 94 ? -14.648 1.045 8.328 1 97.94 94 GLY B CA 1
ATOM 2819 C C . GLY B 1 94 ? -14.016 2.354 7.887 1 97.94 94 GLY B C 1
ATOM 2820 O O . GLY B 1 94 ? -13.25 2.385 6.922 1 97.94 94 GLY B O 1
ATOM 2821 N N . PRO B 1 95 ? -14.383 3.424 8.547 1 98.56 95 PRO B N 1
ATOM 2822 C CA . PRO B 1 95 ? -13.742 4.711 8.266 1 98.56 95 PRO B CA 1
ATOM 2823 C C . PRO B 1 95 ? -12.312 4.789 8.805 1 98.56 95 PRO B C 1
ATOM 2825 O O . PRO B 1 95 ? -12.055 4.367 9.93 1 98.56 95 PRO B O 1
ATOM 2828 N N . LEU B 1 96 ? -11.422 5.363 8.07 1 98.81 96 LEU B N 1
ATOM 2829 C CA . LEU B 1 96 ? -9.992 5.352 8.383 1 98.81 96 LEU B CA 1
ATOM 2830 C C . LEU B 1 96 ? -9.727 6.074 9.695 1 98.81 96 LEU B C 1
ATOM 2832 O O . LEU B 1 96 ? -8.812 5.699 10.438 1 98.81 96 LEU B O 1
ATOM 2836 N N . ALA B 1 97 ? -10.531 7.027 9.992 1 98.62 97 ALA B N 1
ATOM 2837 C CA . ALA B 1 97 ? -10.312 7.844 11.18 1 98.62 97 ALA B CA 1
ATOM 2838 C C . ALA B 1 97 ? -10.516 7.023 12.453 1 98.62 97 ALA B C 1
ATOM 2840 O O . ALA B 1 97 ? -9.984 7.363 13.508 1 98.62 97 ALA B O 1
ATOM 2841 N N . GLU B 1 98 ? -11.273 5.922 12.32 1 98.38 98 GLU B N 1
ATOM 2842 C CA . GLU B 1 98 ? -11.695 5.27 13.555 1 98.38 98 GLU B CA 1
ATOM 2843 C C . GLU B 1 98 ? -11.375 3.777 13.531 1 98.38 98 GLU B C 1
ATOM 2845 O O . GLU B 1 98 ? -11.422 3.109 14.562 1 98.38 98 GLU B O 1
ATOM 2850 N N . VAL B 1 99 ? -11.008 3.221 12.375 1 98.31 99 VAL B N 1
ATOM 2851 C CA . VAL B 1 99 ? -10.641 1.808 12.32 1 98.31 99 VAL B CA 1
ATOM 2852 C C . VAL B 1 99 ? -9.477 1.534 13.266 1 98.31 99 VAL B C 1
ATOM 2854 O O . VAL B 1 99 ? -8.484 2.264 13.258 1 98.31 99 VAL B O 1
ATOM 2857 N N . PRO B 1 100 ? -9.594 0.52 14.125 1 98.25 100 PRO B N 1
ATOM 2858 C CA . PRO B 1 100 ? -8.445 0.199 14.977 1 98.25 100 PRO B CA 1
ATOM 2859 C C . PRO B 1 100 ? -7.195 -0.132 14.172 1 98.25 100 PRO B C 1
ATOM 2861 O O . PRO B 1 100 ? -7.266 -0.87 13.188 1 98.25 100 PRO B O 1
ATOM 2864 N N . LEU B 1 101 ? -6.098 0.39 14.594 1 98.38 101 LEU B N 1
ATOM 2865 C CA . LEU B 1 101 ? -4.844 0.179 13.875 1 98.38 101 LEU B CA 1
ATOM 2866 C C . LEU B 1 101 ? -4.492 -1.304 13.82 1 98.38 101 LEU B C 1
ATOM 2868 O O . LEU B 1 101 ? -3.898 -1.771 12.844 1 98.38 101 LEU B O 1
ATOM 2872 N N . SER B 1 102 ? -4.844 -2.018 14.867 1 98.06 102 SER B N 1
ATOM 2873 C CA . SER B 1 102 ? -4.582 -3.453 14.891 1 98.06 102 SER B CA 1
ATOM 2874 C C . SER B 1 102 ? -5.293 -4.164 13.742 1 98.06 102 SER B C 1
ATOM 2876 O O . SER B 1 102 ? -4.742 -5.094 13.148 1 98.06 102 SER B O 1
ATOM 2878 N N . ASN B 1 103 ? -6.527 -3.748 13.414 1 98.19 103 ASN B N 1
ATOM 2879 C CA . ASN B 1 103 ? -7.246 -4.309 12.273 1 98.19 103 ASN B CA 1
ATOM 2880 C C . ASN B 1 103 ? -6.555 -3.984 10.953 1 98.19 103 ASN B C 1
ATOM 2882 O O . ASN B 1 103 ? -6.488 -4.832 10.062 1 98.19 103 ASN B O 1
ATOM 2886 N N . ALA B 1 104 ? -6.098 -2.781 10.867 1 98.75 104 ALA B N 1
ATOM 2887 C CA . ALA B 1 104 ? -5.34 -2.398 9.672 1 98.75 104 ALA B CA 1
ATOM 2888 C C . ALA B 1 104 ? -4.09 -3.256 9.516 1 98.75 104 ALA B C 1
ATOM 2890 O O . ALA B 1 104 ? -3.822 -3.789 8.438 1 98.75 104 ALA B O 1
ATOM 2891 N N . GLN B 1 105 ? -3.385 -3.375 10.602 1 98.75 105 GLN B N 1
ATOM 2892 C CA . GLN B 1 105 ? -2.156 -4.164 10.586 1 98.75 105 GLN B CA 1
ATOM 2893 C C . GLN B 1 105 ? -2.441 -5.617 10.219 1 98.75 105 GLN B C 1
ATOM 2895 O O . GLN B 1 105 ? -1.719 -6.215 9.422 1 98.75 105 GLN B O 1
ATOM 2900 N N . GLN B 1 106 ? -3.473 -6.164 10.773 1 98.06 106 GLN B N 1
ATOM 2901 C CA . GLN B 1 106 ? -3.838 -7.543 10.469 1 98.06 106 GLN B CA 1
ATOM 2902 C C . GLN B 1 106 ? -4.172 -7.715 8.992 1 98.06 106 GLN B C 1
ATOM 2904 O O . GLN B 1 106 ? -3.832 -8.734 8.383 1 98.06 106 GLN B O 1
ATOM 2909 N N . THR B 1 107 ? -4.859 -6.789 8.445 1 98.62 107 THR B N 1
ATOM 2910 C CA . THR B 1 107 ? -5.195 -6.824 7.023 1 98.62 107 THR B CA 1
ATOM 2911 C C . THR B 1 107 ? -3.934 -6.828 6.168 1 98.62 107 THR B C 1
ATOM 2913 O O . THR B 1 107 ? -3.799 -7.645 5.254 1 98.62 107 THR B O 1
ATOM 2916 N N . PHE B 1 108 ? -2.977 -5.988 6.484 1 98.94 108 PHE B N 1
ATOM 2917 C CA . PHE B 1 108 ? -1.72 -5.93 5.742 1 98.94 108 PHE B CA 1
ATOM 2918 C C . PHE B 1 108 ? -0.906 -7.199 5.965 1 98.94 108 PHE B C 1
ATOM 2920 O O . PHE B 1 108 ? -0.214 -7.668 5.059 1 98.94 108 PHE B O 1
ATOM 2927 N N . ASP B 1 109 ? -0.975 -7.738 7.176 1 98.75 109 ASP B N 1
ATOM 2928 C CA . ASP B 1 109 ? -0.264 -8.977 7.473 1 98.75 109 ASP B CA 1
ATOM 2929 C C . ASP B 1 109 ? -0.686 -10.094 6.52 1 98.75 109 ASP B C 1
ATOM 2931 O O . ASP B 1 109 ? 0.156 -10.844 6.023 1 98.75 109 ASP B O 1
ATOM 2935 N N . THR B 1 110 ? -1.906 -10.109 6.25 1 98.5 110 THR B N 1
ATOM 2936 C CA . THR B 1 110 ? -2.432 -11.156 5.375 1 98.5 110 THR B CA 1
ATOM 2937 C C . THR B 1 110 ? -2.232 -10.781 3.908 1 98.5 110 THR B C 1
ATOM 2939 O O . THR B 1 110 ? -1.594 -11.516 3.154 1 98.5 110 THR B O 1
ATOM 2942 N N . ASN B 1 111 ? -2.705 -9.617 3.5 1 98.81 111 ASN B N 1
ATOM 2943 C CA . ASN B 1 111 ? -2.818 -9.25 2.094 1 98.81 111 ASN B CA 1
ATOM 2944 C C . ASN B 1 111 ? -1.456 -8.93 1.486 1 98.81 111 ASN B C 1
ATOM 2946 O O . ASN B 1 111 ? -1.259 -9.07 0.28 1 98.81 111 ASN B O 1
ATOM 2950 N N . VAL B 1 112 ? -0.547 -8.469 2.334 1 98.94 112 VAL B N 1
ATOM 2951 C CA . VAL B 1 112 ? 0.721 -7.98 1.803 1 98.94 112 VAL B CA 1
ATOM 2952 C C . VAL B 1 112 ? 1.856 -8.898 2.252 1 98.94 112 VAL B C 1
ATOM 2954 O O . VAL B 1 112 ? 2.457 -9.594 1.434 1 98.94 112 VAL B O 1
ATOM 2957 N N . PHE B 1 113 ? 2.025 -9.031 3.535 1 98.94 113 PHE B N 1
ATOM 2958 C CA . PHE B 1 113 ? 3.201 -9.734 4.035 1 98.94 113 PHE B CA 1
ATOM 2959 C C . PHE B 1 113 ? 3.029 -11.242 3.904 1 98.94 113 PHE B C 1
ATOM 2961 O O . PHE B 1 113 ? 4 -11.961 3.672 1 98.94 113 PHE B O 1
ATOM 2968 N N . GLY B 1 114 ? 1.794 -11.719 4.145 1 98.88 114 GLY B N 1
ATOM 2969 C CA . GLY B 1 114 ? 1.532 -13.125 3.875 1 98.88 114 GLY B CA 1
ATOM 2970 C C . GLY B 1 114 ? 1.811 -13.516 2.438 1 98.88 114 GLY B C 1
ATOM 2971 O O . GLY B 1 114 ? 2.41 -14.562 2.178 1 98.88 114 GLY B O 1
ATOM 2972 N N . THR B 1 115 ? 1.404 -12.672 1.527 1 98.88 115 THR B N 1
ATOM 2973 C CA . THR B 1 115 ? 1.654 -12.883 0.106 1 98.88 115 THR B CA 1
ATOM 2974 C C . THR B 1 115 ? 3.152 -12.898 -0.183 1 98.88 115 THR B C 1
ATOM 2976 O O . THR B 1 115 ? 3.648 -13.805 -0.857 1 98.88 115 THR B O 1
ATOM 2979 N N . MET B 1 116 ? 3.873 -11.945 0.349 1 98.88 116 MET B N 1
ATOM 2980 C CA . MET B 1 116 ? 5.316 -11.859 0.142 1 98.88 116 MET B CA 1
ATOM 2981 C C . MET B 1 116 ? 6.016 -13.094 0.708 1 98.88 116 MET B C 1
ATOM 2983 O O . MET B 1 116 ? 6.98 -13.586 0.119 1 98.88 116 MET B O 1
ATOM 2987 N N . ARG B 1 117 ? 5.543 -13.531 1.841 1 98.81 117 ARG B N 1
ATOM 2988 C CA . ARG B 1 117 ? 6.121 -14.703 2.498 1 98.81 117 ARG B CA 1
ATOM 2989 C C . ARG B 1 117 ? 6.078 -15.922 1.582 1 98.81 117 ARG B C 1
ATOM 2991 O O . ARG B 1 117 ? 7.082 -16.609 1.409 1 98.81 117 ARG B O 1
ATOM 2998 N N . LEU B 1 118 ? 4.969 -16.141 0.981 1 98.94 118 LEU B N 1
ATOM 2999 C CA . LEU B 1 118 ? 4.824 -17.281 0.087 1 98.94 118 LEU B CA 1
ATOM 3000 C C . LEU B 1 118 ? 5.648 -17.094 -1.181 1 98.94 118 LEU B C 1
ATOM 3002 O O . LEU B 1 118 ? 6.316 -18.016 -1.639 1 98.94 118 LEU B O 1
ATOM 3006 N N . ILE B 1 119 ? 5.613 -15.906 -1.738 1 98.88 119 ILE B N 1
ATOM 3007 C CA . ILE B 1 119 ? 6.371 -15.594 -2.947 1 98.88 119 ILE B CA 1
ATOM 3008 C C . ILE B 1 119 ? 7.852 -15.891 -2.717 1 98.88 119 ILE B C 1
ATOM 3010 O O . ILE B 1 119 ? 8.492 -16.562 -3.527 1 98.88 119 ILE B O 1
ATOM 3014 N N . GLN B 1 120 ? 8.383 -15.43 -1.623 1 98.81 120 GLN B N 1
ATOM 3015 C CA . GLN B 1 120 ? 9.797 -15.602 -1.321 1 98.81 120 GLN B CA 1
ATOM 3016 C C . GLN B 1 120 ? 10.141 -17.078 -1.147 1 98.81 120 GLN B C 1
ATOM 3018 O O . GLN B 1 120 ? 11.242 -17.516 -1.512 1 98.81 120 GLN B O 1
ATOM 3023 N N . ALA B 1 121 ? 9.227 -17.844 -0.602 1 98.81 121 ALA B N 1
ATOM 3024 C CA . ALA B 1 121 ? 9.453 -19.266 -0.362 1 98.81 121 ALA B CA 1
ATOM 3025 C C . ALA B 1 121 ? 9.477 -20.047 -1.673 1 98.81 121 ALA B C 1
ATOM 3027 O O . ALA B 1 121 ? 10.164 -21.078 -1.782 1 98.81 121 ALA B O 1
ATOM 3028 N N . VAL B 1 122 ? 8.805 -19.547 -2.709 1 98.75 122 VAL B N 1
ATOM 3029 C CA . VAL B 1 122 ? 8.617 -20.312 -3.936 1 98.75 122 VAL B CA 1
ATOM 3030 C C . VAL B 1 122 ? 9.688 -19.938 -4.953 1 98.75 122 VAL B C 1
ATOM 3032 O O . VAL B 1 122 ? 10.109 -20.766 -5.766 1 98.75 122 VAL B O 1
ATOM 3035 N N . ILE B 1 123 ? 10.188 -18.719 -4.918 1 98.69 123 ILE B N 1
ATOM 3036 C CA . ILE B 1 123 ? 11.031 -18.125 -5.945 1 98.69 123 ILE B CA 1
ATOM 3037 C C . ILE B 1 123 ? 12.273 -18.984 -6.152 1 98.69 123 ILE B C 1
ATOM 3039 O O . ILE B 1 123 ? 12.648 -19.281 -7.289 1 98.69 123 ILE B O 1
ATOM 3043 N N . PRO B 1 124 ? 12.945 -19.484 -5.043 1 98 124 PRO B N 1
ATOM 3044 C CA . PRO B 1 124 ? 14.164 -20.266 -5.281 1 98 124 PRO B CA 1
ATOM 3045 C C . PRO B 1 124 ? 13.914 -21.5 -6.145 1 98 124 PRO B C 1
ATOM 3047 O O . PRO B 1 124 ? 14.766 -21.875 -6.953 1 98 124 PRO B O 1
ATOM 3050 N N . HIS B 1 125 ? 12.758 -22.062 -6.055 1 97.88 125 HIS B N 1
ATOM 3051 C CA . HIS B 1 125 ? 12.43 -23.266 -6.816 1 97.88 125 HIS B CA 1
ATOM 3052 C C . HIS B 1 125 ? 12.141 -22.938 -8.273 1 97.88 125 HIS B C 1
ATOM 3054 O O . HIS B 1 125 ? 12.469 -23.719 -9.172 1 97.88 125 HIS B O 1
ATOM 3060 N N . MET B 1 126 ? 11.531 -21.797 -8.492 1 98.38 126 MET B N 1
ATOM 3061 C CA . MET B 1 126 ? 11.25 -21.344 -9.852 1 98.38 126 MET B CA 1
ATOM 3062 C C . MET B 1 126 ? 12.523 -20.859 -10.539 1 98.38 126 MET B C 1
ATOM 3064 O O . MET B 1 126 ? 12.734 -21.125 -11.727 1 98.38 126 MET B O 1
ATOM 3068 N N . GLU B 1 127 ? 13.289 -20.141 -9.742 1 98 127 GLU B N 1
ATOM 3069 C CA . GLU B 1 127 ? 14.539 -19.609 -10.266 1 98 127 GLU B CA 1
ATOM 3070 C C . GLU B 1 127 ? 15.461 -20.734 -10.742 1 98 127 GLU B C 1
ATOM 3072 O O . GLU B 1 127 ? 16.078 -20.625 -11.805 1 98 127 GLU B O 1
ATOM 3077 N N . SER B 1 128 ? 15.562 -21.812 -10.008 1 96.88 128 SER B N 1
ATOM 3078 C CA . SER B 1 128 ? 16.438 -22.922 -10.359 1 96.88 128 SER B CA 1
ATOM 3079 C C . SER B 1 128 ? 16.016 -23.562 -11.68 1 96.88 128 SER B C 1
ATOM 3081 O O . SER B 1 128 ? 16.844 -24.109 -12.398 1 96.88 128 SER B O 1
ATOM 3083 N N . ARG B 1 129 ? 14.797 -23.422 -12.031 1 96.56 129 ARG B N 1
ATOM 3084 C CA . ARG B 1 129 ? 14.266 -24 -13.266 1 96.56 129 ARG B CA 1
ATOM 3085 C C . ARG B 1 129 ? 14.148 -22.938 -14.359 1 96.56 129 ARG B C 1
ATOM 3087 O O . ARG B 1 129 ? 13.812 -23.25 -15.5 1 96.56 129 ARG B O 1
ATOM 3094 N N . LYS B 1 130 ? 14.32 -21.703 -14 1 97.5 130 LYS B N 1
ATOM 3095 C CA . LYS B 1 130 ? 14.219 -20.547 -14.891 1 97.5 130 LYS B CA 1
ATOM 3096 C C . LYS B 1 130 ? 12.844 -20.484 -15.547 1 97.5 130 LYS B C 1
ATOM 3098 O O . LYS B 1 130 ? 12.734 -20.219 -16.75 1 97.5 130 LYS B O 1
ATOM 3103 N N . LYS B 1 131 ? 11.898 -20.859 -14.734 1 97.56 131 LYS B N 1
ATOM 3104 C CA . LYS B 1 131 ? 10.516 -20.859 -15.203 1 97.56 131 LYS B CA 1
ATOM 3105 C C . LYS B 1 131 ? 9.539 -20.797 -14.031 1 97.56 131 LYS B C 1
ATOM 3107 O O . LYS B 1 131 ? 9.781 -21.406 -12.977 1 97.56 131 LYS B O 1
ATOM 3112 N N . GLY B 1 132 ? 8.469 -20.141 -14.203 1 98.31 132 GLY B N 1
ATOM 3113 C CA . GLY B 1 132 ? 7.418 -20.016 -13.203 1 98.31 132 GLY B CA 1
ATOM 3114 C C . GLY B 1 132 ? 6.523 -18.812 -13.406 1 98.31 132 GLY B C 1
ATOM 3115 O O . GLY B 1 132 ? 6.859 -17.906 -14.172 1 98.31 132 GLY B O 1
ATOM 3116 N N . LYS B 1 133 ? 5.344 -18.859 -12.82 1 98.88 133 LYS B N 1
ATOM 3117 C CA . LYS B 1 133 ? 4.395 -17.75 -12.852 1 98.88 133 LYS B CA 1
ATOM 3118 C C . LYS B 1 133 ? 3.908 -17.391 -11.445 1 98.88 133 LYS B C 1
ATOM 3120 O O . LYS B 1 133 ? 3.537 -18.281 -10.672 1 98.88 133 LYS B O 1
ATOM 3125 N N . ILE B 1 134 ? 4.027 -16.188 -11.125 1 98.94 134 ILE B N 1
ATOM 3126 C CA . ILE B 1 134 ? 3.457 -15.656 -9.891 1 98.94 134 ILE B CA 1
ATOM 3127 C C . ILE B 1 134 ? 2.234 -14.805 -10.211 1 98.94 134 ILE B C 1
ATOM 3129 O O . ILE B 1 134 ? 2.332 -13.828 -10.953 1 98.94 134 ILE B O 1
ATOM 3133 N N . VAL B 1 135 ? 1.101 -15.188 -9.695 1 98.94 135 VAL B N 1
ATOM 3134 C CA . VAL B 1 135 ? -0.162 -14.484 -9.891 1 98.94 135 VAL B CA 1
ATOM 3135 C C . VAL B 1 135 ? -0.608 -13.852 -8.57 1 98.94 135 VAL B C 1
ATOM 3137 O O . VAL B 1 135 ? -0.82 -14.555 -7.582 1 98.94 135 VAL B O 1
ATOM 3140 N N . ASN B 1 136 ? -0.66 -12.562 -8.523 1 98.94 136 ASN B N 1
ATOM 3141 C CA . ASN B 1 136 ? -1.206 -11.844 -7.375 1 98.94 136 ASN B CA 1
ATOM 3142 C C . ASN B 1 136 ? -2.607 -11.312 -7.66 1 98.94 136 ASN B C 1
ATOM 3144 O O . ASN B 1 136 ? -2.838 -10.688 -8.695 1 98.94 136 ASN B O 1
ATOM 3148 N N . VAL B 1 137 ? -3.537 -11.57 -6.75 1 98.88 137 VAL B N 1
ATOM 3149 C CA . VAL B 1 137 ? -4.918 -11.133 -6.938 1 98.88 137 VAL B CA 1
ATOM 3150 C C . VAL B 1 137 ? -5.125 -9.781 -6.262 1 98.88 137 VAL B C 1
ATOM 3152 O O . VAL B 1 137 ? -5.195 -9.695 -5.031 1 98.88 137 VAL B O 1
ATOM 3155 N N . GLY B 1 138 ? -5.215 -8.781 -7.074 1 98.56 138 GLY B N 1
ATOM 3156 C CA . GLY B 1 138 ? -5.445 -7.418 -6.621 1 98.56 138 GLY B CA 1
ATOM 3157 C C . GLY B 1 138 ? -6.914 -7.051 -6.559 1 98.56 138 GLY B C 1
ATOM 3158 O O . GLY B 1 138 ? -7.746 -7.855 -6.129 1 98.56 138 GLY B O 1
ATOM 3159 N N . SER B 1 139 ? -7.211 -5.801 -6.941 1 98.5 139 SER B N 1
ATOM 3160 C CA . SER B 1 139 ? -8.578 -5.309 -6.898 1 98.5 139 SER B CA 1
ATOM 3161 C C . SER B 1 139 ? -8.742 -4.047 -7.742 1 98.5 139 SER B C 1
ATOM 3163 O O . SER B 1 139 ? -7.84 -3.209 -7.797 1 98.5 139 SER B O 1
ATOM 3165 N N . VAL B 1 140 ? -9.922 -3.922 -8.266 1 98.19 140 VAL B N 1
ATOM 3166 C CA . VAL B 1 140 ? -10.219 -2.727 -9.047 1 98.19 140 VAL B CA 1
ATOM 3167 C C . VAL B 1 140 ? -10.352 -1.521 -8.117 1 98.19 140 VAL B C 1
ATOM 3169 O O . VAL B 1 140 ? -10.305 -0.375 -8.57 1 98.19 140 VAL B O 1
ATOM 3172 N N . THR B 1 141 ? -10.531 -1.742 -6.828 1 97.88 141 THR B N 1
ATOM 3173 C CA . THR B 1 141 ? -10.672 -0.639 -5.883 1 97.88 141 THR B CA 1
ATOM 3174 C C . THR B 1 141 ? -9.422 0.236 -5.879 1 97.88 141 THR B C 1
ATOM 3176 O O . THR B 1 141 ? -9.492 1.423 -5.551 1 97.88 141 THR B O 1
ATOM 3179 N N . VAL B 1 142 ? -8.297 -0.325 -6.242 1 98.62 142 VAL B N 1
ATOM 3180 C CA . VAL B 1 142 ? -7.027 0.396 -6.25 1 98.62 142 VAL B CA 1
ATOM 3181 C C . VAL B 1 142 ? -7.059 1.486 -7.32 1 98.62 142 VAL B C 1
ATOM 3183 O O . VAL B 1 142 ? -6.371 2.504 -7.199 1 98.62 142 VAL B O 1
ATOM 3186 N N . LEU B 1 143 ? -7.922 1.335 -8.328 1 97.88 143 LEU B N 1
ATOM 3187 C CA . LEU B 1 143 ? -8 2.266 -9.453 1 97.88 143 LEU B CA 1
ATOM 3188 C C . LEU B 1 143 ? -8.797 3.508 -9.07 1 97.88 143 LEU B C 1
ATOM 3190 O O . LEU B 1 143 ? -8.742 4.527 -9.766 1 97.88 143 LEU B O 1
ATOM 3194 N N . GLY B 1 144 ? -9.5 3.441 -8.008 1 97.56 144 GLY B N 1
ATOM 3195 C CA . GLY B 1 144 ? -10.281 4.527 -7.441 1 97.56 144 GLY B CA 1
ATOM 3196 C C . GLY B 1 144 ? -10.594 4.328 -5.973 1 97.56 144 GLY B C 1
ATOM 3197 O O . GLY B 1 144 ? -11.688 3.877 -5.621 1 97.56 144 GLY B O 1
ATOM 3198 N N . PRO B 1 145 ? -9.672 4.621 -5.133 1 98 145 PRO B N 1
ATOM 3199 C CA . PRO B 1 145 ? -9.898 4.395 -3.701 1 98 145 PRO B CA 1
ATOM 3200 C C . PRO B 1 145 ? -11.07 5.211 -3.154 1 98 145 PRO B C 1
ATOM 3202 O O . PRO B 1 145 ? -11.055 6.441 -3.223 1 98 145 PRO B O 1
ATOM 3205 N N . GLY B 1 146 ? -12.078 4.523 -2.701 1 97.44 146 GLY B N 1
ATOM 3206 C CA . GLY B 1 146 ? -13.273 5.141 -2.162 1 97.44 146 GLY B CA 1
ATOM 3207 C C . GLY B 1 146 ? -13.375 5.031 -0.653 1 97.44 146 GLY B C 1
ATOM 3208 O O . GLY B 1 146 ? -12.477 4.496 -0.003 1 97.44 146 GLY B O 1
ATOM 3209 N N . PRO B 1 147 ? -14.43 5.496 -0.109 1 98.12 147 PRO B N 1
ATOM 3210 C CA . PRO B 1 147 ? -14.609 5.477 1.345 1 98.12 147 PRO B CA 1
ATOM 3211 C C . PRO B 1 147 ? -15.008 4.102 1.873 1 98.12 147 PRO B C 1
ATOM 3213 O O . PRO B 1 147 ? -15.391 3.225 1.095 1 98.12 147 PRO B O 1
ATOM 3216 N N . TRP B 1 148 ? -14.758 3.857 3.166 1 98.19 148 TRP B N 1
ATOM 3217 C CA . TRP B 1 148 ? -15.328 2.828 4.027 1 98.19 148 TRP B CA 1
ATOM 3218 C C . TRP B 1 148 ? -14.578 1.509 3.869 1 98.19 148 TRP B C 1
ATOM 3220 O O . TRP B 1 148 ? -14.914 0.519 4.527 1 98.19 148 TRP B O 1
ATOM 3230 N N . ALA B 1 149 ? -13.594 1.427 3.01 1 97.94 149 ALA B N 1
ATOM 3231 C CA . ALA B 1 149 ? -12.734 0.25 2.889 1 97.94 149 ALA B CA 1
ATOM 3232 C C . ALA B 1 149 ? -11.289 0.65 2.594 1 97.94 149 ALA B C 1
ATOM 3234 O O . ALA B 1 149 ? -10.609 -0.001 1.798 1 97.94 149 ALA B O 1
ATOM 3235 N N . GLY B 1 150 ? -10.906 1.723 3.176 1 98.75 150 GLY B N 1
ATOM 3236 C CA . GLY B 1 150 ? -9.609 2.305 2.891 1 98.75 150 GLY B CA 1
ATOM 3237 C C . GLY B 1 150 ? -8.453 1.377 3.217 1 98.75 150 GLY B C 1
ATOM 3238 O O . GLY B 1 150 ? -7.473 1.312 2.473 1 98.75 150 GLY B O 1
ATOM 3239 N N . VAL B 1 151 ? -8.531 0.628 4.316 1 98.88 151 VAL B N 1
ATOM 3240 C CA . VAL B 1 151 ? -7.461 -0.263 4.742 1 98.88 151 VAL B CA 1
ATOM 3241 C C . VAL B 1 151 ? -7.277 -1.379 3.713 1 98.88 151 VAL B C 1
ATOM 3243 O O . VAL B 1 151 ? -6.156 -1.662 3.289 1 98.88 151 VAL B O 1
ATOM 3246 N N . TYR B 1 152 ? -8.352 -1.941 3.295 1 98.62 152 TYR B N 1
ATOM 3247 C CA . TYR B 1 152 ? -8.312 -2.99 2.281 1 98.62 152 TYR B CA 1
ATOM 3248 C C . TYR B 1 152 ? -7.711 -2.471 0.981 1 98.62 152 TYR B C 1
ATOM 3250 O O . TYR B 1 152 ? -6.781 -3.068 0.436 1 98.62 152 TYR B O 1
ATOM 3258 N N . THR B 1 153 ? -8.242 -1.375 0.503 1 98.88 153 THR B N 1
ATOM 3259 C CA . THR B 1 153 ? -7.785 -0.813 -0.764 1 98.88 153 THR B CA 1
ATOM 3260 C C . THR B 1 153 ? -6.305 -0.459 -0.698 1 98.88 153 THR B C 1
ATOM 3262 O O . THR B 1 153 ? -5.562 -0.693 -1.654 1 98.88 153 THR B O 1
ATOM 3265 N N . ALA B 1 154 ? -5.895 0.06 0.414 1 98.94 154 ALA B N 1
ATOM 3266 C CA . ALA B 1 154 ? -4.484 0.394 0.593 1 98.94 154 ALA B CA 1
ATOM 3267 C C . ALA B 1 154 ? -3.613 -0.858 0.549 1 98.94 154 ALA B C 1
ATOM 3269 O O . ALA B 1 154 ? -2.52 -0.841 -0.019 1 98.94 154 ALA B O 1
ATOM 3270 N N . SER B 1 155 ? -4.035 -1.911 1.179 1 98.94 155 SER B N 1
ATOM 3271 C CA . SER B 1 155 ? -3.285 -3.162 1.14 1 98.94 155 SER B CA 1
ATOM 3272 C C . SER B 1 155 ? -3.166 -3.689 -0.285 1 98.94 155 SER B C 1
ATOM 3274 O O . SER B 1 155 ? -2.105 -4.176 -0.686 1 98.94 155 SER B O 1
ATOM 3276 N N . LYS B 1 156 ? -4.227 -3.578 -1.028 1 98.94 156 LYS B N 1
ATOM 3277 C CA . LYS B 1 156 ? -4.203 -4.035 -2.414 1 98.94 156 LYS B CA 1
ATOM 3278 C C . LYS B 1 156 ? -3.377 -3.096 -3.289 1 98.94 156 LYS B C 1
ATOM 3280 O O . LYS B 1 156 ? -2.73 -3.535 -4.242 1 98.94 156 LYS B O 1
ATOM 3285 N N . ALA B 1 157 ? -3.379 -1.829 -2.934 1 98.94 157 ALA B N 1
ATOM 3286 C CA . ALA B 1 157 ? -2.494 -0.898 -3.631 1 98.94 157 ALA B CA 1
ATOM 3287 C C . ALA B 1 157 ? -1.03 -1.277 -3.426 1 98.94 157 ALA B C 1
ATOM 3289 O O . ALA B 1 157 ? -0.238 -1.245 -4.371 1 98.94 157 ALA B O 1
ATOM 3290 N N . ALA B 1 158 ? -0.713 -1.575 -2.207 1 98.94 158 ALA B N 1
ATOM 3291 C CA . ALA B 1 158 ? 0.638 -2.057 -1.927 1 98.94 158 ALA B CA 1
ATOM 3292 C C . ALA B 1 158 ? 0.955 -3.307 -2.742 1 98.94 158 ALA B C 1
ATOM 3294 O O . ALA B 1 158 ? 2.039 -3.422 -3.316 1 98.94 158 ALA B O 1
ATOM 3295 N N . LEU B 1 159 ? 0.036 -4.184 -2.83 1 98.94 159 LEU B N 1
ATOM 3296 C CA . LEU B 1 159 ? 0.229 -5.426 -3.568 1 98.94 159 LEU B CA 1
ATOM 3297 C C . LEU B 1 159 ? 0.427 -5.152 -5.055 1 98.94 159 LEU B C 1
ATOM 3299 O O . LEU B 1 159 ? 1.275 -5.773 -5.699 1 98.94 159 LEU B O 1
ATOM 3303 N N . HIS B 1 160 ? -0.395 -4.254 -5.617 1 98.94 160 HIS B N 1
ATOM 3304 C CA . HIS B 1 160 ? -0.197 -3.857 -7.008 1 98.94 160 HIS B CA 1
ATOM 3305 C C . HIS B 1 160 ? 1.229 -3.371 -7.242 1 98.94 160 HIS B C 1
ATOM 3307 O O . HIS B 1 160 ? 1.877 -3.781 -8.211 1 98.94 160 HIS B O 1
ATOM 3313 N N . SER B 1 161 ? 1.696 -2.52 -6.355 1 98.94 161 SER B N 1
ATOM 3314 C CA . SER B 1 161 ? 3.039 -1.959 -6.469 1 98.94 161 SER B CA 1
ATOM 3315 C C . SER B 1 161 ? 4.102 -3.049 -6.379 1 98.94 161 SER B C 1
ATOM 3317 O O . SER B 1 161 ? 5.027 -3.092 -7.191 1 98.94 161 SER B O 1
ATOM 3319 N N . LEU B 1 162 ? 3.943 -3.934 -5.441 1 98.94 162 LEU B N 1
ATOM 3320 C CA . LEU B 1 162 ? 4.867 -5.051 -5.277 1 98.94 162 LEU B CA 1
ATOM 3321 C C . LEU B 1 162 ? 4.887 -5.926 -6.527 1 98.94 162 LEU B C 1
ATOM 3323 O O . LEU B 1 162 ? 5.953 -6.379 -6.957 1 98.94 162 LEU B O 1
ATOM 3327 N N . THR B 1 163 ? 3.725 -6.145 -7.07 1 98.94 163 THR B N 1
ATOM 3328 C CA . THR B 1 163 ? 3.594 -6.98 -8.258 1 98.94 163 THR B CA 1
ATOM 3329 C C . THR B 1 163 ? 4.355 -6.379 -9.43 1 98.94 163 THR B C 1
ATOM 3331 O O . THR B 1 163 ? 5.078 -7.086 -10.141 1 98.94 163 THR B O 1
ATOM 3334 N N . ASP B 1 164 ? 4.227 -5.121 -9.609 1 98.75 164 ASP B N 1
ATOM 3335 C CA . ASP B 1 164 ? 4.934 -4.426 -10.68 1 98.75 164 ASP B CA 1
ATOM 3336 C C . ASP B 1 164 ? 6.445 -4.531 -10.5 1 98.75 164 ASP B C 1
ATOM 3338 O O . ASP B 1 164 ? 7.18 -4.762 -11.469 1 98.75 164 ASP B O 1
ATOM 3342 N N . THR B 1 165 ? 6.902 -4.348 -9.289 1 98.81 165 THR B N 1
ATOM 3343 C CA . THR B 1 165 ? 8.328 -4.445 -8.992 1 98.81 165 THR B CA 1
ATOM 3344 C C . THR B 1 165 ? 8.836 -5.867 -9.219 1 98.81 165 THR B C 1
ATOM 3346 O O . THR B 1 165 ? 9.875 -6.07 -9.844 1 98.81 165 THR B O 1
ATOM 3349 N N . LEU B 1 166 ? 8.07 -6.82 -8.766 1 98.81 166 LEU B N 1
ATOM 3350 C CA . LEU B 1 166 ? 8.445 -8.227 -8.914 1 98.81 166 LEU B CA 1
ATOM 3351 C C . LEU B 1 166 ? 8.578 -8.602 -10.383 1 98.81 166 LEU B C 1
ATOM 3353 O O . LEU B 1 166 ? 9.469 -9.367 -10.75 1 98.81 166 LEU B O 1
ATOM 3357 N N . ARG B 1 167 ? 7.641 -8.117 -11.18 1 98.5 167 ARG B N 1
ATOM 3358 C CA . ARG B 1 167 ? 7.672 -8.414 -12.609 1 98.5 167 ARG B CA 1
ATOM 3359 C C . ARG B 1 167 ? 9.023 -8.062 -13.211 1 98.5 167 ARG B C 1
ATOM 3361 O O . ARG B 1 167 ? 9.586 -8.828 -14 1 98.5 167 ARG B O 1
ATOM 3368 N N . LEU B 1 168 ? 9.57 -6.93 -12.805 1 98.44 168 LEU B N 1
ATOM 3369 C CA . LEU B 1 168 ? 10.867 -6.477 -13.305 1 98.44 168 LEU B CA 1
ATOM 3370 C C . LEU B 1 168 ? 12 -7.293 -12.703 1 98.44 168 LEU B C 1
ATOM 3372 O O . LEU B 1 168 ? 12.883 -7.766 -13.422 1 98.44 168 LEU B O 1
ATOM 3376 N N . GLU B 1 169 ? 11.977 -7.539 -11.438 1 98.62 169 GLU B N 1
ATOM 3377 C CA . GLU B 1 169 ? 13.086 -8.156 -10.711 1 98.62 169 GLU B CA 1
ATOM 3378 C C . GLU B 1 169 ? 13.195 -9.648 -11.031 1 98.62 169 GLU B C 1
ATOM 3380 O O . GLU B 1 169 ? 14.273 -10.227 -10.945 1 98.62 169 GLU B O 1
ATOM 3385 N N . LEU B 1 170 ? 12.125 -10.266 -11.453 1 98.56 170 LEU B N 1
ATOM 3386 C CA . LEU B 1 170 ? 12.141 -11.711 -11.648 1 98.56 170 LEU B CA 1
ATOM 3387 C C . LEU B 1 170 ? 12.32 -12.047 -13.125 1 98.56 170 LEU B C 1
ATOM 3389 O O . LEU B 1 170 ? 12.57 -13.211 -13.477 1 98.56 170 LEU B O 1
ATOM 3393 N N . ARG B 1 171 ? 12.18 -11.078 -13.961 1 97.56 171 ARG B N 1
ATOM 3394 C CA . ARG B 1 171 ? 12.289 -11.281 -15.398 1 97.56 171 ARG B CA 1
ATOM 3395 C C . ARG B 1 171 ? 13.594 -11.992 -15.758 1 97.56 171 ARG B C 1
ATOM 3397 O O . ARG B 1 171 ? 13.594 -12.922 -16.562 1 97.56 171 ARG B O 1
ATOM 3404 N N . PRO B 1 172 ? 14.742 -11.594 -15.133 1 96.88 172 PRO B N 1
ATOM 3405 C CA . PRO B 1 172 ? 16 -12.234 -15.508 1 96.88 172 PRO B CA 1
ATOM 3406 C C . PRO B 1 172 ? 16.016 -13.734 -15.203 1 96.88 172 PRO B C 1
ATOM 3408 O O . PRO B 1 172 ? 16.891 -14.461 -15.688 1 96.88 172 PRO B O 1
ATOM 3411 N N . PHE B 1 173 ? 15.094 -14.18 -14.438 1 97.62 173 PHE B N 1
ATOM 3412 C CA . PHE B 1 173 ? 15.086 -15.578 -14.016 1 97.62 173 PHE B CA 1
ATOM 3413 C C . PHE B 1 173 ? 14.023 -16.359 -14.773 1 97.62 173 PHE B C 1
ATOM 3415 O O . PHE B 1 173 ? 13.727 -17.5 -14.43 1 97.62 173 PHE B O 1
ATOM 3422 N N . GLY B 1 174 ? 13.344 -15.688 -15.742 1 97.62 174 GLY B N 1
ATOM 3423 C CA . GLY B 1 174 ? 12.352 -16.375 -16.562 1 97.62 174 GLY B CA 1
ATOM 3424 C C . GLY B 1 174 ? 11.031 -16.594 -15.836 1 97.62 174 GLY B C 1
ATOM 3425 O O . GLY B 1 174 ? 10.273 -17.5 -16.172 1 97.62 174 GLY B O 1
ATOM 3426 N N . ILE B 1 175 ? 10.812 -15.844 -14.773 1 98.56 175 ILE B N 1
ATOM 3427 C CA . ILE B 1 175 ? 9.586 -15.961 -14 1 98.56 175 ILE B CA 1
ATOM 3428 C C . ILE B 1 175 ? 8.625 -14.836 -14.375 1 98.56 175 ILE B C 1
ATOM 3430 O O . ILE B 1 175 ? 8.992 -13.656 -14.336 1 98.56 175 ILE B O 1
ATOM 3434 N N . ASP B 1 176 ? 7.406 -15.18 -14.797 1 98.69 176 ASP B N 1
ATOM 3435 C CA . ASP B 1 176 ? 6.367 -14.211 -15.133 1 98.69 176 ASP B CA 1
ATOM 3436 C C . ASP B 1 176 ? 5.582 -13.789 -13.891 1 98.69 176 ASP B C 1
ATOM 3438 O O . ASP B 1 176 ? 5.375 -14.602 -12.984 1 98.69 176 ASP B O 1
ATOM 3442 N N . VAL B 1 177 ? 5.207 -12.562 -13.844 1 98.81 177 VAL B N 1
ATOM 3443 C CA . VAL B 1 177 ? 4.383 -12.039 -12.758 1 98.81 177 VAL B CA 1
ATOM 3444 C C . VAL B 1 177 ? 3.127 -11.391 -13.328 1 98.81 177 VAL B C 1
ATOM 3446 O O . VAL B 1 177 ? 3.213 -10.539 -14.219 1 98.81 177 VAL B O 1
ATOM 3449 N N . ILE B 1 178 ? 1.964 -11.805 -12.867 1 98.81 178 ILE B N 1
ATOM 3450 C CA . ILE B 1 178 ? 0.68 -11.336 -13.375 1 98.81 178 ILE B CA 1
ATOM 3451 C C . ILE B 1 178 ? -0.123 -10.703 -12.242 1 98.81 178 ILE B C 1
ATOM 3453 O O . ILE B 1 178 ? -0.245 -11.273 -11.156 1 98.81 178 ILE B O 1
ATOM 3457 N N . ASN B 1 179 ? -0.57 -9.531 -12.461 1 98.88 179 ASN B N 1
ATOM 3458 C CA . ASN B 1 179 ? -1.552 -8.898 -11.594 1 98.88 179 ASN B CA 1
ATOM 3459 C C . ASN B 1 179 ? -2.979 -9.164 -12.062 1 98.88 179 ASN B C 1
ATOM 3461 O O . ASN B 1 179 ? -3.41 -8.625 -13.086 1 98.88 179 ASN B O 1
ATOM 3465 N N . VAL B 1 180 ? -3.672 -10.039 -11.383 1 98.88 180 VAL B N 1
ATOM 3466 C CA . VAL B 1 180 ? -5.09 -10.266 -11.633 1 98.88 180 VAL B CA 1
ATOM 3467 C C . VAL B 1 180 ? -5.926 -9.289 -10.82 1 98.88 180 VAL B C 1
ATOM 3469 O O . VAL B 1 180 ? -5.793 -9.219 -9.594 1 98.88 180 VAL B O 1
ATOM 3472 N N . VAL B 1 181 ? -6.805 -8.57 -11.445 1 98.75 181 VAL B N 1
ATOM 3473 C CA . VAL B 1 181 ? -7.508 -7.457 -10.82 1 98.75 181 VAL B CA 1
ATOM 3474 C C . VAL B 1 181 ? -9.016 -7.641 -10.977 1 98.75 181 VAL B C 1
ATOM 3476 O O . VAL B 1 181 ? -9.617 -7.133 -11.93 1 98.75 181 VAL B O 1
ATOM 3479 N N . PRO B 1 182 ? -9.625 -8.289 -10 1 98.38 182 PRO B N 1
ATOM 3480 C CA . PRO B 1 182 ? -11.062 -8.547 -10.094 1 98.38 182 PRO B CA 1
ATOM 3481 C C . PRO B 1 182 ? -11.898 -7.297 -9.852 1 98.38 182 PRO B C 1
ATOM 3483 O O . PRO B 1 182 ? -11.547 -6.465 -9.008 1 98.38 182 PRO B O 1
ATOM 3486 N N . GLY B 1 183 ? -12.953 -7.199 -10.641 1 97.5 183 GLY B N 1
ATOM 3487 C CA . GLY B 1 183 ? -14.062 -6.34 -10.242 1 97.5 183 GLY B CA 1
ATOM 3488 C C . GLY B 1 183 ? -14.992 -6.996 -9.242 1 97.5 183 GLY B C 1
ATOM 3489 O O . GLY B 1 183 ? -14.531 -7.648 -8.297 1 97.5 183 GLY B O 1
ATOM 3490 N N . ALA B 1 184 ? -16.234 -6.762 -9.391 1 96.56 184 ALA B N 1
ATOM 3491 C CA . ALA B 1 184 ? -17.203 -7.43 -8.516 1 96.56 184 ALA B CA 1
ATOM 3492 C C . ALA B 1 184 ? -17.438 -8.867 -8.961 1 96.56 184 ALA B C 1
ATOM 3494 O O . ALA B 1 184 ? -17.984 -9.117 -10.039 1 96.56 184 ALA B O 1
ATOM 3495 N N . VAL B 1 185 ? -16.953 -9.773 -8.195 1 96.69 185 VAL B N 1
ATOM 3496 C CA . VAL B 1 185 ? -17.109 -11.211 -8.406 1 96.69 185 VAL B CA 1
ATOM 3497 C C . VAL B 1 185 ? -17.859 -11.828 -7.23 1 96.69 185 VAL B C 1
ATOM 3499 O O . VAL B 1 185 ? -17.531 -11.562 -6.074 1 96.69 185 VAL B O 1
ATOM 3502 N N . LYS B 1 186 ? -18.844 -12.609 -7.527 1 93.69 186 LYS B N 1
ATOM 3503 C CA . LYS B 1 186 ? -19.609 -13.25 -6.469 1 93.69 186 LYS B CA 1
ATOM 3504 C C . LYS B 1 186 ? -18.75 -14.172 -5.629 1 93.69 186 LYS B C 1
ATOM 3506 O O . LYS B 1 186 ? -18.047 -15.031 -6.172 1 93.69 186 LYS B O 1
ATOM 3511 N N . SER B 1 187 ? -18.719 -13.922 -4.387 1 91.25 187 SER B N 1
ATOM 3512 C CA . SER B 1 187 ? -17.938 -14.711 -3.443 1 91.25 187 SER B CA 1
ATOM 3513 C C . SER B 1 187 ? -18.406 -14.5 -2.01 1 91.25 187 SER B C 1
ATOM 3515 O O . SER B 1 187 ? -19.375 -13.766 -1.773 1 91.25 187 SER B O 1
ATOM 3517 N N . ASN B 1 188 ? -17.812 -15.188 -1.13 1 87.5 188 ASN B N 1
ATOM 3518 C CA . ASN B 1 188 ? -18.172 -15.062 0.28 1 87.5 188 ASN B CA 1
ATOM 3519 C C . ASN B 1 188 ? -17.453 -13.883 0.932 1 87.5 188 ASN B C 1
ATOM 3521 O O . ASN B 1 188 ? -17.453 -13.75 2.156 1 87.5 188 ASN B O 1
ATOM 3525 N N . ILE B 1 189 ? -16.844 -13.086 0.147 1 83.62 189 ILE B N 1
ATOM 3526 C CA . ILE B 1 189 ? -16.031 -12 0.681 1 83.62 189 ILE B CA 1
ATOM 3527 C C . ILE B 1 189 ? -16.922 -11.023 1.454 1 83.62 189 ILE B C 1
ATOM 3529 O O . ILE B 1 189 ? -16.516 -10.469 2.475 1 83.62 189 ILE B O 1
ATOM 3533 N N . GLY B 1 190 ? -18.125 -10.859 0.972 1 84.12 190 GLY B N 1
ATOM 3534 C CA . GLY B 1 190 ? -19.078 -10.016 1.683 1 84.12 190 GLY B CA 1
ATOM 3535 C C . GLY B 1 190 ? -19.422 -10.539 3.062 1 84.12 190 GLY B C 1
ATOM 3536 O O . GLY B 1 190 ? -19.438 -9.789 4.035 1 84.12 190 GLY B O 1
ATOM 3537 N N . ASN B 1 191 ? -19.625 -11.844 3.102 1 86.88 191 ASN B N 1
ATOM 3538 C CA . ASN B 1 191 ? -19.938 -12.469 4.379 1 86.88 191 ASN B CA 1
ATOM 3539 C C . ASN B 1 191 ? -18.766 -12.383 5.348 1 86.88 191 ASN B C 1
ATOM 3541 O O . ASN B 1 191 ? -18.953 -12.117 6.535 1 86.88 191 ASN B O 1
ATOM 3545 N N . SER B 1 192 ? -17.641 -12.586 4.836 1 87.44 192 SER B N 1
ATOM 3546 C CA . SER B 1 192 ? -16.438 -12.484 5.664 1 87.44 192 SER B CA 1
ATOM 3547 C C . SER B 1 192 ? -16.219 -11.047 6.129 1 87.44 192 SER B C 1
ATOM 3549 O O . SER B 1 192 ? -15.805 -10.82 7.27 1 87.44 192 SER B O 1
ATOM 3551 N N . ALA B 1 193 ? -16.5 -10.141 5.246 1 89 193 ALA B N 1
ATOM 3552 C CA . ALA B 1 193 ? -16.344 -8.727 5.578 1 89 193 ALA B CA 1
ATOM 3553 C C . ALA B 1 193 ? -17.281 -8.32 6.711 1 89 193 ALA B C 1
ATOM 3555 O O . ALA B 1 193 ? -16.875 -7.629 7.645 1 89 193 ALA B O 1
ATOM 3556 N N . ILE B 1 194 ? -18.516 -8.828 6.656 1 89.5 194 ILE B N 1
ATOM 3557 C CA . ILE B 1 194 ? -19.5 -8.477 7.668 1 89.5 194 ILE B CA 1
ATOM 3558 C C . ILE B 1 194 ? -19.141 -9.133 8.992 1 89.5 194 ILE B C 1
ATOM 3560 O O . ILE B 1 194 ? -19.359 -8.555 10.062 1 89.5 194 ILE B O 1
ATOM 3564 N N . ALA B 1 195 ? -18.609 -10.328 8.93 1 90 195 ALA B N 1
ATOM 3565 C CA . ALA B 1 195 ? -18.219 -11.039 10.141 1 90 195 ALA B CA 1
ATOM 3566 C C . ALA B 1 195 ? -17.141 -10.266 10.906 1 90 195 ALA B C 1
ATOM 3568 O O . ALA B 1 195 ? -17.141 -10.25 12.141 1 90 195 ALA B O 1
ATOM 3569 N N . THR B 1 196 ? -16.281 -9.617 10.18 1 90.94 196 THR B N 1
ATOM 3570 C CA . THR B 1 196 ? -15.25 -8.805 10.797 1 90.94 196 THR B CA 1
ATOM 3571 C C . THR B 1 196 ? -15.805 -7.449 11.227 1 90.94 196 THR B C 1
ATOM 3573 O O . THR B 1 196 ? -15.438 -6.922 12.281 1 90.94 196 THR B O 1
ATOM 3576 N N . TYR B 1 197 ? -16.719 -6.953 10.461 1 93.38 197 TYR B N 1
ATOM 3577 C CA . TYR B 1 197 ? -17.281 -5.637 10.703 1 93.38 197 TYR B CA 1
ATOM 3578 C C . TYR B 1 197 ? -18.062 -5.609 12.023 1 93.38 197 TYR B C 1
ATOM 3580 O O . TYR B 1 197 ? -18 -4.625 12.758 1 93.38 197 TYR B O 1
ATOM 3588 N N . ILE B 1 198 ? -18.75 -6.699 12.305 1 92.5 198 ILE B N 1
ATOM 3589 C CA . ILE B 1 198 ? -19.594 -6.75 13.492 1 92.5 198 ILE B CA 1
ATOM 3590 C C . ILE B 1 198 ? -18.734 -6.695 14.75 1 92.5 198 ILE B C 1
ATOM 3592 O O . ILE B 1 198 ? -19.219 -6.344 15.828 1 92.5 198 ILE B O 1
ATOM 3596 N N . LYS B 1 199 ? -17.484 -7.02 14.602 1 94.12 199 LYS B N 1
ATOM 3597 C CA . LYS B 1 199 ? -16.562 -7.008 15.742 1 94.12 199 LYS B CA 1
ATOM 3598 C C . LYS B 1 199 ? -15.906 -5.641 15.906 1 94.12 199 LYS B C 1
ATOM 3600 O O . LYS B 1 199 ? -15.172 -5.414 16.875 1 94.12 199 LYS B O 1
ATOM 3605 N N . MET B 1 200 ? -16.156 -4.746 14.977 1 95.5 200 MET B N 1
ATOM 3606 C CA . MET B 1 200 ? -15.594 -3.4 15.055 1 95.5 200 MET B CA 1
ATOM 3607 C C . MET B 1 200 ? -16.266 -2.6 16.172 1 95.5 200 MET B C 1
ATOM 3609 O O . MET B 1 200 ? -17.422 -2.84 16.5 1 95.5 200 MET B O 1
ATOM 3613 N N . PRO B 1 201 ? -15.5 -1.676 16.75 1 95.31 201 PRO B N 1
ATOM 3614 C CA . PRO B 1 201 ? -16.156 -0.785 17.703 1 95.31 201 PRO B CA 1
ATOM 3615 C C . PRO B 1 201 ? -17.219 0.104 17.047 1 95.31 201 PRO B C 1
ATOM 3617 O O . PRO B 1 201 ? -17.219 0.273 15.828 1 95.31 201 PRO B O 1
ATOM 3620 N N . GLU B 1 202 ? -18.094 0.621 17.906 1 96.19 202 GLU B N 1
ATOM 3621 C CA . GLU B 1 202 ? -19.031 1.61 17.391 1 96.19 202 GLU B CA 1
ATOM 3622 C C . GLU B 1 202 ? -18.328 2.873 16.922 1 96.19 202 GLU B C 1
ATOM 3624 O O . GLU B 1 202 ? -17.391 3.348 17.578 1 96.19 202 GLU B O 1
ATOM 3629 N N . TRP B 1 203 ? -18.781 3.287 15.797 1 96.81 203 TRP B N 1
ATOM 3630 C CA . TRP B 1 203 ? -18.188 4.523 15.289 1 96.81 203 TRP B CA 1
ATOM 3631 C C . TRP B 1 203 ? -18.688 5.727 16.078 1 96.81 203 TRP B C 1
ATOM 3633 O O . TRP B 1 203 ? -19.859 5.797 16.453 1 96.81 203 TRP B O 1
ATOM 3643 N N . LYS B 1 204 ? -17.859 6.621 16.359 1 97 204 LYS B N 1
ATOM 3644 C CA . LYS B 1 204 ? -18.234 7.855 17.047 1 97 204 LYS B CA 1
ATOM 3645 C C . LYS B 1 204 ? -18.453 8.992 16.062 1 97 204 LYS B C 1
ATOM 3647 O O . LYS B 1 204 ? -19.594 9.406 15.828 1 97 204 LYS B O 1
ATOM 3652 N N . LEU B 1 205 ? -17.484 9.32 15.367 1 96.5 205 LEU B N 1
ATOM 3653 C CA . LEU B 1 205 ? -17.516 10.414 14.398 1 96.5 205 LEU B CA 1
ATOM 3654 C C . LEU B 1 205 ? -18.406 10.062 13.203 1 96.5 205 LEU B C 1
ATOM 3656 O O . LEU B 1 205 ? -19.031 10.938 12.609 1 96.5 205 LEU B O 1
ATOM 3660 N N . TYR B 1 206 ? -18.484 8.766 12.945 1 97.62 206 TYR B N 1
ATOM 3661 C CA . TYR B 1 206 ? -19.109 8.359 11.695 1 97.62 206 TYR B CA 1
ATOM 3662 C C . TYR B 1 206 ? -20.422 7.621 11.969 1 97.62 206 TYR B C 1
ATOM 3664 O O . TYR B 1 206 ? -20.906 6.867 11.117 1 97.62 206 TYR B O 1
ATOM 3672 N N . LYS B 1 207 ? -20.953 7.801 13.078 1 97 207 LYS B N 1
ATOM 3673 C CA . LYS B 1 207 ? -22.188 7.133 13.445 1 97 207 LYS B CA 1
ATOM 3674 C C . LYS B 1 207 ? -23.281 7.379 12.398 1 97 207 LYS B C 1
ATOM 3676 O O . LYS B 1 207 ? -24.031 6.461 12.047 1 97 207 LYS B O 1
ATOM 3681 N N . GLN B 1 208 ? -23.375 8.578 11.891 1 95.94 208 GLN B N 1
ATOM 3682 C CA . GLN B 1 208 ? -24.406 8.945 10.938 1 95.94 208 GLN B CA 1
ATOM 3683 C C . GLN B 1 208 ? -24.219 8.227 9.609 1 95.94 208 GLN B C 1
ATOM 3685 O O . GLN B 1 208 ? -25.125 8.172 8.781 1 95.94 208 GLN B O 1
ATOM 3690 N N . PHE B 1 209 ? -23.047 7.66 9.375 1 96.94 209 PHE B N 1
ATOM 3691 C CA . PHE B 1 209 ? -22.734 6.996 8.117 1 96.94 209 PHE B CA 1
ATOM 3692 C C . PHE B 1 209 ? -22.766 5.484 8.273 1 96.94 209 PHE B C 1
ATOM 3694 O O . PHE B 1 209 ? -22.359 4.75 7.371 1 96.94 209 PHE B O 1
ATOM 3701 N N . GLU B 1 210 ? -23.188 5.023 9.383 1 96.62 210 GLU B N 1
ATOM 3702 C CA . GLU B 1 210 ? -23.109 3.609 9.734 1 96.62 210 GLU B CA 1
ATOM 3703 C C . GLU B 1 210 ? -23.75 2.734 8.664 1 96.62 210 GLU B C 1
ATOM 3705 O O . GLU B 1 210 ? -23.203 1.691 8.297 1 96.62 210 GLU B O 1
ATOM 3710 N N . GLU B 1 211 ? -24.906 3.131 8.172 1 95.5 211 GLU B N 1
ATOM 3711 C CA . GLU B 1 211 ? -25.594 2.346 7.156 1 95.5 211 GLU B CA 1
ATOM 3712 C C . GLU B 1 211 ? -24.781 2.256 5.867 1 95.5 211 GLU B C 1
ATOM 3714 O O . GLU B 1 211 ? -24.688 1.188 5.258 1 95.5 211 GLU B O 1
ATOM 3719 N N . SER B 1 212 ? -24.234 3.352 5.465 1 96.12 212 SER B N 1
ATOM 3720 C CA . SER B 1 212 ? -23.406 3.383 4.266 1 96.12 212 SER B CA 1
ATOM 3721 C C . SER B 1 212 ? -22.156 2.535 4.441 1 96.12 212 SER B C 1
ATOM 3723 O O . SER B 1 212 ? -21.719 1.848 3.512 1 96.12 212 SER B O 1
ATOM 3725 N N . ILE B 1 213 ? -21.578 2.592 5.633 1 96.94 213 ILE B N 1
ATOM 3726 C CA . ILE B 1 213 ? -20.375 1.828 5.93 1 96.94 213 ILE B CA 1
ATOM 3727 C C . ILE B 1 213 ? -20.672 0.334 5.871 1 96.94 213 ILE B C 1
ATOM 3729 O O . ILE B 1 213 ? -19.953 -0.43 5.227 1 96.94 213 ILE B O 1
ATOM 3733 N N . LYS B 1 214 ? -21.719 -0.06 6.484 1 94.38 214 LYS B N 1
ATOM 3734 C CA . LYS B 1 214 ? -22.125 -1.464 6.48 1 94.38 214 LYS B CA 1
ATOM 3735 C C . LYS B 1 214 ? -22.422 -1.947 5.066 1 94.38 214 LYS B C 1
ATOM 3737 O O . LYS B 1 214 ? -22.094 -3.08 4.707 1 94.38 214 LYS B O 1
ATOM 3742 N N . ALA B 1 215 ? -23.047 -1.103 4.289 1 93.62 215 ALA B N 1
ATOM 3743 C CA . ALA B 1 215 ? -23.422 -1.451 2.924 1 93.62 215 ALA B CA 1
ATOM 3744 C C . ALA B 1 215 ? -22.188 -1.713 2.061 1 93.62 215 ALA B C 1
ATOM 3746 O O . ALA B 1 215 ? -22.266 -2.412 1.049 1 93.62 215 ALA B O 1
ATOM 3747 N N . ARG B 1 216 ? -21.094 -1.145 2.457 1 93.12 216 ARG B N 1
ATOM 3748 C CA . ARG B 1 216 ? -19.859 -1.323 1.708 1 93.12 216 ARG B CA 1
ATOM 3749 C C . ARG B 1 216 ? -19.438 -2.791 1.679 1 93.12 216 ARG B C 1
ATOM 3751 O O . ARG B 1 216 ? -18.844 -3.254 0.7 1 93.12 216 ARG B O 1
ATOM 3758 N N . ALA B 1 217 ? -19.781 -3.562 2.686 1 89.81 217 ALA B N 1
ATOM 3759 C CA . ALA B 1 217 ? -19.406 -4.973 2.785 1 89.81 217 ALA B CA 1
ATOM 3760 C C . ALA B 1 217 ? -20 -5.777 1.632 1 89.81 217 ALA B C 1
ATOM 3762 O O . ALA B 1 217 ? -19.391 -6.754 1.177 1 89.81 217 ALA B O 1
ATOM 3763 N N . TYR B 1 218 ? -21.062 -5.266 1.1 1 89.06 218 TYR B N 1
ATOM 3764 C CA . TYR B 1 218 ? -21.781 -6.043 0.095 1 89.06 218 TYR B CA 1
ATOM 3765 C C . TYR B 1 218 ? -21.797 -5.32 -1.245 1 89.06 218 TYR B C 1
ATOM 3767 O O . TYR B 1 218 ? -22.5 -5.742 -2.176 1 89.06 218 TYR B O 1
ATOM 3775 N N . PHE B 1 219 ? -21.062 -4.273 -1.289 1 88 219 PHE B N 1
ATOM 3776 C CA . PHE B 1 219 ? -21.109 -3.414 -2.465 1 88 219 PHE B CA 1
ATOM 3777 C C . PHE B 1 219 ? -20.781 -4.199 -3.727 1 88 219 PHE B C 1
ATOM 3779 O O . PHE B 1 219 ? -21.375 -3.982 -4.781 1 88 219 PHE B O 1
ATOM 3786 N N . SER B 1 220 ? -19.875 -5.152 -3.637 1 87.5 220 SER B N 1
ATOM 3787 C CA . SER B 1 220 ? -19.422 -5.914 -4.797 1 87.5 220 SER B CA 1
ATOM 3788 C C . SER B 1 220 ? -20.188 -7.227 -4.93 1 87.5 220 SER B C 1
ATOM 3790 O O . SER B 1 220 ? -19.844 -8.07 -5.758 1 87.5 220 SER B O 1
ATOM 3792 N N . GLN B 1 221 ? -21.203 -7.461 -4.152 1 87.44 221 GLN B N 1
ATOM 3793 C CA . GLN B 1 221 ? -21.891 -8.742 -4.125 1 87.44 221 GLN B CA 1
ATOM 3794 C C . GLN B 1 221 ? -23.344 -8.594 -4.559 1 87.44 221 GLN B C 1
ATOM 3796 O O . GLN B 1 221 ? -24.188 -9.445 -4.25 1 87.44 221 GLN B O 1
ATOM 3801 N N . GLY B 1 222 ? -23.578 -7.52 -5.273 1 86.75 222 GLY B N 1
ATOM 3802 C CA . GLY B 1 222 ? -24.938 -7.285 -5.758 1 86.75 222 GLY B CA 1
ATOM 3803 C C . GLY B 1 222 ? -25.359 -8.258 -6.844 1 86.75 222 GLY B C 1
ATOM 3804 O O . GLY B 1 222 ? -24.609 -9.172 -7.191 1 86.75 222 GLY B O 1
ATOM 3805 N N . GLN B 1 223 ? -26.438 -8.047 -7.441 1 83 223 GLN B N 1
ATOM 3806 C CA . GLN B 1 223 ? -27.078 -8.969 -8.383 1 83 223 GLN B CA 1
ATOM 3807 C C . GLN B 1 223 ? -26.281 -9.055 -9.688 1 83 223 GLN B C 1
ATOM 3809 O O . GLN B 1 223 ? -26.281 -10.086 -10.352 1 83 223 GLN B O 1
ATOM 3814 N N . LYS B 1 224 ? -25.594 -8.055 -9.969 1 90.75 224 LYS B N 1
ATOM 3815 C CA . LYS B 1 224 ? -24.922 -8.016 -11.266 1 90.75 224 LYS B CA 1
ATOM 3816 C C . LYS B 1 224 ? -23.469 -8.477 -11.133 1 90.75 224 LYS B C 1
ATOM 3818 O O . LYS B 1 224 ? -22.703 -8.422 -12.102 1 90.75 224 LYS B O 1
ATOM 3823 N N . ALA B 1 225 ? -23.109 -8.906 -9.953 1 94.62 225 ALA B N 1
ATOM 3824 C CA . ALA B 1 225 ? -21.75 -9.406 -9.75 1 94.62 225 ALA B CA 1
ATOM 3825 C C . ALA B 1 225 ? -21.469 -10.594 -10.672 1 94.62 225 ALA B C 1
ATOM 3827 O O . ALA B 1 225 ? -22.328 -11.453 -10.867 1 94.62 225 ALA B O 1
ATOM 3828 N N . THR B 1 226 ? -20.266 -10.656 -11.258 1 97.5 226 THR B N 1
ATOM 3829 C CA . THR B 1 226 ? -19.844 -11.742 -12.125 1 97.5 226 THR B CA 1
ATOM 3830 C C . THR B 1 226 ? -19.734 -13.055 -11.352 1 97.5 226 THR B C 1
ATOM 3832 O O . THR B 1 226 ? -19.156 -13.094 -10.266 1 97.5 226 THR B O 1
ATOM 3835 N N . PRO B 1 227 ? -20.312 -14.109 -11.891 1 97.12 227 PRO B N 1
ATOM 3836 C CA . PRO B 1 227 ? -20.141 -15.398 -11.219 1 97.12 227 PRO B CA 1
ATOM 3837 C C . PRO B 1 227 ? -18.672 -15.797 -11.078 1 97.12 227 PRO B C 1
ATOM 3839 O O . PRO B 1 227 ? -17.891 -15.594 -12 1 97.12 227 PRO B O 1
ATOM 3842 N N . ALA B 1 228 ? -18.344 -16.375 -9.961 1 97.31 228 ALA B N 1
ATOM 3843 C CA . ALA B 1 228 ? -16.969 -16.734 -9.648 1 97.31 228 ALA B CA 1
ATOM 3844 C C . ALA B 1 228 ? -16.406 -17.688 -10.695 1 97.31 228 ALA B C 1
ATOM 3846 O O . ALA B 1 228 ? -15.242 -17.578 -11.086 1 97.31 228 ALA B O 1
ATOM 3847 N N . GLU B 1 229 ? -17.219 -18.609 -11.156 1 97.69 229 GLU B N 1
ATOM 3848 C CA . GLU B 1 229 ? -16.781 -19.609 -12.141 1 97.69 229 GLU B CA 1
ATOM 3849 C C . GLU B 1 229 ? -16.391 -18.938 -13.461 1 97.69 229 GLU B C 1
ATOM 3851 O O . GLU B 1 229 ? -15.414 -19.328 -14.094 1 97.69 229 GLU B O 1
ATOM 3856 N N . GLU B 1 230 ? -17.188 -18 -13.828 1 98.12 230 GLU B N 1
ATOM 3857 C CA . GLU B 1 230 ? -16.906 -17.266 -15.062 1 98.12 230 GLU B CA 1
ATOM 3858 C C . GLU B 1 230 ? -15.586 -16.5 -14.961 1 98.12 230 GLU B C 1
ATOM 3860 O O . GLU B 1 230 ? -14.75 -16.562 -15.859 1 98.12 230 GLU B O 1
ATOM 3865 N N . PHE B 1 231 ? -15.445 -15.781 -13.914 1 98.56 231 PHE B N 1
ATOM 3866 C CA . PHE B 1 231 ? -14.211 -15.055 -13.672 1 98.56 231 PHE B CA 1
ATOM 3867 C C . PHE B 1 231 ? -13.016 -16 -13.664 1 98.56 231 PHE B C 1
ATOM 3869 O O . PHE B 1 231 ? -11.977 -15.703 -14.266 1 98.56 231 PHE B O 1
ATOM 3876 N N . ALA B 1 232 ? -13.141 -17.109 -13.008 1 98.75 232 ALA B N 1
ATOM 3877 C CA . ALA B 1 232 ? -12.055 -18.078 -12.852 1 98.75 232 ALA B CA 1
ATOM 3878 C C . ALA B 1 232 ? -11.625 -18.641 -14.203 1 98.75 232 ALA B C 1
ATOM 3880 O O . ALA B 1 232 ? -10.43 -18.734 -14.492 1 98.75 232 ALA B O 1
ATOM 3881 N N . LYS B 1 233 ? -12.602 -19.031 -15.023 1 98.69 233 LYS B N 1
ATOM 3882 C CA . LYS B 1 233 ? -12.297 -19.594 -16.344 1 98.69 233 LYS B CA 1
ATOM 3883 C C . LYS B 1 233 ? -11.5 -18.609 -17.188 1 98.69 233 LYS B C 1
ATOM 3885 O O . LYS B 1 233 ? -10.492 -18.969 -17.797 1 98.69 233 LYS B O 1
ATOM 3890 N N . LYS B 1 234 ? -11.914 -17.359 -17.188 1 98.75 234 LYS B N 1
ATOM 3891 C CA . LYS B 1 234 ? -11.211 -16.328 -17.953 1 98.75 234 LYS B CA 1
ATOM 3892 C C . LYS B 1 234 ? -9.797 -16.125 -17.422 1 98.75 234 LYS B C 1
ATOM 3894 O O . LYS B 1 234 ? -8.852 -16 -18.203 1 98.75 234 LYS B O 1
ATOM 3899 N N . THR B 1 235 ? -9.711 -16.078 -16.125 1 98.88 235 THR B N 1
ATOM 3900 C CA . THR B 1 235 ? -8.422 -15.844 -15.477 1 98.88 235 THR B CA 1
ATOM 3901 C C . THR B 1 235 ? -7.441 -16.969 -15.797 1 98.88 235 THR B C 1
ATOM 3903 O O . THR B 1 235 ? -6.309 -16.719 -16.203 1 98.88 235 THR B O 1
ATOM 3906 N N . VAL B 1 236 ? -7.875 -18.219 -15.672 1 98.88 236 VAL B N 1
ATOM 3907 C CA . VAL B 1 236 ? -7.016 -19.375 -15.875 1 98.88 236 VAL B CA 1
ATOM 3908 C C . VAL B 1 236 ? -6.566 -19.438 -17.328 1 98.88 236 VAL B C 1
ATOM 3910 O O . VAL B 1 236 ? -5.414 -19.766 -17.625 1 98.88 236 VAL B O 1
ATOM 3913 N N . ASN B 1 237 ? -7.473 -19.078 -18.266 1 98.75 237 ASN B N 1
ATOM 3914 C CA . ASN B 1 237 ? -7.117 -19.031 -19.688 1 98.75 237 ASN B CA 1
ATOM 3915 C C . ASN B 1 237 ? -5.965 -18.062 -19.938 1 98.75 237 ASN B C 1
ATOM 3917 O O . ASN B 1 237 ? -5.09 -18.344 -20.766 1 98.75 237 ASN B O 1
ATOM 3921 N N . GLU B 1 238 ? -5.992 -16.938 -19.266 1 98.75 238 GLU B N 1
ATOM 3922 C CA . GLU B 1 238 ? -4.938 -15.945 -19.438 1 98.75 238 GLU B CA 1
ATOM 3923 C C . GLU B 1 238 ? -3.643 -16.391 -18.766 1 98.75 238 GLU B C 1
ATOM 3925 O O . GLU B 1 238 ? -2.561 -16.25 -19.344 1 98.75 238 GLU B O 1
ATOM 3930 N N . VAL B 1 239 ? -3.729 -16.938 -17.594 1 98.75 239 VAL B N 1
ATOM 3931 C CA . VAL B 1 239 ? -2.568 -17.297 -16.781 1 98.75 239 VAL B CA 1
ATOM 3932 C C . VAL B 1 239 ? -1.792 -18.422 -17.453 1 98.75 239 VAL B C 1
ATOM 3934 O O . VAL B 1 239 ? -0.561 -18.469 -17.391 1 98.75 239 VAL B O 1
ATOM 3937 N N . LEU B 1 240 ? -2.465 -19.359 -18.094 1 98.31 240 LEU B N 1
ATOM 3938 C CA . LEU B 1 240 ? -1.829 -20.562 -18.625 1 98.31 240 LEU B CA 1
ATOM 3939 C C . LEU B 1 240 ? -1.229 -20.297 -20 1 98.31 240 LEU B C 1
ATOM 3941 O O . LEU B 1 240 ? -0.572 -21.172 -20.578 1 98.31 240 LEU B O 1
ATOM 3945 N N . LYS B 1 241 ? -1.436 -19.094 -20.547 1 98.06 241 LYS B N 1
ATOM 3946 C CA . LYS B 1 241 ? -0.761 -18.75 -21.797 1 98.06 241 LYS B CA 1
ATOM 3947 C C . LYS B 1 241 ? 0.755 -18.812 -21.641 1 98.06 241 LYS B C 1
ATOM 3949 O O . LYS B 1 241 ? 1.276 -18.609 -20.531 1 98.06 241 LYS B O 1
ATOM 3954 N N . LYS B 1 242 ? 1.442 -19.109 -22.719 1 96.31 242 LYS B N 1
ATOM 3955 C CA . LYS B 1 242 ? 2.902 -19.125 -22.703 1 96.31 242 LYS B CA 1
ATOM 3956 C C . LYS B 1 242 ? 3.463 -17.781 -22.266 1 96.31 242 LYS B C 1
ATOM 3958 O O . LYS B 1 242 ? 4.355 -17.703 -21.422 1 96.31 242 LYS B O 1
ATOM 3963 N N . ASN B 1 243 ? 2.914 -16.703 -22.875 1 96.5 243 ASN B N 1
ATOM 3964 C CA . ASN B 1 243 ? 3.234 -15.328 -22.516 1 96.5 243 ASN B CA 1
ATOM 3965 C C . ASN B 1 243 ? 2.021 -14.609 -21.938 1 96.5 243 ASN B C 1
ATOM 3967 O O . ASN B 1 243 ? 1.332 -13.875 -22.641 1 96.5 243 ASN B O 1
ATOM 3971 N N . PRO B 1 244 ? 1.807 -14.797 -20.641 1 97.94 244 PRO B N 1
ATOM 3972 C CA . PRO B 1 244 ? 0.623 -14.172 -20.047 1 97.94 244 PRO B CA 1
ATOM 3973 C C . PRO B 1 244 ? 0.751 -12.648 -19.938 1 97.94 244 PRO B C 1
ATOM 3975 O O . PRO B 1 244 ? 1.865 -12.125 -19.938 1 97.94 244 PRO B O 1
ATOM 3978 N N . PRO B 1 245 ? -0.366 -11.977 -19.906 1 97.88 245 PRO B N 1
ATOM 3979 C CA . PRO B 1 245 ? -0.301 -10.531 -19.703 1 97.88 245 PRO B CA 1
ATOM 3980 C C . PRO B 1 245 ? 0.164 -10.164 -18.281 1 97.88 245 PRO B C 1
ATOM 3982 O O . PRO B 1 245 ? -0.077 -10.922 -17.344 1 97.88 245 PRO B O 1
ATOM 3985 N N . ALA B 1 246 ? 0.792 -9.008 -18.156 1 98.06 246 ALA B N 1
ATOM 3986 C CA . ALA B 1 246 ? 1.232 -8.516 -16.844 1 98.06 246 ALA B CA 1
ATOM 3987 C C . ALA B 1 246 ? 0.043 -8.086 -15.992 1 98.06 246 ALA B C 1
ATOM 3989 O O . ALA B 1 246 ? 0.133 -8.07 -14.758 1 98.06 246 ALA B O 1
ATOM 3990 N N . TRP B 1 247 ? -1.027 -7.73 -16.641 1 98.31 247 TRP B N 1
ATOM 3991 C CA . TRP B 1 247 ? -2.248 -7.23 -16.016 1 98.31 247 TRP B CA 1
ATOM 3992 C C . TRP B 1 247 ? -3.482 -7.867 -16.641 1 98.31 247 TRP B C 1
ATOM 3994 O O . TRP B 1 247 ? -3.615 -7.898 -17.875 1 98.31 247 TRP B O 1
ATOM 4004 N N . PHE B 1 248 ? -4.34 -8.391 -15.844 1 98.69 248 PHE B N 1
ATOM 4005 C CA . PHE B 1 248 ? -5.613 -8.938 -16.312 1 98.69 248 PHE B CA 1
ATOM 4006 C C . PHE B 1 248 ? -6.746 -8.539 -15.367 1 98.69 248 PHE B C 1
ATOM 4008 O O . PHE B 1 248 ? -6.727 -8.883 -14.188 1 98.69 248 PHE B O 1
ATOM 4015 N N . SER B 1 249 ? -7.68 -7.832 -15.812 1 98.44 249 SER B N 1
ATOM 4016 C CA . SER B 1 249 ? -8.836 -7.398 -15.039 1 98.44 249 SER B CA 1
ATOM 4017 C C . SER B 1 249 ? -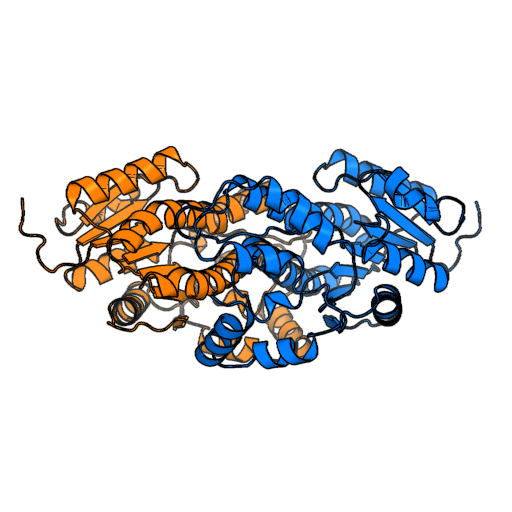10.141 -7.895 -15.656 1 98.44 249 SER B C 1
ATOM 4019 O O . SER B 1 249 ? -10.305 -7.867 -16.875 1 98.44 249 SER B O 1
ATOM 4021 N N . ALA B 1 250 ? -11.016 -8.414 -14.844 1 97.94 250 ALA B N 1
ATOM 4022 C CA . ALA B 1 250 ? -12.336 -8.875 -15.258 1 97.94 250 ALA B CA 1
ATOM 4023 C C . ALA B 1 250 ? -13.336 -8.781 -14.102 1 97.94 250 ALA B C 1
ATOM 4025 O O . ALA B 1 250 ? -12.938 -8.633 -12.945 1 97.94 250 ALA B O 1
ATOM 4026 N N . GLY B 1 251 ? -14.594 -8.898 -14.414 1 97.31 251 GLY B N 1
ATOM 4027 C CA . GLY B 1 251 ? -15.664 -8.781 -13.43 1 97.31 251 GLY B CA 1
ATOM 4028 C C . GLY B 1 251 ? -16.438 -7.477 -13.547 1 97.31 251 GLY B C 1
ATOM 4029 O O . GLY B 1 251 ? -15.984 -6.539 -14.211 1 97.31 251 GLY B O 1
ATOM 4030 N N . GLN B 1 252 ? -17.562 -7.465 -12.805 1 95.81 252 GLN B N 1
ATOM 4031 C CA . GLN B 1 252 ? -18.375 -6.25 -12.812 1 95.81 252 GLN B CA 1
ATOM 4032 C C . GLN B 1 252 ? -17.578 -5.062 -12.273 1 95.81 252 GLN B C 1
ATOM 4034 O O . GLN B 1 252 ? -16.828 -5.199 -11.312 1 95.81 252 GLN B O 1
ATOM 4039 N N . TYR B 1 253 ? -17.625 -3.863 -12.914 1 95.31 253 TYR B N 1
ATOM 4040 C CA . TYR B 1 253 ? -17.047 -2.574 -12.562 1 95.31 253 TYR B CA 1
ATOM 4041 C C . TYR B 1 253 ? -15.609 -2.471 -13.07 1 95.31 253 TYR B C 1
ATOM 4043 O O . TYR B 1 253 ? -14.961 -1.434 -12.906 1 95.31 253 TYR B O 1
ATOM 4051 N N . SER B 1 254 ? -15.062 -3.584 -13.664 1 97.19 254 SER B N 1
ATOM 4052 C CA . SER B 1 254 ? -13.68 -3.533 -14.125 1 97.19 254 SER B CA 1
ATOM 4053 C C . SER B 1 254 ? -13.469 -2.416 -15.141 1 97.19 254 SER B C 1
ATOM 4055 O O . SER B 1 254 ? -12.531 -1.626 -15.023 1 97.19 254 SER B O 1
ATOM 4057 N N . THR B 1 255 ? -14.43 -2.279 -16.094 1 96.75 255 THR B N 1
ATOM 4058 C CA . THR B 1 255 ? -14.281 -1.282 -17.141 1 96.75 255 THR B CA 1
ATOM 4059 C C . THR B 1 255 ? -14.469 0.126 -16.594 1 96.75 255 THR B C 1
ATOM 4061 O O . THR B 1 255 ? -13.68 1.024 -16.891 1 96.75 255 THR B O 1
ATOM 4064 N N . ILE B 1 256 ? -15.516 0.312 -15.789 1 96.25 256 ILE B N 1
ATOM 4065 C CA . ILE B 1 256 ? -15.789 1.65 -15.281 1 96.25 256 ILE B CA 1
ATOM 4066 C C . ILE B 1 256 ? -14.656 2.098 -14.359 1 96.25 256 ILE B C 1
ATOM 4068 O O . ILE B 1 256 ? -14.305 3.279 -14.328 1 96.25 256 ILE B O 1
ATOM 4072 N N . MET B 1 257 ? -14.062 1.184 -13.625 1 97.06 257 MET B N 1
ATOM 4073 C CA . MET B 1 257 ? -12.953 1.543 -12.734 1 97.06 257 MET B CA 1
ATOM 4074 C C . MET B 1 257 ? -11.695 1.839 -13.539 1 97.06 257 MET B C 1
ATOM 4076 O O . MET B 1 257 ? -10.891 2.693 -13.148 1 97.06 257 MET B O 1
ATOM 4080 N N . ALA B 1 258 ? -11.516 1.114 -14.648 1 96.31 258 ALA B N 1
ATOM 4081 C CA . ALA B 1 258 ? -10.406 1.442 -15.539 1 96.31 258 ALA B CA 1
ATOM 4082 C C . ALA B 1 258 ? -10.531 2.867 -16.062 1 96.31 258 ALA B C 1
ATOM 4084 O O . ALA B 1 258 ? -9.539 3.592 -16.156 1 96.31 258 ALA B O 1
ATOM 4085 N N . ILE B 1 259 ? -11.742 3.301 -16.422 1 96.31 259 ILE B N 1
ATOM 4086 C CA . ILE B 1 259 ? -12 4.664 -16.875 1 96.31 259 ILE B CA 1
ATOM 4087 C C . ILE B 1 259 ? -11.758 5.645 -15.734 1 96.31 259 ILE B C 1
ATOM 4089 O O . ILE B 1 259 ? -11.102 6.672 -15.922 1 96.31 259 ILE B O 1
ATOM 4093 N N . MET B 1 260 ? -12.266 5.258 -14.555 1 95.56 260 MET B N 1
ATOM 4094 C CA . MET B 1 260 ? -12.109 6.078 -13.359 1 95.56 260 MET B CA 1
ATOM 4095 C C . MET B 1 260 ? -10.641 6.391 -13.094 1 95.56 260 MET B C 1
ATOM 4097 O O . MET B 1 260 ? -10.312 7.488 -12.641 1 95.56 260 MET B O 1
ATOM 4101 N N . TYR B 1 261 ? -9.805 5.43 -13.312 1 94.19 261 TYR B N 1
ATOM 4102 C CA . TYR B 1 261 ? -8.375 5.527 -13.062 1 94.19 261 TYR B CA 1
ATOM 4103 C C . TYR B 1 261 ? -7.777 6.742 -13.758 1 94.19 261 TYR B C 1
ATOM 4105 O O . TYR B 1 261 ? -6.852 7.371 -13.25 1 94.19 261 TYR B O 1
ATOM 4113 N N . HIS B 1 262 ? -8.367 7.16 -14.875 1 92.25 262 HIS B N 1
ATOM 4114 C CA . HIS B 1 262 ? -7.77 8.203 -15.703 1 92.25 262 HIS B CA 1
ATOM 4115 C C . HIS B 1 262 ? -8.508 9.523 -15.539 1 92.25 262 HIS B C 1
ATOM 4117 O O . HIS B 1 262 ? -8.117 10.539 -16.125 1 92.25 262 HIS B O 1
ATOM 4123 N N . LEU B 1 263 ? -9.539 9.57 -14.734 1 95.19 263 LEU B N 1
ATOM 4124 C CA . LEU B 1 263 ? -10.305 10.797 -14.531 1 95.19 263 LEU B CA 1
ATOM 4125 C C . LEU B 1 263 ? -9.594 11.727 -13.555 1 95.19 263 LEU B C 1
ATOM 4127 O O . LEU B 1 263 ? -8.852 11.266 -12.68 1 95.19 263 LEU B O 1
ATOM 4131 N N . PRO B 1 264 ? -9.844 13 -13.719 1 95.56 264 PRO B N 1
ATOM 4132 C CA . PRO B 1 264 ? -9.344 13.922 -12.695 1 95.56 264 PRO B CA 1
ATOM 4133 C C . PRO B 1 264 ? -9.852 13.586 -11.297 1 95.56 264 PRO B C 1
ATOM 4135 O O . PRO B 1 264 ? -10.984 13.133 -11.141 1 95.56 264 PRO B O 1
ATOM 4138 N N . LEU B 1 265 ? -9.062 13.875 -10.328 1 95.38 265 LEU B N 1
ATOM 4139 C CA . LEU B 1 265 ? -9.375 13.523 -8.945 1 95.38 265 LEU B CA 1
ATOM 4140 C C . LEU B 1 265 ? -10.711 14.125 -8.523 1 95.38 265 LEU B C 1
ATOM 4142 O O . LEU B 1 265 ? -11.477 13.492 -7.793 1 95.38 265 LEU B O 1
ATOM 4146 N N . SER B 1 266 ? -11.008 15.359 -8.93 1 95.94 266 SER B N 1
ATOM 4147 C CA . SER B 1 266 ? -12.25 16.016 -8.539 1 95.94 266 SER B CA 1
ATOM 4148 C C . SER B 1 266 ? -13.461 15.266 -9.062 1 95.94 266 SER B C 1
ATOM 4150 O O . SER B 1 266 ? -14.484 15.164 -8.375 1 95.94 266 SER B O 1
ATOM 4152 N N . ILE B 1 267 ? -13.375 14.727 -10.266 1 97.12 267 ILE B N 1
ATOM 4153 C CA . ILE B 1 267 ? -14.469 13.969 -10.859 1 97.12 267 ILE B CA 1
ATOM 4154 C C . ILE B 1 267 ? -14.602 12.617 -10.164 1 97.12 267 ILE B C 1
ATOM 4156 O O . ILE B 1 267 ? -15.711 12.18 -9.844 1 97.12 267 ILE B O 1
ATOM 4160 N N . LYS B 1 268 ? -13.461 12 -9.867 1 96.94 268 LYS B N 1
ATOM 4161 C CA . LYS B 1 268 ? -13.469 10.742 -9.125 1 96.94 268 LYS B CA 1
ATOM 4162 C C . LYS B 1 268 ? -14.141 10.906 -7.77 1 96.94 268 LYS B C 1
ATOM 4164 O O . LYS B 1 268 ? -14.984 10.094 -7.387 1 96.94 268 LYS B O 1
ATOM 4169 N N . ASP B 1 269 ? -13.688 11.938 -7.102 1 97.19 269 ASP B N 1
ATOM 4170 C CA . ASP B 1 269 ? -14.219 12.195 -5.77 1 97.19 269 ASP B CA 1
ATOM 4171 C C . ASP B 1 269 ? -15.734 12.383 -5.812 1 97.19 269 ASP B C 1
ATOM 4173 O O . ASP B 1 269 ? -16.453 11.859 -4.965 1 97.19 269 ASP B O 1
ATOM 4177 N N . TYR B 1 270 ? -16.188 13.133 -6.797 1 96.88 270 TYR B N 1
ATOM 4178 C CA . TYR B 1 270 ? -17.625 13.391 -6.926 1 96.88 270 TYR B CA 1
ATOM 4179 C C . TYR B 1 270 ? -18.391 12.094 -7.133 1 96.88 270 TYR B C 1
ATOM 4181 O O . TYR B 1 270 ? -19.391 11.844 -6.457 1 96.88 270 TYR B O 1
ATOM 4189 N N . ILE B 1 271 ? -17.922 11.266 -8.039 1 97 271 ILE B N 1
ATOM 4190 C CA . ILE B 1 271 ? -18.594 10.016 -8.383 1 97 271 ILE B CA 1
ATOM 4191 C C . ILE B 1 271 ? -18.609 9.078 -7.172 1 97 271 ILE B C 1
ATOM 4193 O O . ILE B 1 271 ? -19.641 8.492 -6.844 1 97 271 ILE B O 1
ATOM 4197 N N . LEU B 1 272 ? -17.5 8.977 -6.477 1 96.25 272 LEU B N 1
ATOM 4198 C CA . LEU B 1 272 ? -17.359 8.055 -5.352 1 96.25 272 LEU B CA 1
ATOM 4199 C C . LEU B 1 272 ? -18.203 8.508 -4.168 1 96.25 272 LEU B C 1
ATOM 4201 O O . LEU B 1 272 ? -18.812 7.688 -3.482 1 96.25 272 LEU B O 1
ATOM 4205 N N . ARG B 1 273 ? -18.234 9.812 -3.934 1 95.31 273 ARG B N 1
ATOM 4206 C CA . ARG B 1 273 ? -19.047 10.352 -2.852 1 95.31 273 ARG B CA 1
ATOM 4207 C C . ARG B 1 273 ? -20.531 10.047 -3.084 1 95.31 273 ARG B C 1
ATOM 4209 O O . ARG B 1 273 ? -21.25 9.664 -2.156 1 95.31 273 ARG B O 1
ATOM 4216 N N . LYS B 1 274 ? -20.953 10.219 -4.312 1 95 274 LYS B N 1
ATOM 4217 C CA . LYS B 1 274 ? -22.359 9.961 -4.645 1 95 274 LYS B CA 1
ATOM 4218 C C . LYS B 1 274 ? -22.672 8.469 -4.551 1 95 274 LYS B C 1
ATOM 4220 O O . LYS B 1 274 ? -23.703 8.094 -3.971 1 95 274 LYS B O 1
ATOM 4225 N N . ALA B 1 275 ? -21.812 7.652 -5.02 1 91.88 275 ALA B N 1
ATOM 4226 C CA . ALA B 1 275 ? -22.031 6.211 -5.094 1 91.88 275 ALA B CA 1
ATOM 4227 C C . ALA B 1 275 ? -22.016 5.582 -3.705 1 91.88 275 ALA B C 1
ATOM 4229 O O . ALA B 1 275 ? -22.781 4.652 -3.43 1 91.88 275 ALA B O 1
ATOM 4230 N N . MET B 1 276 ? -21.219 6.156 -2.818 1 91.81 276 MET B N 1
ATOM 4231 C CA . MET B 1 276 ? -21 5.48 -1.543 1 91.81 276 MET B CA 1
ATOM 4232 C C . MET B 1 276 ? -21.609 6.281 -0.392 1 91.81 276 MET B C 1
ATOM 4234 O O . MET B 1 276 ? -21.391 5.953 0.776 1 91.81 276 MET B O 1
ATOM 4238 N N . LYS B 1 277 ? -22.312 7.352 -0.763 1 89.44 277 LYS B N 1
ATOM 4239 C CA . LYS B 1 277 ? -23.078 8.156 0.188 1 89.44 277 LYS B CA 1
ATOM 4240 C C . LYS B 1 277 ? -22.188 8.656 1.322 1 89.44 277 LYS B C 1
ATOM 4242 O O . LYS B 1 277 ? -22.484 8.43 2.496 1 89.44 277 LYS B O 1
ATOM 4247 N N . CYS B 1 278 ? -21.141 9.219 0.906 1 89.75 278 CYS B N 1
ATOM 4248 C CA . CYS B 1 278 ? -20.188 9.82 1.817 1 89.75 278 CYS B CA 1
ATOM 4249 C C . CYS B 1 278 ? -20.25 11.344 1.76 1 89.75 278 CYS B C 1
ATOM 4251 O O . CYS B 1 278 ? -20.609 11.914 0.728 1 89.75 278 CYS B O 1
#

Nearest PDB structures (foldseek):
  3m1a-assembly2_B  TM=8.833E-01  e=4.321E-22  Streptomyces avermitilis
  3m1a-assembly4_E  TM=8.747E-01  e=6.808E-21  Streptomyces avermitilis
  3m1a-assembly6_J  TM=8.871E-01  e=4.366E-20  Streptomyces avermitilis
  1nff-assembly1_A  TM=8.749E-01  e=2.226E-17  Mycobacterium tuberculosis
  3emk-assembly1_B  TM=8.302E-01  e=2.960E-14  Brucella melitensis

Foldseek 3Di:
DPCCPPAAEEEEEDCFPFALRVLLQVLSVVVVHQYEYEYQDQVSVVVCVPPRSYDYAHADLLDLVRLLVSLVVCCVVPVAHAEYAYDWFAFEFAFPVAFDVVSLVVRLSTLPVSLVSNVVSRLVRCLVVLHHEYEYEAELCLLFPFGGGNSNSVSSVNVVVVQVVCCVVCVVSNYHGAYEYEAQEGGCNLVRNLVVVVVTDQDDVCNVCVVLRNVVSCVSNDPQWHYSNVSSNVVSVQRPDPDHDNYHYDIPCRVVSNVLSPDDPVVSHVVRCVSSVD/DPCCPPAAEEEEEDCFPFALRVLLQVLSVVVVHQYEYEYQDQVSVVVCVVPRSYDYAHADLLDLVRLLVSLVVCCVVPVAHAEYEYDWFAFEFAFPVAFDVVSLVVRLSTLPVSLVSNVVSRLVRCLVVLHHEYEYEAELCLLFPFGGGNSNSVSSVNVVVVQVVCCVVCVVSNYHGAYEYEAQEGGCNLVRNLVVVVVTDQDDVCNVCVVLRNVVSCVSNDPQWHYSNVSSNVVSVQRPDPDHDNYHYDIPCRVVSNVLSPDDPVVSHVVRCVSSVD

Sequence (556 aa):
MEDHQGKQVVLLTGCSGGGIGHALARAFAAKNCLVVATARSLSSMADLSNDPRFFLQELDILSDQSVHRVVSSVIEKFGRIDVVVNNAGVQCIGPLAEVPLSNAQQTFDTNVFGTMRLIQAVIPHMESRKKGKIVNVGSVTVLGPGPWAGVYTASKAALHSLTDTLRLELRPFGIDVINVVPGAVKSNIGNSAIATYIKMPEWKLYKQFEESIKARAYFSQGQKATPAEEFAKKTVNEVLKKNPPAWFSAGQYSTIMAIMYHLPLSIKDYILRKAMKCMEDHQGKQVVLLTGCSGGGIGHALARAFAAKNCLVVATARSLSSMADLSNDPRFFLQELDILSDQSVHRVVSSVIEKFGRIDVVVNNAGVQCIGPLAEVPLSNAQQTFDTNVFGTMRLIQAVIPHMESRKKGKIVNVGSVTVLGPGPWAGVYTASKAALHSLTDTLRLELRPFGIDVINVVPGAVKSNIGNSAIATYIKMPEWKLYKQFEESIKARAYFSQGQKATPAEEFAKKTVNEVLKKNPPAWFSAGQYSTIMAIMYHLPLSIKDYILRKAMKC

Secondary structure (DSSP, 8-state):
----TTPPEEEES---TTSHHHHHHHHHHHTT-EEEEEES-GGGGGGGTT-TTEEEEE--TT-HHHHHHHHHHHHHHHS---EEEE-------B-TTTS-HHHHHHHHIIIIIIHHHHHHHHHHHHHHHT-EEEEEE--GGGGS--TTBHHHHHHHHHHHHHHHHHHHHHGGGTEEEEEEEE-BB-STHHHHHHHHHTTSPPPSTTGGGHHHHHHHTTGGGSTTPBPHHHHHHHHHHHHTSSS--SEEEESBTHHHHHHHHTS-HHHHHHHHHHHHT-/----TTPPEEEES---TTSHHHHHHHHHHHTT-EEEEEES-GGGGGGGTT-TTEEEEE--TT-HHHHHHHHHHHHHHHS---EEEE-------B-TTTS-HHHHHHHHIIIIIIHHHHHHHHHHHHHHHT-EEEEEE--GGGGS--TTBHHHHHHHHHHHHHHHHHHHHHGGGTEEEEEEEE-BB-STHHHHHHHHHTTSPPPSTTGGGHHHHHHHTTGGGSTTPBPHHHHHHHHHHHHTSSS--SEEEESBTHHHHHHHHTS-HHHHHHHHHHHHT-